Protein 1N82 (pdb70)

Solvent-accessible surface area: 26122 Å² total; per-residue (Å²): 48,82,21,31,25,22,5,69,94,48,1,73,123,13,10,93,0,1,0,2,0,25,25,110,2,7,115,87,2,77,113,16,0,47,63,8,2,27,0,0,0,0,12,42,35,0,14,5,58,66,0,5,44,104,107,60,106,60,35,23,101,62,0,36,130,0,2,86,20,0,57,84,72,91,11,18,0,1,0,4,2,2,3,28,58,65,55,21,26,88,45,0,11,66,55,88,78,42,125,100,14,62,94,94,52,0,17,112,36,1,87,69,1,0,30,48,0,1,150,125,6,88,80,108,5,68,0,3,1,0,1,3,16,9,0,8,63,84,58,143,125,70,12,44,112,21,72,3,64,112,21,7,28,86,41,8,4,33,36,0,0,74,31,0,94,114,6,7,66,134,4,56,0,0,0,0,1,52,35,1,0,44,61,77,12,40,59,34,1,24,48,8,0,91,53,6,84,103,134,61,16,18,1,50,0,2,1,0,3,0,36,8,12,20,91,121,2,49,60,113,43,0,88,42,0,0,93,90,0,23,82,26,60,9,43,0,1,0,0,9,0,1,0,13,8,9,36,166,151,22,102,104,92,107,40,74,60,31,63,98,68,20,37,80,76,1,5,42,2,0,7,56,0,2,47,11,0,77,104,31,104,117,43,0,79,0,0,0,9,13,2,9,0,2,43,49,8,77,12,23,78,110,53,20,155,54,18,50,1,12,0,0,3,0,41,76,135,54,62,19,10,67,0,0,15,32,0,3,11,54,142,51,51,20,4,66,94,47,0,71,120,13,11,90,1,1,0,3,0,24,24,111,2,8,114,84,2,75,112,17,0,47,61,7,3,30,0,0,0,0,15,46,36,0,14,6,61,65,0,4,44,100,107,60,106,60,34,22,99,59,0,34,129,0,2,82,19,0,60,86,68,91,10,19,0,1,0,4,2,1,3,27,62,69,52,20,24,103,44,0,11,67,55,91,74,48,121,106,14,62,94,94,53,0,17,114,35,1,86,67,2,1,19,50,0,2,116,124,7,91,79,107,6,70,0,2,0,0,1,3,17,7,0,12,60,133,50,79,66,59,13,46,116,21,102,3,63,114,21,8,28,84,38,8,6,34,37,0,0,72,30,0,90,85,0,7,72,134,4,56,0,0,0,0,1,63,58,2,1,51,61,103,8,40,56,21,1,26,47,10,0,93,50,5,79,107,125,59,18,20,1,47,0,2,1,0,3,0,38,9,11,23,75,127,4,46,62,117,43,0,85,41,0,0,92,91,0,22,85,29,59,11,35,0,1,0,0,10,0,1,0,13,9,8,59,136,170,49,188,114,91,96,42,102,60,37,62,65,99,18,36,6,53,1,0,63,3,0,12,59,0,1,48,9,0,67,101,31,110,120,42,1,70,0,0,0,9,16,2,10,0,2,42,54,8,82,11,25,78,86,55,22,160,61,11,58,1,9,0,0,3,1,40,75,131,54,93,34,9,23,1,0,21,42,0,18,36,66

Secondary structure (DSSP, 8-state):
-TTPPPHHHHTTTT-EEEEEE-HHHHHHTHHHHHHH-SEEEESSTTSHHHH-SBTTB---HHHHHHHHHHHHTT-EEEEEEEEESSS--GGGGB-SSSSBPPHHHHHHHHHHHHHHHHHHHTTT--EEEEEES-B-SSSS-SB---HHHHHH-TTHHHHHHHHHHHH-TTSEEEEEESSTTSHHHHHHHHHHHHHHHHTT----EEEE--EEESSSS-HHHHHHHHHHHHTTT-EEEEEEEEEESS-TT------SS--HHHHHHHHHHHHHHHHHHHHTTTTEEEEEES-SBTTS-GGGTSSSTT-----SSB-TTSPBPHHHHHHHT-/-PPPHHHHTTTT-EEEEEE-HHHHHHTHHHHHHH-SEEEESSTTSHHHH-SBTTB---HHHHHHHHHHHHTT-EEEEEEEEESSS--GGGGB-TTSSBPPHHHHHHHHHHHHHHHHHHHTTT--EEEEEES-B-SSSS-SBPP-HHHHHH-TTHHHHHHHHHHHH-TTSEEEEEESSTTSHHHHHHHHHHHHHHHHTT----EEEE--EEESSSS-HHHHHHHHHHHHTTT-EEEEEEEEEESS-TT------SS--HHHHHHHHHHHHHHHHHHHHTTTTEEEEEES-SBTTS-GGGTSSSTT-----SSB-TTSPBPHHHHHHHT-

Foldseek 3Di:
DVPDDAQCVLCVVFAFEEEADWVVVCVVVVVNCLRHGQEYEHLPCLEQCNACVDPPDGHCVGVVVVLVSNVVSNHAYERDAQDEQPNHHPNLQADPVGDGDALVSSLVSSLVRLLVSLLVCAPRHAAYQQAEAQADPDDDDGGDDGSLCVHNNPCSSLSSQVSNCVSHVRHAYENEYEPCLPVVNVVSVLVVVLVSVVVVRRHAEYEYQAAEELPPPHLVSVLVSLVSRVVSVHAYEPAAHWYWLDDPPRQDAPDPDRDPVSLVSLLVSLLSVLVSSRVVSVRYHYYYHHHAEQLDDPVCCPPNHNGGTGIHQAYNVRHGGSNVVSNSPD/DDDAQCVLCVVFAFEEEADWVVVCVVVVVNCLRHGQEYEHLPCLEACNACVDPPDGDCVGVVVRLVSNVVRNHAYERDAQAEQPPHDPVLQADPVGDGDAQVSSLVSSLVSLLVSLLVCAVRHAAYQQAEAQADDDDPDGGDDGSQCVRNNPCSSLSSQVSNCVSHVRHAYENEYEPCLDVVNVVSVLVVVLVSVVVVRRHAEYEYQAAEELCPPHPVSVVVSLVSNVVSVHAYEPAAHWYWLDDQPPQDQPDPDRDPVSLVSLLVSLLSVLVSSRVVSVRYHYYYHHHAEQLDDPVCCPPNHNRGTGIHQAYNVRHGGSNVVSNSVD

Organism: Geobacillus stearothermophilus (NCBI:txid1422)

CATH classification: 3.20.20.80

Radius of gyration: 32.84 Å; Cα contacts (8 Å, |Δi|>4): 1269; chains: 2; bounding box: 114×48×56 Å

B-factor: mean 28.38, std 9.15, range [15.41, 77.16]

Sequence (658 aa):
NSSLPSLRDVFANDFRIGAAVNPVTIEMQKQLLIDHVNSITAENHMKFEHLQPEEGKFTFQEADRIVDFACSHRMAVRGHTLVWHNQTPDWVFQDGQGHFVSRDVLLERMKCHISTVVRRYKGKIYCWDVINEAVADEGDELLRPSKWRQIIGDDFMEQAFLYAYEADPDALLFYNDYNECFPEKREKIFALVKSLRDKGIPIHGIGMQAHWSLTRPSLDEIRAAIERYASLGVVLHITELDVSMFEFHDRRTDLAAPTSEMIERQAERYGQIFALFKEYRDVIQSVTFWGIADDHTWLDNFPVHGRKNWPLLFDEQHKPKPAFWRAVSVSLPSLRDVFANDFRIGAAVNPVTIEMQKQLLIDHVNSITAENHMKFEHLQPEEGKFTFQEADRIVDFACSHRMAVRGHTLVWHNQTPDWVFQDGQGHFVSRDVLLERMKCHISTVVRRYKGKIYCWDVINEAVADEGDELLRPSKWRQIIGDDFMEQAFLYAYEADPDALLFYNDYNECFPEKREKIFALVKSLRDKGIPIHGIGMQAHWSLTRPSLDEIRAAIERYASLGVVLHITELDVSMFEFHDRRTDLAAPTSEMIERQAERYGQIFALFKEYRDVIQSVTFWGIADDHTWLDNFPVHGRKNWPLLFDEQHKPKPAFWRAVSV

InterPro domains:
  IPR001000 Glycoside hydrolase family 10 domain [PF00331] (7-329)
  IPR001000 Glycoside hydrolase family 10 domain [PR00134] (78-90)
  IPR001000 Glycoside hydrolase family 10 domain [PR00134] (126-137)
  IPR001000 Glycoside hydrolase family 10 domain [PR00134] (172-183)
  IPR001000 Glycoside hydrolase family 10 domain [PR00134] (200-212)
  IPR001000 Glycoside hydrolase family 10 domain [PS51760] (2-331)
  IPR001000 Glycoside hydrolase family 10 domain [SM00633] (47-330)
  IPR017853 Glycoside hydrolase superfamily [SSF51445] (4-330)
  IPR044846 Glycoside hydrolase family 10 [PTHR31490] (13-294)

Nearest PDB structures (foldseek):
  3ms8-assembly2_B  TM=1.002E+00  e=5.822E-70  Geobacillus stearothermophilus
  3mui-assembly2_B  TM=1.002E+00  e=5.822E-70  Geobacillus stearothermophilus
  1n82-assembly1_A  TM=1.001E+00  e=1.341E-68  Geobacillus stearothermophilus
  3msd-assembly1_A  TM=1.001E+00  e=3.668E-68  Geobacillus stearothermophilus
  3emz-assembly1_A  TM=9.919E-01  e=1.987E-51  Paenibacillus barcinonensis

Structure (mmCIF, N/CA/C/O backbone):
data_1N82
#
_entry.id   1N82
#
_cell.length_a   169.481
_cell.length_b   80.579
_cell.length_c   79.054
_cell.angle_alpha   90.00
_cell.angle_beta   91.89
_cell.angle_gamma   90.00
#
_symmetry.space_group_name_H-M   'C 1 2 1'
#
loop_
_entity.id
_entity.type
_entity.pdbx_description
1 polymer 'intra-cellular xylanase'
2 non-polymer 'SODIUM ION'
3 non-polymer GLYCEROL
4 water water
#
loop_
_atom_site.group_PDB
_atom_site.id
_atom_site.type_symbol
_atom_site.label_atom_id
_atom_site.label_alt_id
_atom_site.label_comp_id
_atom_site.label_asym_id
_atom_site.label_entity_id
_atom_site.label_seq_id
_atom_site.pdbx_PDB_ins_code
_atom_site.Cartn_x
_atom_site.Cartn_y
_atom_site.Cartn_z
_atom_site.occupancy
_atom_site.B_iso_or_equiv
_atom_site.auth_seq_id
_atom_site.auth_comp_id
_atom_site.auth_asym_id
_atom_site.auth_atom_id
_atom_site.pdbx_PDB_model_num
ATOM 1 N N . ASN A 1 2 ? -56.802 -18.713 -89.039 1.00 43.40 2 ASN A N 1
ATOM 2 C CA . ASN A 1 2 ? -56.449 -19.649 -90.066 1.00 43.65 2 ASN A CA 1
ATOM 3 C C . ASN A 1 2 ? -57.156 -20.978 -90.023 1.00 46.36 2 ASN A C 1
ATOM 4 O O . ASN A 1 2 ? -57.250 -21.642 -91.048 1.00 50.12 2 ASN A O 1
ATOM 5 N N . SER A 1 3 ? -57.671 -21.373 -88.850 1.00 49.03 3 SER A N 1
ATOM 6 C CA . SER A 1 3 ? -58.420 -22.607 -88.665 1.00 44.81 3 SER A CA 1
ATOM 7 C C . SER A 1 3 ? -59.428 -22.847 -89.772 1.00 43.59 3 SER A C 1
ATOM 8 O O . SER A 1 3 ? -59.563 -23.976 -90.247 1.00 49.23 3 SER A O 1
ATOM 9 N N . SER A 1 4 ? -60.154 -21.809 -90.204 1.00 42.06 4 SER A N 1
ATOM 10 C CA . SER A 1 4 ? -61.116 -22.019 -91.271 1.00 39.01 4 SER A CA 1
ATOM 11 C C . SER A 1 4 ? -60.570 -21.606 -92.630 1.00 37.03 4 SER A C 1
ATOM 12 O O . SER A 1 4 ? -61.361 -21.546 -93.599 1.00 36.98 4 SER A O 1
ATOM 15 N N . LEU A 1 5 ? -59.264 -21.325 -92.712 1.00 33.83 5 LEU A N 1
ATOM 16 C CA . LEU A 1 5 ? -58.739 -20.893 -94.010 1.00 29.48 5 LEU A CA 1
ATOM 17 C C . LEU A 1 5 ? -58.594 -22.012 -95.031 1.00 28.71 5 LEU A C 1
ATOM 18 O O . LEU A 1 5 ? -58.160 -23.115 -94.676 1.00 33.06 5 LEU A O 1
ATOM 23 N N . PRO A 1 6 ? -58.862 -21.764 -96.312 1.00 27.02 6 PRO A N 1
ATOM 24 C CA . PRO A 1 6 ? -58.535 -22.739 -97.351 1.00 26.95 6 PRO A CA 1
ATOM 25 C C . PRO A 1 6 ? -57.038 -23.040 -97.415 1.00 26.81 6 PRO A C 1
ATOM 26 O O . PRO A 1 6 ? -56.223 -22.161 -97.105 1.00 27.78 6 PRO A O 1
ATOM 30 N N . SER A 1 7 ? -56.673 -24.241 -97.817 1.00 25.78 7 SER A N 1
ATOM 31 C CA . SER A 1 7 ? -55.258 -24.580 -97.984 1.00 24.06 7 SER A CA 1
ATOM 32 C C . SER A 1 7 ? -54.878 -24.433 -99.469 1.00 24.21 7 SER A C 1
ATOM 33 O O . SER A 1 7 ? -55.536 -25.064 -100.319 1.00 25.62 7 SER A O 1
ATOM 36 N N . LEU A 1 8 ? -53.863 -23.621 -99.762 1.00 22.54 8 LEU A N 1
ATOM 37 C CA . LEU A 1 8 ? -53.513 -23.387 -101.165 1.00 21.74 8 LEU A CA 1
ATOM 38 C C . LEU A 1 8 ? -53.331 -24.679 -101.967 1.00 22.32 8 LEU A C 1
ATOM 39 O O . LEU A 1 8 ? -53.901 -24.780 -103.048 1.00 22.80 8 LEU A O 1
ATOM 44 N N . ARG A 1 9 ? -52.565 -25.668 -101.465 1.00 22.58 9 ARG A N 1
ATOM 45 C CA . ARG A 1 9 ? -52.318 -26.877 -102.257 1.00 21.76 9 ARG A CA 1
ATOM 46 C C . ARG A 1 9 ? -53.614 -27.638 -102.512 1.00 22.90 9 ARG A C 1
ATOM 47 O O . ARG A 1 9 ? -53.780 -28.304 -103.524 1.00 25.00 9 ARG A O 1
ATOM 55 N N . ASP A 1 10 ? -54.575 -27.537 -101.577 1.00 24.27 10 ASP A N 1
ATOM 56 C CA . ASP A 1 10 ? -55.850 -28.249 -101.735 1.00 24.94 10 ASP A CA 1
ATOM 57 C C . ASP A 1 10 ? -56.766 -27.530 -102.707 1.00 24.19 10 ASP A C 1
ATOM 58 O O . ASP A 1 10 ? -57.404 -28.195 -103.537 1.00 28.90 10 ASP A O 1
ATOM 63 N N . VAL A 1 11 ? -56.838 -26.196 -102.599 1.00 23.50 11 VAL A N 1
ATOM 64 C CA . VAL A 1 11 ? -57.637 -25.444 -103.567 1.00 23.52 11 VAL A CA 1
ATOM 65 C C . VAL A 1 11 ? -57.206 -25.735 -105.003 1.00 22.75 11 VAL A C 1
ATOM 66 O O . VAL A 1 11 ? -58.055 -25.812 -105.926 1.00 26.67 11 VAL A O 1
ATOM 70 N N . PHE A 1 12 ? -55.899 -25.900 -105.226 1.00 22.52 12 PHE A N 1
ATOM 71 C CA . PHE A 1 12 ? -55.332 -26.064 -106.547 1.00 22.35 12 PHE A CA 1
ATOM 72 C C . PHE A 1 12 ? -54.964 -27.517 -106.789 1.00 22.01 12 PHE A C 1
ATOM 73 O O . PHE A 1 12 ? -54.236 -27.801 -107.732 1.00 23.54 12 PHE A O 1
ATOM 81 N N . ALA A 1 13 ? -55.502 -28.422 -106.000 1.00 24.93 13 ALA A N 1
ATOM 82 C CA . ALA A 1 13 ? -55.128 -29.836 -106.142 1.00 25.50 13 ALA A CA 1
ATOM 83 C C . ALA A 1 13 ? -55.344 -30.395 -107.541 1.00 27.10 13 ALA A C 1
ATOM 84 O O . ALA A 1 13 ? -54.592 -31.290 -107.946 1.00 29.06 13 ALA A O 1
ATOM 86 N N . ASN A 1 14 ? -56.368 -29.924 -108.263 1.00 27.31 14 ASN A N 1
ATOM 87 C CA . ASN A 1 14 ? -56.609 -30.413 -109.620 1.00 29.55 14 ASN A CA 1
ATOM 88 C C . ASN A 1 14 ? -55.899 -29.628 -110.718 1.00 26.95 14 ASN A C 1
ATOM 89 O O . ASN A 1 14 ? -56.038 -29.890 -111.921 1.00 28.72 14 ASN A O 1
ATOM 94 N N . ASP A 1 15 ? -55.133 -28.634 -110.281 1.00 24.63 15 ASP A N 1
ATOM 95 C CA . ASP A 1 15 ? -54.566 -27.682 -111.247 1.00 23.76 15 ASP A CA 1
ATOM 96 C C . ASP A 1 15 ? -53.061 -27.730 -111.328 1.00 23.67 15 ASP A C 1
ATOM 97 O O . ASP A 1 15 ? -52.431 -27.846 -112.391 1.00 24.36 15 ASP A O 1
ATOM 102 N N . PHE A 1 16 ? -52.369 -27.577 -110.189 1.00 22.88 16 PHE A N 1
ATOM 103 C CA . PHE A 1 16 ? -50.905 -27.576 -110.174 1.00 22.08 16 PHE A CA 1
ATOM 104 C C . PHE A 1 16 ? -50.441 -27.681 -108.728 1.00 22.08 16 PHE A C 1
ATOM 105 O O . PHE A 1 16 ? -51.214 -27.314 -107.830 1.00 21.84 16 PHE A O 1
ATOM 113 N N . ARG A 1 17 ? -49.188 -28.152 -108.538 1.00 20.32 17 ARG A N 1
ATOM 114 C CA . ARG A 1 17 ? -48.605 -27.976 -107.215 1.00 20.65 17 ARG A CA 1
ATOM 115 C C . ARG A 1 17 ? -48.469 -26.499 -106.856 1.00 19.18 17 ARG A C 1
ATOM 116 O O . ARG A 1 17 ? -48.426 -25.592 -107.703 1.00 20.89 17 ARG A O 1
ATOM 124 N N . ILE A 1 18 ? -48.394 -26.275 -105.520 1.00 19.03 18 ILE A N 1
ATOM 125 C CA . ILE A 1 18 ? -48.114 -24.961 -104.972 1.00 18.45 18 ILE A CA 1
ATOM 126 C C . ILE A 1 18 ? -46.828 -25.063 -104.144 1.00 18.16 18 ILE A C 1
ATOM 127 O O . ILE A 1 18 ? -46.756 -25.904 -103.208 1.00 20.06 18 ILE A O 1
ATOM 132 N N . GLY A 1 19 ? -45.843 -24.240 -104.494 1.00 18.03 19 GLY A N 1
ATOM 133 C CA . GLY A 1 19 ? -44.540 -24.294 -103.851 1.00 19.05 19 GLY A CA 1
ATOM 134 C C . GLY A 1 19 ? -44.089 -23.004 -103.179 1.00 18.86 19 GLY A C 1
ATOM 135 O O . GLY A 1 19 ? -44.686 -21.904 -103.324 1.00 19.73 19 GLY A O 1
ATOM 136 N N . ALA A 1 20 ? -43.022 -23.172 -102.382 1.00 17.95 20 ALA A N 1
ATOM 137 C CA . ALA A 1 20 ? -42.345 -22.083 -101.738 1.00 18.59 20 ALA A CA 1
ATOM 138 C C . ALA A 1 20 ? -40.825 -22.291 -101.781 1.00 17.68 20 ALA A C 1
ATOM 139 O O . ALA A 1 20 ? -40.347 -23.419 -101.577 1.00 19.53 20 ALA A O 1
ATOM 141 N N . ALA A 1 21 ? -40.148 -21.149 -101.987 1.00 18.48 21 ALA A N 1
ATOM 142 C CA . ALA A 1 21 ? -38.696 -21.148 -101.781 1.00 18.83 21 ALA A CA 1
ATOM 143 C C . ALA A 1 21 ? -38.388 -20.984 -100.294 1.00 18.77 21 ALA A C 1
ATOM 144 O O . ALA A 1 21 ? -39.044 -20.194 -99.613 1.00 22.05 21 ALA A O 1
ATOM 146 N N . VAL A 1 22 ? -37.393 -21.734 -99.808 1.00 19.85 22 VAL A N 1
ATOM 147 C CA . VAL A 1 22 ? -37.074 -21.787 -98.387 1.00 19.93 22 VAL A CA 1
ATOM 148 C C . VAL A 1 22 ? -35.567 -21.883 -98.165 1.00 19.77 22 VAL A C 1
ATOM 149 O O . VAL A 1 22 ? -34.775 -22.171 -99.072 1.00 22.08 22 VAL A O 1
ATOM 153 N N . ASN A 1 23 ? -35.216 -21.642 -96.922 1.00 22.63 23 ASN A N 1
ATOM 154 C CA . ASN A 1 23 ? -33.875 -22.035 -96.437 1.00 25.33 23 ASN A CA 1
ATOM 155 C C . ASN A 1 23 ? -33.997 -22.593 -95.031 1.00 26.93 23 ASN A C 1
ATOM 156 O O . ASN A 1 23 ? -35.118 -22.514 -94.521 1.00 26.73 23 ASN A O 1
ATOM 161 N N . PRO A 1 24 ? -32.987 -23.183 -94.381 1.00 29.11 24 PRO A N 1
ATOM 162 C CA . PRO A 1 24 ? -33.268 -23.744 -93.046 1.00 29.06 24 PRO A CA 1
ATOM 163 C C . PRO A 1 24 ? -33.826 -22.746 -92.055 1.00 29.41 24 PRO A C 1
ATOM 164 O O . PRO A 1 24 ? -34.675 -23.109 -91.210 1.00 32.86 24 PRO A O 1
ATOM 168 N N . VAL A 1 25 ? -33.387 -21.493 -92.154 1.00 28.62 25 VAL A N 1
ATOM 169 C CA . VAL A 1 25 ? -33.957 -20.504 -91.228 1.00 30.10 25 VAL A CA 1
ATOM 170 C C . VAL A 1 25 ? -35.423 -20.228 -91.497 1.00 29.87 25 VAL A C 1
ATOM 171 O O . VAL A 1 25 ? -36.248 -20.178 -90.550 1.00 32.12 25 VAL A O 1
ATOM 175 N N . THR A 1 26 ? -35.867 -20.106 -92.755 1.00 28.20 26 THR A N 1
ATOM 176 C CA . THR A 1 26 ? -37.282 -19.749 -92.962 1.00 26.30 26 THR A CA 1
ATOM 177 C C . THR A 1 26 ? -38.162 -20.978 -92.779 1.00 26.37 26 THR A C 1
ATOM 178 O O . THR A 1 26 ? -39.360 -20.937 -92.491 1.00 27.74 26 THR A O 1
ATOM 182 N N . ILE A 1 27 ? -37.561 -22.171 -92.955 1.00 25.54 27 ILE A N 1
ATOM 183 C CA . ILE A 1 27 ? -38.403 -23.335 -92.647 1.00 27.08 27 ILE A CA 1
ATOM 184 C C . ILE A 1 27 ? -38.819 -23.342 -91.185 1.00 28.81 27 ILE A C 1
ATOM 185 O O . ILE A 1 27 ? -39.932 -23.698 -90.829 1.00 39.12 27 ILE A O 1
ATOM 190 N N . GLU A 1 28 ? -37.920 -22.897 -90.327 1.00 28.58 28 GLU A N 1
ATOM 191 C CA . GLU A 1 28 ? -38.275 -22.785 -88.905 1.00 28.81 28 GLU A CA 1
ATOM 192 C C . GLU A 1 28 ? -39.202 -21.607 -88.699 1.00 29.88 28 GLU A C 1
ATOM 193 O O . GLU A 1 28 ? -40.251 -21.723 -88.035 1.00 32.42 28 GLU A O 1
ATOM 199 N N . MET A 1 29 ? -38.886 -20.436 -89.267 1.00 29.12 29 MET A N 1
ATOM 200 C CA . MET A 1 29 ? -39.744 -19.257 -89.034 1.00 29.93 29 MET A CA 1
ATOM 201 C C . MET A 1 29 ? -41.135 -19.394 -89.634 1.00 27.36 29 MET A C 1
ATOM 202 O O . MET A 1 29 ? -42.107 -18.870 -89.095 1.00 28.34 29 MET A O 1
ATOM 207 N N . GLN A 1 30 ? -41.255 -20.085 -90.776 1.00 26.62 30 GLN A N 1
ATOM 208 C CA . GLN A 1 30 ? -42.545 -20.112 -91.478 1.00 25.69 30 GLN A CA 1
ATOM 209 C C . GLN A 1 30 ? -43.121 -21.511 -91.534 1.00 25.43 30 GLN A C 1
ATOM 210 O O . GLN A 1 30 ? -43.946 -21.826 -92.390 1.00 26.37 30 GLN A O 1
ATOM 216 N N . LYS A 1 31 ? -42.669 -22.358 -90.611 1.00 27.53 31 LYS A N 1
ATOM 217 C CA . LYS A 1 31 ? -42.982 -23.784 -90.678 1.00 26.44 31 LYS A CA 1
ATOM 218 C C . LYS A 1 31 ? -44.464 -24.091 -90.818 1.00 26.85 31 LYS A C 1
ATOM 219 O O . LYS A 1 31 ? -44.849 -24.912 -91.660 1.00 26.78 31 LYS A O 1
ATOM 225 N N . GLN A 1 32 ? -45.331 -23.492 -90.001 1.00 27.17 32 GLN A N 1
ATOM 226 C CA . GLN A 1 32 ? -46.730 -23.867 -90.077 1.00 27.66 32 GLN A CA 1
ATOM 227 C C . GLN A 1 32 ? -47.396 -23.411 -91.353 1.00 25.93 32 GLN A C 1
ATOM 228 O O . GLN A 1 32 ? -48.224 -24.136 -91.894 1.00 26.05 32 GLN A O 1
ATOM 234 N N . LEU A 1 33 ? -47.052 -22.228 -91.862 1.00 25.35 33 LEU A N 1
ATOM 235 C CA . LEU A 1 33 ? -47.600 -21.858 -93.166 1.00 24.29 33 LEU A CA 1
ATOM 236 C C . LEU A 1 33 ? -47.205 -22.861 -94.248 1.00 22.92 33 LEU A C 1
ATOM 237 O O . LEU A 1 33 ? -48.033 -23.202 -95.077 1.00 24.39 33 LEU A O 1
ATOM 242 N N . LEU A 1 34 ? -45.946 -23.275 -94.259 1.00 21.99 34 LEU A N 1
ATOM 243 C CA . LEU A 1 34 ? -45.508 -24.246 -95.268 1.00 21.53 34 LEU A CA 1
ATOM 244 C C . LEU A 1 34 ? -46.299 -25.523 -95.098 1.00 23.19 34 LEU A C 1
ATOM 245 O O . LEU A 1 34 ? -46.858 -26.060 -96.067 1.00 22.28 34 LEU A O 1
ATOM 250 N N . ILE A 1 35 ? -46.339 -26.020 -93.858 1.00 23.64 35 ILE A N 1
ATOM 251 C CA . ILE A 1 35 ? -47.083 -27.268 -93.615 1.00 24.79 35 ILE A CA 1
ATOM 252 C C . ILE A 1 35 ? -48.528 -27.175 -94.047 1.00 23.62 35 ILE A C 1
ATOM 253 O O . ILE A 1 35 ? -49.092 -28.142 -94.573 1.00 26.40 35 ILE A O 1
ATOM 258 N N . ASP A 1 36 ? -49.127 -26.015 -93.833 1.00 24.20 36 ASP A N 1
ATOM 259 C CA . ASP A 1 36 ? -50.560 -25.853 -94.097 1.00 25.32 36 ASP A CA 1
ATOM 260 C C . ASP A 1 36 ? -50.872 -25.643 -95.582 1.00 23.38 36 ASP A C 1
ATOM 261 O O . ASP A 1 36 ? -52.010 -25.963 -95.977 1.00 26.94 36 ASP A O 1
ATOM 266 N N . HIS A 1 37 ? -49.930 -25.138 -96.380 1.00 22.69 37 HIS A N 1
ATOM 267 C CA . HIS A 1 37 ? -50.268 -24.673 -97.723 1.00 21.97 37 HIS A CA 1
ATOM 268 C C . HIS A 1 37 ? -49.525 -25.284 -98.904 1.00 21.03 37 HIS A C 1
ATOM 269 O O . HIS A 1 37 ? -50.137 -25.298 -100.007 1.00 23.56 37 HIS A O 1
ATOM 276 N N . VAL A 1 38 ? -48.271 -25.735 -98.687 1.00 20.91 38 VAL A N 1
ATOM 277 C CA . VAL A 1 38 ? -47.532 -26.059 -99.926 1.00 21.39 38 VAL A CA 1
ATOM 278 C C . VAL A 1 38 ? -47.370 -27.565 -100.124 1.00 21.87 38 VAL A C 1
ATOM 279 O O . VAL A 1 38 ? -47.410 -28.315 -99.125 1.00 21.59 38 VAL A O 1
ATOM 283 N N . ASN A 1 39 ? -47.156 -27.955 -101.401 1.00 19.46 39 ASN A N 1
ATOM 284 C CA . ASN A 1 39 ? -46.791 -29.352 -101.635 1.00 19.36 39 ASN A CA 1
ATOM 285 C C . ASN A 1 39 ? -45.544 -29.434 -102.541 1.00 19.03 39 ASN A C 1
ATOM 286 O O . ASN A 1 39 ? -45.253 -30.456 -103.164 1.00 20.47 39 ASN A O 1
ATOM 291 N N . SER A 1 40 ? -44.774 -28.340 -102.554 1.00 18.74 40 SER A N 1
ATOM 292 C CA . SER A 1 40 ? -43.492 -28.310 -103.267 1.00 19.34 40 SER A CA 1
ATOM 293 C C . SER A 1 40 ? -42.592 -27.312 -102.551 1.00 18.51 40 SER A C 1
ATOM 294 O O . SER A 1 40 ? -43.099 -26.298 -102.017 1.00 20.14 40 SER A O 1
ATOM 297 N N . ILE A 1 41 ? -41.307 -27.533 -102.541 1.00 18.77 41 ILE A N 1
ATOM 298 C CA . ILE A 1 41 ? -40.281 -26.663 -101.995 1.00 19.59 41 ILE A CA 1
ATOM 299 C C . ILE A 1 41 ? -39.129 -26.518 -102.986 1.00 17.25 41 ILE A C 1
ATOM 300 O O . ILE A 1 41 ? -38.755 -27.462 -103.673 1.00 19.35 41 ILE A O 1
ATOM 305 N N . THR A 1 42 ? -38.574 -25.322 -103.024 1.00 17.28 42 THR A N 1
ATOM 306 C CA . THR A 1 42 ? -37.310 -25.032 -103.696 1.00 17.34 42 THR A CA 1
ATOM 307 C C . THR A 1 42 ? -36.339 -24.415 -102.680 1.00 17.32 42 THR A C 1
ATOM 308 O O . THR A 1 42 ? -36.746 -23.638 -101.811 1.00 20.06 42 THR A O 1
ATOM 312 N N . ALA A 1 43 ? -35.067 -24.786 -102.776 1.00 17.08 43 ALA A N 1
ATOM 313 C CA . ALA A 1 43 ? -34.043 -24.113 -101.984 1.00 17.59 43 ALA A CA 1
ATOM 314 C C . ALA A 1 43 ? -33.829 -22.720 -102.575 1.00 18.52 43 ALA A C 1
ATOM 315 O O . ALA A 1 43 ? -33.431 -22.573 -103.748 1.00 18.98 43 ALA A O 1
ATOM 317 N N . GLU A 1 44 ? -34.023 -21.636 -101.831 1.00 19.25 44 GLU A N 1
ATOM 318 C CA . GLU A 1 44 ? -33.801 -20.290 -102.316 1.00 18.83 44 GLU A CA 1
ATOM 319 C C . GLU A 1 44 ? -32.355 -20.069 -102.778 1.00 18.63 44 GLU A C 1
ATOM 320 O O . GLU A 1 44 ? -32.086 -19.385 -103.763 1.00 19.71 44 GLU A O 1
ATOM 326 N N . ASN A 1 45 ? -31.416 -20.643 -101.997 1.00 18.85 45 ASN A N 1
ATOM 327 C CA . ASN A 1 45 ? -29.992 -20.502 -102.292 1.00 19.85 45 ASN A CA 1
ATOM 328 C C . ASN A 1 45 ? -29.121 -21.724 -102.094 1.00 19.36 45 ASN A C 1
ATOM 329 O O . ASN A 1 45 ? -28.045 -21.801 -102.729 1.00 18.88 45 ASN A O 1
ATOM 334 N N . HIS A 1 46 ? -29.525 -22.633 -101.193 1.00 18.56 46 HIS A N 1
ATOM 335 C CA . HIS A 1 46 ? -28.552 -23.663 -100.790 1.00 18.65 46 HIS A CA 1
ATOM 336 C C . HIS A 1 46 ? -28.335 -24.843 -101.755 1.00 18.33 46 HIS A C 1
ATOM 337 O O . HIS A 1 46 ? -27.536 -25.737 -101.423 1.00 20.20 46 HIS A O 1
ATOM 344 N N . MET A 1 47 ? -28.970 -24.833 -102.935 1.00 18.56 47 MET A N 1
ATOM 345 C CA . MET A 1 47 ? -28.595 -25.811 -103.962 1.00 18.49 47 MET A CA 1
ATOM 346 C C . MET A 1 47 ? -27.918 -25.118 -105.141 1.00 18.38 47 MET A C 1
ATOM 347 O O . MET A 1 47 ? -27.674 -25.722 -106.178 1.00 19.18 47 MET A O 1
ATOM 352 N N . LYS A 1 48 ? -27.563 -23.826 -104.968 1.00 18.86 48 LYS A N 1
ATOM 353 C CA . LYS A 1 48 ? -26.725 -23.171 -105.970 1.00 19.68 48 LYS A CA 1
ATOM 354 C C . LYS A 1 48 ? -25.273 -23.640 -105.859 1.00 19.94 48 LYS A C 1
ATOM 355 O O . LYS A 1 48 ? -24.842 -24.181 -104.824 1.00 21.97 48 LYS A O 1
ATOM 361 N N . PHE A 1 49 ? -24.566 -23.431 -106.996 1.00 20.78 49 PHE A N 1
ATOM 362 C CA . PHE A 1 49 ? -23.225 -24.050 -107.082 1.00 20.10 49 PHE A CA 1
ATOM 363 C C . PHE A 1 49 ? -22.368 -23.605 -105.907 1.00 20.34 49 PHE A C 1
ATOM 364 O O . PHE A 1 49 ? -21.720 -24.462 -105.322 1.00 22.17 49 PHE A O 1
ATOM 372 N N . GLU A 1 50 ? -22.343 -22.303 -105.597 1.00 21.37 50 GLU A N 1
ATOM 373 C CA . GLU A 1 50 ? -21.414 -21.891 -104.555 1.00 21.44 50 GLU A CA 1
ATOM 374 C C . GLU A 1 50 ? -21.751 -22.451 -103.183 1.00 21.14 50 GLU A C 1
ATOM 375 O O . GLU A 1 50 ? -20.854 -22.492 -102.316 1.00 23.34 50 GLU A O 1
ATOM 381 N N . HIS A 1 51 ? -23.001 -22.873 -102.965 1.00 21.44 51 HIS A N 1
ATOM 382 C CA . HIS A 1 51 ? -23.446 -23.433 -101.682 1.00 20.29 51 HIS A CA 1
ATOM 383 C C . HIS A 1 51 ? -23.357 -24.954 -101.660 1.00 19.73 51 HIS A C 1
ATOM 384 O O . HIS A 1 51 ? -23.572 -25.564 -100.575 1.00 21.38 51 HIS A O 1
ATOM 391 N N . LEU A 1 52 ? -23.010 -25.565 -102.776 1.00 20.06 52 LEU A N 1
ATOM 392 C CA . LEU A 1 52 ? -22.845 -27.037 -102.803 1.00 18.19 52 LEU A CA 1
ATOM 393 C C . LEU A 1 52 ? -21.402 -27.452 -103.039 1.00 19.06 52 LEU A C 1
ATOM 394 O O . LEU A 1 52 ? -20.991 -28.489 -102.506 1.00 20.55 52 LEU A O 1
ATOM 399 N N . GLN A 1 53 ? -20.626 -26.696 -103.847 1.00 18.93 53 GLN A N 1
ATOM 400 C CA . GLN A 1 53 ? -19.221 -27.073 -104.115 1.00 19.32 53 GLN A CA 1
ATOM 401 C C . GLN A 1 53 ? -18.384 -25.815 -104.005 1.00 19.84 53 GLN A C 1
ATOM 402 O O . GLN A 1 53 ? -17.892 -25.331 -105.031 1.00 22.67 53 GLN A O 1
ATOM 408 N N . PRO A 1 54 ? -18.232 -25.259 -102.799 1.00 21.99 54 PRO A N 1
ATOM 409 C CA . PRO A 1 54 ? -17.540 -23.974 -102.655 1.00 22.81 54 PRO A CA 1
ATOM 410 C C . PRO A 1 54 ? -16.071 -23.988 -103.044 1.00 24.13 54 PRO A C 1
ATOM 411 O O . PRO A 1 54 ? -15.501 -22.929 -103.400 1.00 26.49 54 PRO A O 1
ATOM 415 N N . GLU A 1 55 ? -15.417 -25.113 -102.969 1.00 24.16 55 GLU A N 1
ATOM 416 C CA . GLU A 1 55 ? -14.032 -25.374 -103.374 1.00 25.73 55 GLU A CA 1
ATOM 417 C C . GLU A 1 55 ? -14.012 -26.673 -104.168 1.00 23.88 55 GLU A C 1
ATOM 418 O O . GLU A 1 55 ? -14.903 -27.511 -103.909 1.00 23.64 55 GLU A O 1
ATOM 424 N N . GLU A 1 56 ? -13.082 -26.852 -105.105 1.00 25.23 56 GLU A N 1
ATOM 425 C CA . GLU A 1 56 ? -13.167 -28.091 -105.894 1.00 24.89 56 GLU A CA 1
ATOM 426 C C . GLU A 1 56 ? -13.018 -29.304 -104.993 1.00 23.25 56 GLU A C 1
ATOM 427 O O . GLU A 1 56 ? -12.032 -29.349 -104.229 1.00 25.09 56 GLU A O 1
ATOM 433 N N . GLY A 1 57 ? -13.934 -30.243 -105.109 1.00 21.47 57 GLY A N 1
ATOM 434 C CA . GLY A 1 57 ? -13.933 -31.503 -104.357 1.00 21.91 57 GLY A CA 1
ATOM 435 C C . GLY A 1 57 ? -14.387 -31.330 -102.919 1.00 22.12 57 GLY A C 1
ATOM 436 O O . GLY A 1 57 ? -14.430 -32.286 -102.131 1.00 23.55 57 GLY A O 1
ATOM 437 N N . LYS A 1 58 ? -14.779 -30.105 -102.523 1.00 21.44 58 LYS A N 1
ATOM 438 C CA . LYS A 1 58 ? -15.392 -29.874 -101.216 1.00 20.40 58 LYS A CA 1
ATOM 439 C C . LYS A 1 58 ? -16.895 -29.645 -101.424 1.00 20.43 58 LYS A C 1
ATOM 440 O O . LYS A 1 58 ? -17.322 -28.581 -101.872 1.00 21.82 58 LYS A O 1
ATOM 446 N N . PHE A 1 59 ? -17.684 -30.672 -101.103 1.00 20.64 59 PHE A N 1
ATOM 447 C CA . PHE A 1 59 ? -19.141 -30.561 -101.259 1.00 20.11 59 PHE A CA 1
ATOM 448 C C . PHE A 1 59 ? -19.757 -30.303 -99.891 1.00 20.82 59 PHE A C 1
ATOM 449 O O . PHE A 1 59 ? -19.390 -30.991 -98.920 1.00 23.20 59 PHE A O 1
ATOM 457 N N . THR A 1 60 ? -20.661 -29.348 -99.815 1.00 20.36 60 THR A N 1
ATOM 458 C CA . THR A 1 60 ? -21.275 -28.960 -98.547 1.00 20.51 60 THR A CA 1
ATOM 459 C C . THR A 1 60 ? -22.780 -29.134 -98.703 1.00 19.77 60 THR A C 1
ATOM 460 O O . THR A 1 60 ? -23.491 -28.165 -98.964 1.00 21.06 60 THR A O 1
ATOM 464 N N . PHE A 1 61 ? -23.263 -30.379 -98.581 1.00 19.68 61 PHE A N 1
ATOM 465 C CA . PHE A 1 61 ? -24.691 -30.653 -98.770 1.00 19.29 61 PHE A CA 1
ATOM 466 C C . PHE A 1 61 ? -25.528 -30.438 -97.506 1.00 18.85 61 PHE A C 1
ATOM 467 O O . PHE A 1 61 ? -26.738 -30.727 -97.542 1.00 19.18 61 PHE A O 1
ATOM 475 N N . GLN A 1 62 ? -24.962 -29.962 -96.408 1.00 20.05 62 GLN A N 1
ATOM 476 C CA . GLN A 1 62 ? -25.723 -30.003 -95.136 1.00 20.21 62 GLN A CA 1
ATOM 477 C C . GLN A 1 62 ? -26.992 -29.168 -95.195 1.00 20.60 62 GLN A C 1
ATOM 478 O O . GLN A 1 62 ? -28.032 -29.685 -94.747 1.00 21.95 62 GLN A O 1
ATOM 484 N N . GLU A 1 63 ? -26.915 -27.940 -95.708 1.00 20.75 63 GLU A N 1
ATOM 485 C CA . GLU A 1 63 ? -28.142 -27.111 -95.734 1.00 20.95 63 GLU A CA 1
ATOM 486 C C . GLU A 1 63 ? -29.169 -27.693 -96.688 1.00 19.78 63 GLU A C 1
ATOM 487 O O . GLU A 1 63 ? -30.368 -27.783 -96.401 1.00 22.03 63 GLU A O 1
ATOM 493 N N . ALA A 1 64 ? -28.738 -28.103 -97.894 1.00 19.89 64 ALA A N 1
ATOM 494 C CA . ALA A 1 64 ? -29.672 -28.708 -98.859 1.00 20.03 64 ALA A CA 1
ATOM 495 C C . ALA A 1 64 ? -30.330 -29.959 -98.299 1.00 20.02 64 ALA A C 1
ATOM 496 O O . ALA A 1 64 ? -31.516 -30.239 -98.510 1.00 20.16 64 ALA A O 1
ATOM 498 N N . ASP A 1 65 ? -29.523 -30.762 -97.591 1.00 19.55 65 ASP A N 1
ATOM 499 C CA . ASP A 1 65 ? -30.018 -31.981 -96.970 1.00 19.15 65 ASP A CA 1
ATOM 500 C C . ASP A 1 65 ? -31.134 -31.642 -95.993 1.00 20.23 65 ASP A C 1
ATOM 501 O O . ASP A 1 65 ? -32.149 -32.338 -95.931 1.00 20.68 65 ASP A O 1
ATOM 506 N N . ARG A 1 66 ? -30.965 -30.564 -95.214 1.00 21.19 66 ARG A N 1
ATOM 507 C CA . ARG A 1 66 ? -32.023 -30.216 -94.240 1.00 20.89 66 ARG A CA 1
ATOM 508 C C . ARG A 1 66 ? -33.324 -29.835 -94.968 1.00 20.55 66 ARG A C 1
ATOM 509 O O . ARG A 1 66 ? -34.455 -30.130 -94.532 1.00 23.01 66 ARG A O 1
ATOM 517 N N . ILE A 1 67 ? -33.166 -29.168 -96.096 1.00 20.62 67 ILE A N 1
ATOM 518 C CA . ILE A 1 67 ? -34.343 -28.705 -96.851 1.00 19.77 67 ILE A CA 1
ATOM 519 C C . ILE A 1 67 ? -35.041 -29.911 -97.436 1.00 20.31 67 ILE A C 1
ATOM 520 O O . ILE A 1 67 ? -36.263 -30.051 -97.316 1.00 21.52 67 ILE A O 1
ATOM 525 N N . VAL A 1 68 ? -34.285 -30.839 -98.011 1.00 20.80 68 VAL A N 1
ATOM 526 C CA . VAL A 1 68 ? -34.927 -32.039 -98.570 1.00 21.07 68 VAL A CA 1
ATOM 527 C C . VAL A 1 68 ? -35.568 -32.860 -97.470 1.00 20.84 68 VAL A C 1
ATOM 528 O O . VAL A 1 68 ? -36.692 -33.357 -97.641 1.00 22.85 68 VAL A O 1
ATOM 532 N N . ASP A 1 69 ? -34.865 -33.039 -96.334 1.00 21.47 69 ASP A N 1
ATOM 533 C CA . ASP A 1 69 ? -35.462 -33.770 -95.213 1.00 22.24 69 ASP A CA 1
ATOM 534 C C . ASP A 1 69 ? -36.809 -33.191 -94.772 1.00 22.28 69 ASP A C 1
ATOM 535 O O . ASP A 1 69 ? -37.795 -33.886 -94.501 1.00 23.90 69 ASP A O 1
ATOM 540 N N . PHE A 1 70 ? -36.902 -31.875 -94.662 1.00 21.29 70 PHE A N 1
ATOM 541 C CA . PHE A 1 70 ? -38.174 -31.208 -94.343 1.00 22.24 70 PHE A CA 1
ATOM 542 C C . PHE A 1 70 ? -39.238 -31.534 -95.380 1.00 22.68 70 PHE A C 1
ATOM 543 O O . PHE A 1 70 ? -40.355 -31.938 -95.028 1.00 22.32 70 PHE A O 1
ATOM 551 N N . ALA A 1 71 ? -38.918 -31.374 -96.664 1.00 21.48 71 ALA A N 1
ATOM 552 C CA . ALA A 1 71 ? -39.924 -31.617 -97.714 1.00 20.70 71 ALA A CA 1
ATOM 553 C C . ALA A 1 71 ? -40.415 -33.051 -97.656 1.00 21.83 71 ALA A C 1
ATOM 554 O O . ALA A 1 71 ? -41.595 -33.372 -97.635 1.00 23.41 71 ALA A O 1
ATOM 556 N N . CYS A 1 72 ? -39.435 -34.005 -97.631 1.00 24.56 72 CYS A N 1
ATOM 557 C CA . CYS A 1 72 ? -39.844 -35.411 -97.701 1.00 26.53 72 CYS A CA 1
ATOM 558 C C . CYS A 1 72 ? -40.684 -35.803 -96.498 1.00 28.39 72 CYS A C 1
ATOM 559 O O . CYS A 1 72 ? -41.623 -36.592 -96.586 1.00 31.27 72 CYS A O 1
ATOM 562 N N . SER A 1 73 ? -40.381 -35.239 -95.327 1.00 27.68 73 SER A N 1
ATOM 563 C CA . SER A 1 73 ? -41.143 -35.628 -94.126 1.00 29.31 73 SER A CA 1
ATOM 564 C C . SER A 1 73 ? -42.542 -35.002 -94.106 1.00 29.34 73 SER A C 1
ATOM 565 O O . SER A 1 73 ? -43.370 -35.341 -93.255 1.00 30.19 73 SER A O 1
ATOM 568 N N . HIS A 1 74 ? -42.838 -34.114 -95.041 1.00 27.57 74 HIS A N 1
ATOM 569 C CA . HIS A 1 74 ? -44.185 -33.551 -95.171 1.00 27.21 74 HIS A CA 1
ATOM 570 C C . HIS A 1 74 ? -44.810 -33.864 -96.530 1.00 27.14 74 HIS A C 1
ATOM 571 O O . HIS A 1 74 ? -45.788 -33.289 -96.965 1.00 34.58 74 HIS A O 1
ATOM 578 N N . ARG A 1 75 ? -44.248 -34.874 -97.199 1.00 28.95 75 ARG A N 1
ATOM 579 C CA . ARG A 1 75 ? -44.795 -35.307 -98.477 1.00 30.01 75 ARG A CA 1
ATOM 580 C C . ARG A 1 75 ? -44.829 -34.142 -99.456 1.00 27.46 75 ARG A C 1
ATOM 581 O O . ARG A 1 75 ? -45.731 -34.045 -100.265 1.00 35.48 75 ARG A O 1
ATOM 583 N N . MET A 1 76 ? -43.838 -33.257 -99.424 1.00 23.71 76 MET A N 1
ATOM 584 C CA . MET A 1 76 ? -43.707 -32.182 -100.403 1.00 21.14 76 MET A CA 1
ATOM 585 C C . MET A 1 76 ? -42.712 -32.562 -101.494 1.00 19.74 76 MET A C 1
ATOM 586 O O . MET A 1 76 ? -41.658 -33.138 -101.190 1.00 21.74 76 MET A O 1
ATOM 591 N N . ALA A 1 77 ? -43.016 -32.212 -102.741 1.00 19.99 77 ALA A N 1
ATOM 592 C CA . ALA A 1 77 ? -42.033 -32.388 -103.807 1.00 19.92 77 ALA A CA 1
ATOM 593 C C . ALA A 1 77 ? -40.913 -31.365 -103.655 1.00 19.54 77 ALA A C 1
ATOM 594 O O . ALA A 1 77 ? -41.074 -30.388 -102.900 1.00 19.24 77 ALA A O 1
ATOM 596 N N . VAL A 1 78 ? -39.811 -31.613 -104.392 1.00 19.37 78 VAL A N 1
ATOM 597 C CA . VAL A 1 78 ? -38.709 -30.655 -104.360 1.00 17.48 78 VAL A CA 1
ATOM 598 C C . VAL A 1 78 ? -38.257 -30.296 -105.784 1.00 17.76 78 VAL A C 1
ATOM 599 O O . VAL A 1 78 ? -38.030 -31.242 -106.575 1.00 19.50 78 VAL A O 1
ATOM 603 N N . ARG A 1 79 ? -38.122 -29.003 -106.068 1.00 17.53 79 ARG A N 1
ATOM 604 C CA . ARG A 1 79 ? -37.493 -28.583 -107.325 1.00 17.28 79 ARG A CA 1
ATOM 605 C C . ARG A 1 79 ? -36.021 -28.266 -107.049 1.00 16.74 79 ARG A C 1
ATOM 606 O O . ARG A 1 79 ? -35.775 -27.521 -106.082 1.00 18.65 79 ARG A O 1
ATOM 614 N N . GLY A 1 80 ? -35.096 -28.813 -107.830 1.00 16.35 80 GLY A N 1
ATOM 615 C CA . GLY A 1 80 ? -33.672 -28.530 -107.618 1.00 17.83 80 GLY A CA 1
ATOM 616 C C . GLY A 1 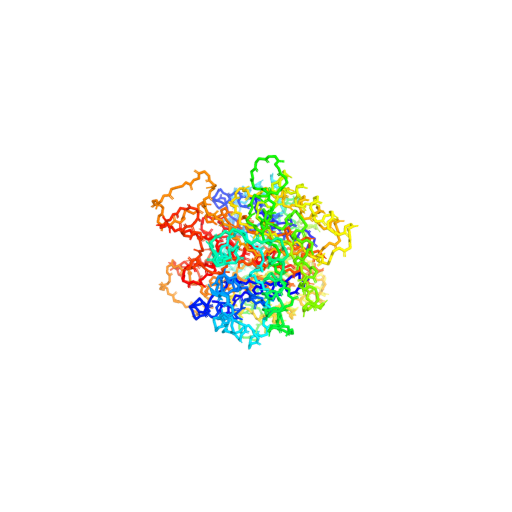80 ? -33.281 -27.231 -108.319 1.00 19.05 80 GLY A C 1
ATOM 617 O O . GLY A 1 80 ? -33.602 -27.082 -109.522 1.00 19.42 80 GLY A O 1
ATOM 618 N N . HIS A 1 81 ? -32.645 -26.300 -107.634 1.00 17.39 81 HIS A N 1
ATOM 619 C CA . HIS A 1 81 ? -32.311 -24.986 -108.189 1.00 16.86 81 HIS A CA 1
ATOM 620 C C . HIS A 1 81 ? -30.911 -24.590 -107.713 1.00 17.66 81 HIS A C 1
ATOM 621 O O . HIS A 1 81 ? -30.791 -24.478 -106.501 1.00 18.40 81 HIS A O 1
ATOM 628 N N . THR A 1 82 ? -29.892 -24.429 -108.515 1.00 17.88 82 THR A N 1
ATOM 629 C CA . THR A 1 82 ? -29.820 -24.572 -109.991 1.00 17.73 82 THR A CA 1
ATOM 630 C C . THR A 1 82 ? -28.399 -24.981 -110.340 1.00 18.22 82 THR A C 1
ATOM 631 O O . THR A 1 82 ? -27.472 -24.698 -109.546 1.00 19.25 82 THR A O 1
ATOM 635 N N . LEU A 1 83 ? -28.188 -25.653 -111.462 1.00 17.34 83 LEU A N 1
ATOM 636 C CA . LEU A 1 83 ? -26.891 -26.268 -111.724 1.00 18.72 83 LEU A CA 1
ATOM 637 C C . LEU A 1 83 ? -25.944 -25.310 -112.434 1.00 18.70 83 LEU A C 1
ATOM 638 O O . LEU A 1 83 ? -24.830 -25.110 -111.935 1.00 22.58 83 LEU A O 1
ATOM 643 N N . VAL A 1 84 ? -26.357 -24.740 -113.570 1.00 18.78 84 VAL A N 1
ATOM 644 C CA . VAL A 1 84 ? -25.459 -23.926 -114.393 1.00 18.53 84 VAL A CA 1
ATOM 645 C C . VAL A 1 84 ? -26.063 -22.534 -114.612 1.00 18.02 84 VAL A C 1
ATOM 646 O O . VAL A 1 84 ? -27.090 -22.387 -115.296 1.00 20.68 84 VAL A O 1
ATOM 650 N N . TRP A 1 85 ? -25.393 -21.543 -114.028 1.00 20.16 85 TRP A N 1
ATOM 651 C CA . TRP A 1 85 ? -25.812 -20.148 -113.977 1.00 19.31 85 TRP A CA 1
ATOM 652 C C . TRP A 1 85 ? -24.624 -19.202 -113.979 1.00 20.58 85 TRP A C 1
ATOM 653 O O . TRP A 1 85 ? -23.570 -19.583 -113.452 1.00 22.11 85 TRP A O 1
ATOM 664 N N . HIS A 1 86 ? -24.807 -18.012 -114.539 1.00 22.57 86 HIS A N 1
ATOM 665 C CA . HIS A 1 86 ? -23.716 -17.029 -114.542 1.00 22.76 86 HIS A CA 1
ATOM 666 C C . HIS A 1 86 ? -23.506 -16.368 -113.190 1.00 24.37 86 HIS A C 1
ATOM 667 O O . HIS A 1 86 ? -22.494 -15.642 -113.003 1.00 28.18 86 HIS A O 1
ATOM 674 N N . ASN A 1 87 ? -24.429 -16.581 -112.257 1.00 23.78 87 ASN A N 1
ATOM 675 C CA . ASN A 1 87 ? -24.237 -16.061 -110.902 1.00 25.38 87 ASN A CA 1
ATOM 676 C C . ASN A 1 87 ? -23.980 -17.192 -109.907 1.00 24.76 87 ASN A C 1
ATOM 677 O O . ASN A 1 87 ? -24.210 -18.374 -110.197 1.00 24.59 87 ASN A O 1
ATOM 682 N N . GLN A 1 88 ? -23.529 -16.817 -108.706 1.00 25.04 88 GLN A N 1
ATOM 683 C CA . GLN A 1 88 ? -23.369 -17.661 -107.506 1.00 25.15 88 GLN A CA 1
ATOM 684 C C . GLN A 1 88 ? -22.655 -18.974 -107.845 1.00 24.40 88 GLN A C 1
ATOM 685 O O . GLN A 1 88 ? -22.979 -20.079 -107.377 1.00 25.58 88 GLN A O 1
ATOM 691 N N . THR A 1 89 ? -21.626 -18.812 -108.695 1.00 24.06 89 THR A N 1
ATOM 692 C CA . THR A 1 89 ? -20.715 -19.898 -109.061 1.00 22.91 89 THR A CA 1
ATOM 693 C C . THR A 1 89 ? -19.295 -19.472 -108.708 1.00 23.64 89 THR A C 1
ATOM 694 O O . THR A 1 89 ? -18.869 -18.401 -109.190 1.00 27.41 89 THR A O 1
ATOM 698 N N . PRO A 1 90 ? -18.541 -20.186 -107.872 1.00 25.79 90 PRO A N 1
ATOM 699 C CA . PRO A 1 90 ? -17.227 -19.705 -107.424 1.00 25.98 90 PRO A CA 1
ATOM 700 C C . PRO A 1 90 ? -16.205 -19.555 -108.545 1.00 25.67 90 PRO A C 1
ATOM 701 O O . PRO A 1 90 ? -16.242 -20.190 -109.594 1.00 27.26 90 PRO A O 1
ATOM 705 N N . ASP A 1 91 ? -15.206 -18.671 -108.383 1.00 28.80 91 ASP A N 1
ATOM 706 C CA . ASP A 1 91 ? -14.235 -18.455 -109.448 1.00 29.14 91 ASP A CA 1
ATOM 707 C C . ASP A 1 91 ? -13.386 -19.695 -109.721 1.00 28.86 91 ASP A C 1
ATOM 708 O O . ASP A 1 91 ? -12.879 -19.797 -110.838 1.00 30.02 91 ASP A O 1
ATOM 713 N N . TRP A 1 92 ? -13.237 -20.590 -108.732 1.00 28.10 92 TRP A N 1
ATOM 714 C CA . TRP A 1 92 ? -12.335 -21.754 -108.914 1.00 27.62 92 TRP A CA 1
ATOM 715 C C . TRP A 1 92 ? -12.743 -22.505 -110.182 1.00 26.56 92 TRP A C 1
ATOM 716 O O . TRP A 1 92 ? -11.909 -23.057 -110.895 1.00 28.80 92 TRP A O 1
ATOM 727 N N . VAL A 1 93 ? -14.048 -22.521 -110.429 1.00 26.07 93 VAL A N 1
ATOM 728 C CA . VAL A 1 93 ? -14.647 -23.360 -111.465 1.00 26.44 93 VAL A CA 1
ATOM 729 C C . VAL A 1 93 ? -14.065 -23.048 -112.826 1.00 26.36 93 VAL A C 1
ATOM 730 O O . VAL A 1 93 ? -13.913 -23.927 -113.686 1.00 24.96 93 VAL A O 1
ATOM 734 N N . PHE A 1 94 ? -13.719 -21.786 -113.049 1.00 26.20 94 PHE A N 1
ATOM 735 C CA . PHE A 1 94 ? -13.293 -21.370 -114.386 1.00 27.04 94 PHE A CA 1
ATOM 736 C C . PHE A 1 94 ? -11.798 -21.253 -114.564 1.00 30.18 94 PHE A C 1
ATOM 737 O O . PHE A 1 94 ? -11.362 -20.824 -115.649 1.00 33.34 94 PHE A O 1
ATOM 745 N N . GLN A 1 95 ? -11.041 -21.577 -113.511 1.00 31.83 95 GLN A N 1
ATOM 746 C CA . GLN A 1 95 ? -9.629 -21.204 -113.454 1.00 36.70 95 GLN A CA 1
ATOM 747 C C . GLN A 1 95 ? -8.721 -22.424 -113.261 1.00 37.06 95 GLN A C 1
ATOM 748 O O . GLN A 1 95 ? -9.161 -23.435 -112.692 1.00 34.19 95 GLN A O 1
ATOM 754 N N . ASP A 1 96 ? -7.468 -22.256 -113.712 1.00 37.56 96 ASP A N 1
ATOM 755 C CA . ASP A 1 96 ? -6.513 -23.330 -113.506 1.00 38.31 96 ASP A CA 1
ATOM 756 C C . ASP A 1 96 ? -5.668 -23.026 -112.266 1.00 42.30 96 ASP A C 1
ATOM 757 O O . ASP A 1 96 ? -5.877 -22.117 -111.450 1.00 42.48 96 ASP A O 1
ATOM 762 N N . GLY A 1 97 ? -4.619 -23.813 -112.049 1.00 44.93 97 GLY A N 1
ATOM 763 C CA . GLY A 1 97 ? -3.712 -23.441 -110.955 1.00 50.54 97 GLY A CA 1
ATOM 764 C C . GLY A 1 97 ? -3.034 -22.106 -111.202 1.00 55.17 97 GLY A C 1
ATOM 765 O O . GLY A 1 97 ? -2.869 -21.258 -110.319 1.00 58.51 97 GLY A O 1
ATOM 766 N N . GLN A 1 98 ? -2.612 -21.894 -112.446 1.00 58.03 98 GLN A N 1
ATOM 767 C CA . GLN A 1 98 ? -1.901 -20.664 -112.776 1.00 59.31 98 GLN A CA 1
ATOM 768 C C . GLN A 1 98 ? -2.826 -19.465 -112.690 1.00 59.74 98 GLN A C 1
ATOM 769 O O . GLN A 1 98 ? -2.407 -18.308 -112.709 1.00 64.15 98 GLN A O 1
ATOM 771 N N . GLY A 1 99 ? -4.130 -19.692 -112.598 1.00 60.21 99 GLY A N 1
ATOM 772 C CA . GLY A 1 99 ? -5.002 -18.521 -112.555 1.00 61.72 99 GLY A CA 1
ATOM 773 C C . GLY A 1 99 ? -5.690 -18.238 -113.875 1.00 60.98 99 GLY A C 1
ATOM 774 O O . GLY A 1 99 ? -6.708 -17.546 -113.972 1.00 65.45 99 GLY A O 1
ATOM 775 N N . HIS A 1 100 ? -5.162 -18.777 -114.969 1.00 57.44 100 HIS A N 1
ATOM 776 C CA . HIS A 1 100 ? -5.798 -18.506 -116.261 1.00 52.46 100 HIS A CA 1
ATOM 777 C C . HIS A 1 100 ? -7.113 -19.238 -116.391 1.00 48.53 100 HIS A C 1
ATOM 778 O O . HIS A 1 100 ? -7.354 -20.158 -115.608 1.00 46.25 100 HIS A O 1
ATOM 785 N N . PHE A 1 101 ? -7.931 -18.841 -117.353 1.00 44.17 101 PHE A N 1
ATOM 786 C CA . PHE A 1 101 ? -9.163 -19.586 -117.614 1.00 41.68 101 PHE A CA 1
ATOM 787 C C . PHE A 1 101 ? -8.860 -21.009 -118.057 1.00 37.82 101 PHE A C 1
ATOM 788 O O . PHE A 1 101 ? -7.897 -21.232 -118.822 1.00 41.73 101 PHE A O 1
ATOM 796 N N . VAL A 1 102 ? -9.627 -21.988 -117.622 1.00 34.96 102 VAL A N 1
ATOM 797 C CA . VAL A 1 102 ? -9.423 -23.343 -118.082 1.00 34.00 102 VAL A CA 1
ATOM 798 C C . VAL A 1 102 ? -9.904 -23.538 -119.511 1.00 34.73 102 VAL A C 1
ATOM 799 O O . VAL A 1 102 ? -10.581 -22.731 -120.125 1.00 36.00 102 VAL A O 1
ATOM 803 N N . SER A 1 103 ? -9.555 -24.696 -120.055 1.00 32.95 103 SER A N 1
ATOM 804 C CA . SER A 1 103 ? -10.021 -25.070 -121.377 1.00 34.49 103 SER A CA 1
ATOM 805 C C . SER A 1 103 ? -11.468 -25.552 -121.376 1.00 33.62 103 SER A C 1
ATOM 806 O O . SER A 1 103 ? -12.075 -25.863 -120.342 1.00 31.60 103 SER A O 1
ATOM 811 N N . ARG A 1 104 ? -12.008 -25.619 -122.595 1.00 31.53 104 ARG A N 1
ATOM 812 C CA . ARG A 1 104 ? -13.345 -26.165 -122.816 1.00 29.63 104 ARG A CA 1
ATOM 813 C C . ARG A 1 104 ? -13.452 -27.557 -122.208 1.00 29.00 104 ARG A C 1
ATOM 814 O O . ARG A 1 104 ? -14.381 -27.853 -121.470 1.00 28.79 104 ARG A O 1
ATOM 822 N N . ASP A 1 105 ? -12.491 -28.427 -122.494 1.00 30.89 105 ASP A N 1
ATOM 823 C CA . ASP A 1 105 ? -12.601 -29.813 -122.038 1.00 32.10 105 ASP A CA 1
ATOM 824 C C . ASP A 1 105 ? -12.582 -29.945 -120.534 1.00 30.90 105 ASP A C 1
ATOM 825 O O . ASP A 1 105 ? -13.301 -30.743 -119.934 1.00 31.64 105 ASP A O 1
ATOM 830 N N . VAL A 1 106 ? -11.726 -29.135 -119.918 1.00 30.40 106 VAL A N 1
ATOM 831 C CA . VAL A 1 106 ? -11.629 -29.151 -118.470 1.00 29.30 106 VAL A CA 1
ATOM 832 C C . VAL A 1 106 ? -12.886 -28.576 -117.830 1.00 26.66 106 VAL A C 1
ATOM 833 O O . VAL A 1 106 ? -13.373 -29.124 -116.807 1.00 28.65 106 VAL A O 1
ATOM 837 N N . LEU A 1 107 ? -13.416 -27.485 -118.414 1.00 25.47 107 LEU A N 1
ATOM 838 C CA . LEU A 1 107 ? -14.637 -26.964 -117.805 1.00 24.69 107 LEU A CA 1
ATOM 839 C C . LEU A 1 107 ? -15.801 -27.945 -117.975 1.00 25.00 107 LEU A C 1
ATOM 840 O O . LEU A 1 107 ? -16.663 -28.068 -117.095 1.00 25.18 107 LEU A O 1
ATOM 845 N N . LEU A 1 108 ? -15.870 -28.674 -119.080 1.00 25.40 108 LEU A N 1
ATOM 846 C CA . LEU A 1 108 ? -16.907 -29.701 -119.241 1.00 25.80 108 LEU A CA 1
ATOM 847 C C . LEU A 1 108 ? -16.754 -30.835 -118.226 1.00 26.36 108 LEU A C 1
ATOM 848 O O . LEU A 1 108 ? -17.753 -31.372 -117.743 1.00 24.34 108 LEU A O 1
ATOM 853 N N . GLU A 1 109 ? -15.486 -31.217 -117.915 1.00 26.32 109 GLU A N 1
ATOM 854 C CA . GLU A 1 109 ? -15.306 -32.258 -116.914 1.00 25.72 109 GLU A CA 1
ATOM 855 C C . GLU A 1 109 ? -15.804 -31.756 -115.553 1.00 24.12 109 GLU A C 1
ATOM 856 O O . GLU A 1 109 ? -16.487 -32.470 -114.820 1.00 23.65 109 GLU A O 1
ATOM 862 N N . ARG A 1 110 ? -15.449 -30.514 -115.218 1.00 24.15 110 ARG A N 1
ATOM 863 C CA . ARG A 1 110 ? -15.933 -29.984 -113.941 1.00 24.03 110 ARG A CA 1
ATOM 864 C C . ARG A 1 110 ? -17.460 -29.806 -113.882 1.00 22.96 110 ARG A C 1
ATOM 865 O O . ARG A 1 110 ? -18.079 -30.024 -112.837 1.00 22.62 110 ARG A O 1
ATOM 873 N N . MET A 1 111 ? -18.071 -29.429 -115.001 1.00 22.60 111 MET A N 1
ATOM 874 C CA . MET A 1 111 ? -19.535 -29.322 -115.082 1.00 21.15 111 MET A CA 1
ATOM 875 C C . MET A 1 111 ? -20.193 -30.691 -114.886 1.00 20.98 111 MET A C 1
ATOM 876 O O . MET A 1 111 ? -21.142 -30.846 -114.105 1.00 21.49 111 MET A O 1
ATOM 881 N N . LYS A 1 112 ? -19.658 -31.702 -115.598 1.00 21.45 112 LYS A N 1
ATOM 882 C CA . LYS A 1 112 ? -20.188 -33.057 -115.469 1.00 20.68 112 LYS A CA 1
ATOM 883 C C . LYS A 1 112 ? -20.047 -33.598 -114.046 1.00 20.85 112 LYS A C 1
ATOM 884 O O . LYS A 1 112 ? -20.956 -34.247 -113.510 1.00 20.95 112 LYS A O 1
ATOM 890 N N . CYS A 1 113 ? -18.861 -33.336 -113.463 1.00 20.43 113 CYS A N 1
ATOM 891 C CA . CYS A 1 113 ? -18.668 -33.845 -112.102 1.00 20.41 113 CYS A CA 1
ATOM 892 C C . CYS A 1 113 ? -19.624 -33.203 -111.112 1.00 19.04 113 CYS A C 1
ATOM 893 O O . CYS A 1 113 ? -20.240 -33.926 -110.281 1.00 20.98 113 CYS A O 1
ATOM 896 N N . HIS A 1 114 ? -19.759 -31.868 -111.215 1.00 19.60 114 HIS A N 1
ATOM 897 C CA . HIS A 1 114 ? -20.742 -31.223 -110.312 1.00 20.01 114 HIS A CA 1
ATOM 898 C C . HIS A 1 114 ? -22.130 -31.764 -110.503 1.00 19.83 114 HIS A C 1
ATOM 899 O O . HIS A 1 114 ? -22.843 -32.122 -109.571 1.00 19.42 114 HIS A O 1
ATOM 906 N N . ILE A 1 115 ? -22.582 -31.758 -111.747 1.00 18.38 115 ILE A N 1
ATOM 907 C CA . ILE A 1 115 ? -23.959 -32.169 -112.041 1.00 18.57 115 ILE A CA 1
ATOM 908 C C . ILE A 1 115 ? -24.185 -33.611 -111.589 1.00 18.65 115 ILE A C 1
ATOM 909 O O . ILE A 1 115 ? -25.189 -33.963 -110.959 1.00 19.95 115 ILE A O 1
ATOM 914 N N . SER A 1 116 ? -23.243 -34.486 -111.883 1.00 19.15 116 SER A N 1
ATOM 915 C CA . SER A 1 116 ? -23.390 -35.887 -111.517 1.00 19.54 116 SER A CA 1
ATOM 916 C C . SER A 1 116 ? -23.485 -36.106 -110.016 1.00 19.61 116 SER A C 1
ATOM 917 O O . SER A 1 116 ? -24.305 -36.850 -109.489 1.00 20.40 116 SER A O 1
ATOM 922 N N . THR A 1 117 ? -22.604 -35.411 -109.284 1.00 18.78 117 THR A N 1
ATOM 923 C CA . THR A 1 117 ? -22.527 -35.617 -107.846 1.00 18.57 117 THR A CA 1
ATOM 924 C C . THR A 1 117 ? -23.788 -35.083 -107.172 1.00 17.07 117 THR A C 1
ATOM 925 O O . THR A 1 117 ? -24.422 -35.720 -106.321 1.00 19.80 117 THR A O 1
ATOM 929 N N . VAL A 1 118 ? -24.200 -33.884 -107.532 1.00 17.87 118 VAL A N 1
ATOM 930 C CA . VAL A 1 118 ? -25.387 -33.262 -106.925 1.00 17.79 118 VAL A CA 1
ATOM 931 C C . VAL A 1 118 ? -26.643 -34.001 -107.325 1.00 16.25 118 VAL A C 1
ATOM 932 O O . VAL A 1 118 ? -27.496 -34.342 -106.497 1.00 19.39 118 VAL A O 1
ATOM 936 N N . VAL A 1 119 ? -26.871 -34.270 -108.619 1.00 17.34 119 VAL A N 1
ATOM 937 C CA . VAL A 1 119 ? -28.147 -34.860 -109.043 1.00 18.36 119 VAL A CA 1
ATOM 938 C C . VAL A 1 119 ? -28.217 -36.268 -108.521 1.00 18.43 119 VAL A C 1
ATOM 939 O O . VAL A 1 119 ? -29.290 -36.713 -108.081 1.00 20.82 119 VAL A O 1
ATOM 943 N N . ARG A 1 120 ? -27.103 -37.027 -108.554 1.00 19.16 120 ARG A N 1
ATOM 944 C CA . ARG A 1 120 ? -27.229 -38.397 -108.026 1.00 19.50 120 ARG A CA 1
ATOM 945 C C . ARG A 1 120 ? -27.538 -38.417 -106.526 1.00 18.55 120 ARG A C 1
ATOM 946 O O . ARG A 1 120 ? -28.263 -39.310 -106.074 1.00 20.47 120 ARG A O 1
ATOM 961 N N . ARG A 1 121 ? -27.009 -37.456 -105.746 1.00 18.32 121 ARG A N 1
ATOM 962 C CA . ARG A 1 121 ? -27.325 -37.454 -104.312 1.00 18.68 121 ARG A CA 1
ATOM 963 C C . ARG A 1 121 ? -28.834 -37.394 -104.072 1.00 18.90 121 ARG A C 1
ATOM 964 O O . ARG A 1 121 ? -29.321 -38.089 -103.179 1.00 20.63 121 ARG A O 1
ATOM 972 N N . TYR A 1 122 ? -29.566 -36.628 -104.863 1.00 19.73 122 TYR A N 1
ATOM 973 C CA . TYR A 1 122 ? -30.982 -36.395 -104.540 1.00 19.82 122 TYR A CA 1
ATOM 974 C C . TYR A 1 122 ? -31.921 -37.138 -105.477 1.00 20.23 122 TYR A C 1
ATOM 975 O O . TYR A 1 122 ? -33.140 -36.906 -105.450 1.00 21.23 122 TYR A O 1
ATOM 984 N N . LYS A 1 123 ? -31.363 -38.022 -106.295 1.00 21.12 123 LYS A N 1
ATOM 985 C CA . LYS A 1 123 ? -32.217 -38.837 -107.199 1.00 25.31 123 LYS A CA 1
ATOM 986 C C . LYS A 1 123 ? -33.268 -39.542 -106.353 1.00 27.53 123 LYS A C 1
ATOM 987 O O . LYS A 1 123 ? -32.959 -40.041 -105.263 1.00 27.52 123 LYS A O 1
ATOM 993 N N . GLY A 1 124 ? -34.512 -39.591 -106.828 1.00 29.14 124 GLY A N 1
ATOM 994 C CA . GLY A 1 124 ? -35.609 -40.212 -106.105 1.00 29.26 124 GLY A CA 1
ATOM 995 C C . GLY A 1 124 ? -36.237 -39.297 -105.078 1.00 27.62 124 GLY A C 1
ATOM 996 O O . GLY A 1 124 ? -37.319 -39.635 -104.584 1.00 31.62 124 GLY A O 1
ATOM 997 N N . LYS A 1 125 ? -35.603 -38.168 -104.743 1.00 25.06 125 LYS A N 1
ATOM 998 C CA . LYS A 1 125 ? -36.260 -37.217 -103.827 1.00 21.89 125 LYS A CA 1
ATOM 999 C C . LYS A 1 125 ? -36.609 -35.925 -104.551 1.00 19.79 125 LYS A C 1
ATOM 1000 O O . LYS A 1 125 ? -37.608 -35.276 -104.161 1.00 23.44 125 LYS A O 1
ATOM 1006 N N . ILE A 1 126 ? -35.789 -35.524 -105.530 1.00 19.81 126 ILE A N 1
ATOM 1007 C CA . ILE A 1 126 ? -35.990 -34.269 -106.286 1.00 19.54 126 ILE A CA 1
ATOM 1008 C C . ILE A 1 126 ? -36.506 -34.629 -107.650 1.00 18.83 126 ILE A C 1
ATOM 1009 O O . ILE A 1 126 ? -35.844 -35.413 -108.362 1.00 21.23 126 ILE A O 1
ATOM 1014 N N . TYR A 1 127 ? -37.661 -34.120 -108.070 1.00 18.32 127 TYR A N 1
ATOM 1015 C CA . TYR A 1 127 ? -38.233 -34.635 -109.315 1.00 18.16 127 TYR A CA 1
ATOM 1016 C C . TYR A 1 127 ? -37.938 -33.783 -110.538 1.00 18.41 127 TYR A C 1
ATOM 1017 O O . TYR A 1 127 ? -38.231 -34.203 -111.660 1.00 19.89 127 TYR A O 1
ATOM 1026 N N . CYS A 1 128 ? -37.373 -32.607 -110.313 1.00 18.26 128 CYS A N 1
ATOM 1027 C CA . CYS A 1 128 ? -37.033 -31.747 -111.450 1.00 17.99 128 CYS A CA 1
ATOM 1028 C C . CYS A 1 128 ? -35.843 -30.848 -111.086 1.00 16.70 128 CYS A C 1
ATOM 1029 O O . CYS A 1 128 ? -35.588 -30.616 -109.901 1.00 18.05 128 CYS A O 1
ATOM 1032 N N . TRP A 1 129 ? -35.092 -30.418 -112.099 1.00 18.09 129 TRP A N 1
ATOM 1033 C CA . TRP A 1 129 ? -33.940 -29.544 -111.882 1.00 17.48 129 TRP A CA 1
ATOM 1034 C C . TRP A 1 129 ? -34.005 -28.354 -112.854 1.00 18.31 129 TRP A C 1
ATOM 1035 O O . TRP A 1 129 ? -34.218 -28.558 -114.048 1.00 19.70 129 TRP A O 1
ATOM 1046 N N . ASP A 1 130 ? -33.770 -27.127 -112.389 1.00 18.80 130 ASP A N 1
ATOM 1047 C CA . ASP A 1 130 ? -33.391 -25.968 -113.218 1.00 17.24 130 ASP A CA 1
ATOM 1048 C C . ASP A 1 130 ? -31.938 -26.196 -113.628 1.00 17.09 130 ASP A C 1
ATOM 1049 O O . ASP A 1 130 ? -31.017 -25.891 -112.845 1.00 20.00 130 ASP A O 1
ATOM 1054 N N . VAL A 1 131 ? -31.728 -26.779 -114.799 1.00 17.02 131 VAL A N 1
ATOM 1055 C CA . VAL A 1 131 ? -30.372 -27.153 -115.233 1.00 17.48 131 VAL A CA 1
ATOM 1056 C C . VAL A 1 131 ? -29.627 -25.907 -115.703 1.00 17.27 131 VAL A C 1
ATOM 1057 O O . VAL A 1 131 ? -28.459 -25.661 -115.319 1.00 19.51 131 VAL A O 1
ATOM 1061 N N . ILE A 1 132 ? -30.294 -25.101 -116.554 1.00 17.55 132 ILE A N 1
ATOM 1062 C CA . ILE A 1 132 ? -29.718 -23.836 -117.009 1.00 17.95 132 ILE A CA 1
ATOM 1063 C C . ILE A 1 132 ? -30.608 -22.705 -116.488 1.00 17.42 132 ILE A C 1
ATOM 1064 O O . ILE A 1 132 ? -31.850 -22.773 -116.683 1.00 19.76 132 ILE A O 1
ATOM 1069 N N . ASN A 1 133 ? -29.937 -21.709 -115.881 1.00 17.41 133 ASN A N 1
ATOM 1070 C CA . ASN A 1 133 ? -30.676 -20.547 -115.376 1.00 17.41 133 ASN A CA 1
ATOM 1071 C C . ASN A 1 133 ? -30.231 -19.294 -116.115 1.00 18.04 133 ASN A C 1
ATOM 1072 O O . ASN A 1 133 ? -29.038 -18.992 -116.142 1.00 19.32 133 ASN A O 1
ATOM 1077 N N . GLU A 1 134 ? -31.155 -18.572 -116.724 1.00 17.75 134 GLU A N 1
ATOM 1078 C CA . GLU A 1 134 ? -30.911 -17.179 -117.153 1.00 18.54 134 GLU A CA 1
ATOM 1079 C C . GLU A 1 134 ? -29.807 -17.023 -118.198 1.00 18.97 134 GLU A C 1
ATOM 1080 O O . GLU A 1 134 ? -29.088 -16.012 -118.256 1.00 21.96 134 GLU A O 1
ATOM 1086 N N . ALA A 1 135 ? -29.691 -18.008 -119.106 1.00 19.67 135 ALA A N 1
ATOM 1087 C CA . ALA A 1 135 ? -28.640 -17.870 -120.139 1.00 20.47 135 ALA A CA 1
ATOM 1088 C C . ALA A 1 135 ? -28.989 -16.868 -121.235 1.00 20.67 135 ALA A C 1
ATOM 1089 O O . ALA A 1 135 ? -28.078 -16.367 -121.922 1.00 23.64 135 ALA A O 1
ATOM 1091 N N . VAL A 1 136 ? -30.258 -16.585 -121.447 1.00 21.06 136 VAL A N 1
ATOM 1092 C CA . VAL A 1 136 ? -30.691 -15.665 -122.501 1.00 21.79 136 VAL A CA 1
ATOM 1093 C C . VAL A 1 136 ? -30.431 -14.223 -122.104 1.00 23.87 136 VAL A C 1
ATOM 1094 O O . VAL A 1 136 ? -30.615 -13.913 -120.925 1.00 23.61 136 VAL A O 1
ATOM 1098 N N . ALA A 1 137 ? -30.037 -13.376 -123.060 1.00 24.19 137 ALA A N 1
ATOM 1099 C CA . ALA A 1 137 ? -29.757 -11.966 -122.772 1.00 25.17 137 ALA A CA 1
ATOM 1100 C C . ALA A 1 137 ? -31.000 -11.242 -122.274 1.00 25.44 137 ALA A C 1
ATOM 1101 O O . ALA A 1 137 ? -32.074 -11.479 -122.813 1.00 27.63 137 ALA A O 1
ATOM 1103 N N . ASP A 1 138 ? -30.885 -10.372 -121.277 1.00 27.38 138 ASP A N 1
ATOM 1104 C CA . ASP A 1 138 ? -31.989 -9.599 -120.730 1.00 27.21 138 ASP A CA 1
ATOM 1105 C C . ASP A 1 138 ? -32.027 -8.194 -121.327 1.00 30.93 138 ASP A C 1
ATOM 1106 O O . ASP A 1 138 ? -32.885 -7.377 -121.054 1.00 33.13 138 ASP A O 1
ATOM 1111 N N . GLU A 1 139 ? -31.040 -7.909 -122.160 1.00 33.85 139 GLU A N 1
ATOM 1112 C CA . GLU A 1 139 ? -30.952 -6.646 -122.846 1.00 37.95 139 GLU A CA 1
ATOM 1113 C C . GLU A 1 139 ? -30.226 -6.814 -124.179 1.00 39.95 139 GLU A C 1
ATOM 1114 O O . GLU A 1 139 ? -29.489 -7.768 -124.383 1.00 39.72 139 GLU A O 1
ATOM 1116 N N . GLY A 1 140 ? -30.480 -5.830 -125.045 1.00 43.65 140 GLY A N 1
ATOM 1117 C CA . GLY A 1 140 ? -29.812 -5.783 -126.324 1.00 43.86 140 GLY A CA 1
ATOM 1118 C C . GLY A 1 140 ? -30.320 -6.806 -127.314 1.00 43.74 140 GLY A C 1
ATOM 1119 O O . GLY A 1 140 ? -31.335 -7.468 -127.102 1.00 49.92 140 GLY A O 1
ATOM 1120 N N . ASP A 1 141 ? -29.605 -6.945 -128.422 1.00 44.94 141 ASP A N 1
ATOM 1121 C CA . ASP A 1 141 ? -30.069 -7.805 -129.493 1.00 47.81 141 ASP A CA 1
ATOM 1122 C C . ASP A 1 141 ? -29.487 -9.202 -129.514 1.00 45.12 141 ASP A C 1
ATOM 1123 O O . ASP A 1 141 ? -29.978 -9.989 -130.330 1.00 47.01 141 ASP A O 1
ATOM 1128 N N . GLU A 1 142 ? -28.494 -9.554 -128.709 1.00 42.47 142 GLU A N 1
ATOM 1129 C CA . GLU A 1 142 ? -27.926 -10.896 -128.847 1.00 40.64 142 GLU A CA 1
ATOM 1130 C C . GLU A 1 142 ? -28.886 -11.902 -128.236 1.00 36.50 142 GLU A C 1
ATOM 1131 O O . GLU A 1 142 ? -29.714 -11.495 -127.414 1.00 34.81 142 GLU A O 1
ATOM 1137 N N . LEU A 1 143 ? -28.785 -13.171 -128.580 1.00 33.19 143 LEU A N 1
ATOM 1138 C CA . LEU A 1 143 ? -29.642 -14.193 -127.995 1.00 29.65 143 LEU A CA 1
ATOM 1139 C C . LEU A 1 143 ? -29.205 -14.460 -126.557 1.00 28.05 143 LEU A C 1
ATOM 1140 O O . LEU A 1 143 ? -30.077 -14.571 -125.658 1.00 28.76 143 LEU A O 1
ATOM 1145 N N . LEU A 1 144 ? -27.881 -14.583 -126.396 1.00 27.59 144 LEU A N 1
ATOM 1146 C CA . LEU A 1 144 ? -27.314 -15.094 -125.137 1.00 25.98 144 LEU A CA 1
ATOM 1147 C C . LEU A 1 144 ? -26.552 -14.034 -124.352 1.00 27.00 144 LEU A C 1
ATOM 1148 O O . LEU A 1 144 ? -25.840 -13.193 -124.874 1.00 29.45 144 LEU A O 1
ATOM 1153 N N . ARG A 1 145 ? -26.715 -14.065 -123.041 1.00 28.66 145 ARG A N 1
ATOM 1154 C CA . ARG A 1 145 ? -25.891 -13.308 -122.104 1.00 30.53 145 ARG A CA 1
ATOM 1155 C C . ARG A 1 145 ? -24.441 -13.760 -122.093 1.00 31.55 145 ARG A C 1
ATOM 1156 O O . ARG A 1 145 ? -24.154 -14.967 -122.282 1.00 30.50 145 ARG A O 1
ATOM 1164 N N . PRO A 1 146 ? -23.451 -12.885 -121.876 1.00 34.41 146 PRO A N 1
ATOM 1165 C CA . PRO A 1 146 ? -22.090 -13.383 -121.671 1.00 35.16 146 PRO A CA 1
ATOM 1166 C C . PRO A 1 146 ? -22.038 -14.133 -120.340 1.00 32.74 146 PRO A C 1
ATOM 1167 O O . PRO A 1 146 ? -22.705 -13.865 -119.337 1.00 33.23 146 PRO A O 1
ATOM 1171 N N . SER A 1 147 ? -21.193 -15.155 -120.319 1.00 30.59 147 SER A N 1
ATOM 1172 C CA . SER A 1 147 ? -20.873 -15.796 -119.059 1.00 29.48 147 SER A CA 1
ATOM 1173 C C . SER A 1 147 ? -19.592 -16.595 -119.280 1.00 29.42 147 SER A C 1
ATOM 1174 O O . SER A 1 147 ? -19.237 -16.933 -120.410 1.00 32.29 147 SER A O 1
ATOM 1177 N N . LYS A 1 148 ? -18.927 -16.897 -118.163 1.00 27.35 148 LYS A N 1
ATOM 1178 C CA . LYS A 1 148 ? -17.700 -17.680 -118.332 1.00 28.58 148 LYS A CA 1
ATOM 1179 C C . LYS A 1 148 ? -17.972 -19.090 -118.849 1.00 28.48 148 LYS A C 1
ATOM 1180 O O . LYS A 1 148 ? -17.117 -19.648 -119.559 1.00 27.95 148 LYS A O 1
ATOM 1186 N N . TRP A 1 149 ? -19.126 -19.651 -118.485 1.00 27.56 149 TRP A N 1
ATOM 1187 C CA . TRP A 1 149 ? -19.490 -20.963 -118.994 1.00 25.29 149 TRP A CA 1
ATOM 1188 C C . TRP A 1 149 ? -19.459 -20.884 -120.526 1.00 25.77 149 TRP A C 1
ATOM 1189 O O . TRP A 1 149 ? -18.820 -21.670 -121.192 1.00 29.39 149 TRP A O 1
ATOM 1200 N N . ARG A 1 150 ? -20.178 -19.868 -121.027 1.00 28.07 150 ARG A N 1
ATOM 1201 C CA . ARG A 1 150 ? -20.278 -19.717 -122.474 1.00 28.61 150 ARG A CA 1
ATOM 1202 C C . ARG A 1 150 ? -18.969 -19.334 -123.144 1.00 28.97 150 ARG A C 1
ATOM 1203 O O . ARG A 1 150 ? -18.646 -19.829 -124.230 1.00 32.27 150 ARG A O 1
ATOM 1211 N N . GLN A 1 151 ? -18.210 -18.462 -122.495 1.00 28.81 151 GLN A N 1
ATOM 1212 C CA . GLN A 1 151 ? -16.913 -18.044 -123.010 1.00 31.24 151 GLN A CA 1
ATOM 1213 C C . GLN A 1 151 ? -15.961 -19.218 -123.199 1.00 31.99 151 GLN A C 1
ATOM 1214 O O . GLN A 1 151 ? -15.323 -19.344 -124.264 1.00 33.91 151 GLN A O 1
ATOM 1220 N N . ILE A 1 152 ? -15.874 -20.046 -122.161 1.00 31.06 152 ILE A N 1
ATOM 1221 C CA . ILE A 1 152 ? -14.872 -21.099 -122.203 1.00 30.81 152 ILE A CA 1
ATOM 1222 C C . ILE A 1 152 ? -15.331 -22.305 -123.001 1.00 31.31 152 ILE A C 1
ATOM 1223 O O . ILE A 1 152 ? -14.514 -22.834 -123.766 1.00 31.32 152 ILE A O 1
ATOM 1228 N N . ILE A 1 153 ? -16.579 -22.742 -122.883 1.00 28.54 153 ILE A N 1
ATOM 1229 C CA . ILE A 1 153 ? -17.022 -23.958 -123.565 1.00 28.20 153 ILE A CA 1
ATOM 1230 C C . ILE A 1 153 ? -17.439 -23.692 -125.001 1.00 28.26 153 ILE A C 1
ATOM 1231 O O . ILE A 1 153 ? -17.112 -24.475 -125.889 1.00 31.54 153 ILE A O 1
ATOM 1236 N N . GLY A 1 154 ? -18.130 -22.592 -125.222 1.00 27.85 154 GLY A N 1
ATOM 1237 C CA . GLY A 1 154 ? -18.800 -22.271 -126.461 1.00 29.85 154 GLY A CA 1
ATOM 1238 C C . GLY A 1 154 ? -20.311 -22.267 -126.265 1.00 31.85 154 GLY A C 1
ATOM 1239 O O . GLY A 1 154 ? -20.788 -22.642 -125.188 1.00 31.66 154 GLY A O 1
ATOM 1240 N N . ASP A 1 155 ? -21.064 -21.863 -127.294 1.00 34.77 155 ASP A N 1
ATOM 1241 C CA . ASP A 1 155 ? -22.514 -21.823 -127.128 1.00 34.98 155 ASP A CA 1
ATOM 1242 C C . ASP A 1 155 ? -23.152 -23.200 -126.940 1.00 35.76 155 ASP A C 1
ATOM 1243 O O . ASP A 1 155 ? -24.359 -23.191 -126.612 1.00 38.61 155 ASP A O 1
ATOM 1248 N N . ASP A 1 156 ? -22.471 -24.336 -127.115 1.00 34.92 156 ASP A N 1
ATOM 1249 C CA . ASP A 1 156 ? -23.130 -25.623 -126.847 1.00 33.81 156 ASP A CA 1
ATOM 1250 C C . ASP A 1 156 ? -23.031 -26.003 -125.372 1.00 30.56 156 ASP A C 1
ATOM 1251 O O . ASP A 1 156 ? -23.350 -27.140 -124.972 1.00 30.96 156 ASP A O 1
ATOM 1256 N N . PHE A 1 157 ? -22.603 -25.084 -124.510 1.00 27.86 157 PHE A N 1
ATOM 1257 C CA . PHE A 1 157 ? -22.535 -25.442 -123.094 1.00 27.03 157 PHE A CA 1
ATOM 1258 C C . PHE A 1 157 ? -23.906 -25.885 -122.555 1.00 25.19 157 PHE A C 1
ATOM 1259 O O . PHE A 1 157 ? -23.960 -26.768 -121.693 1.00 27.54 157 PHE A O 1
ATOM 1267 N N . MET A 1 158 ? -25.022 -25.340 -123.062 1.00 23.88 158 MET A N 1
ATOM 1268 C CA . MET A 1 158 ? -26.321 -25.737 -122.507 1.00 22.54 158 MET A CA 1
ATOM 1269 C C . MET A 1 158 ? -26.705 -27.145 -122.926 1.00 22.83 158 MET A C 1
ATOM 1270 O O . MET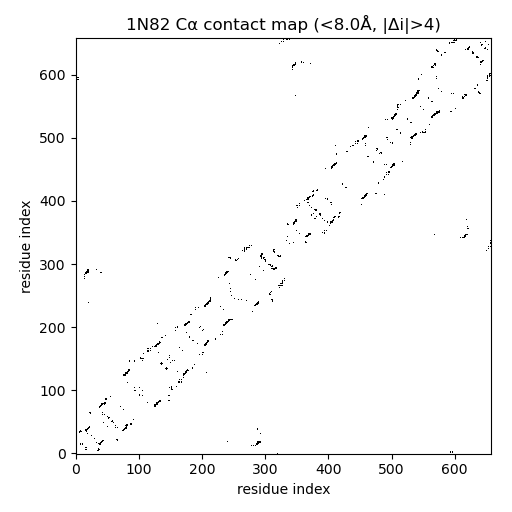 A 1 158 ? -27.283 -27.908 -122.107 1.00 23.74 158 MET A O 1
ATOM 1275 N N . GLU A 1 159 ? -26.394 -27.493 -124.179 1.00 22.33 159 GLU A N 1
ATOM 1276 C CA . GLU A 1 159 ? -26.619 -28.851 -124.652 1.00 23.56 159 GLU A CA 1
ATOM 1277 C C . GLU A 1 159 ? -25.962 -29.860 -123.710 1.00 22.79 159 GLU A C 1
ATOM 1278 O O . GLU A 1 159 ? -26.525 -30.869 -123.251 1.00 23.92 159 GLU A O 1
ATOM 1284 N N . GLN A 1 160 ? -24.698 -29.574 -123.407 1.00 23.65 160 GLN A N 1
ATOM 1285 C CA . GLN A 1 160 ? -23.911 -30.476 -122.562 1.00 23.57 160 GLN A CA 1
ATOM 1286 C C . GLN A 1 160 ? -24.505 -30.560 -121.158 1.00 21.46 160 GLN A C 1
ATOM 1287 O O . GLN A 1 160 ? -24.620 -31.657 -120.630 1.00 22.89 160 GLN A O 1
ATOM 1293 N N . ALA A 1 161 ? -24.862 -29.423 -120.562 1.00 21.18 161 ALA A N 1
ATOM 1294 C CA . ALA A 1 161 ? -25.430 -29.466 -119.216 1.00 18.93 161 ALA A CA 1
ATOM 1295 C C . ALA A 1 161 ? -26.694 -30.326 -119.168 1.00 19.36 161 ALA A C 1
ATOM 1296 O O . ALA A 1 161 ? -26.859 -31.141 -118.225 1.00 20.36 161 ALA A O 1
ATOM 1298 N N . PHE A 1 162 ? -27.598 -30.157 -120.133 1.00 19.38 162 PHE A N 1
ATOM 1299 C CA . PHE A 1 162 ? -28.802 -30.985 -120.157 1.00 19.65 162 PHE A CA 1
ATOM 1300 C C . PHE A 1 162 ? -28.472 -32.458 -120.339 1.00 19.19 162 PHE A C 1
ATOM 1301 O O . PHE A 1 162 ? -29.050 -33.322 -119.658 1.00 21.05 162 PHE A O 1
ATOM 1309 N N . LEU A 1 163 ? -27.550 -32.805 -121.235 1.00 20.34 163 LEU A N 1
ATOM 1310 C CA . LEU A 1 163 ? -27.174 -34.219 -121.399 1.00 20.75 163 LEU A CA 1
ATOM 1311 C C . LEU A 1 163 ? -26.523 -34.809 -120.160 1.00 19.58 163 LEU A C 1
ATOM 1312 O O . LEU A 1 163 ? -26.779 -35.961 -119.809 1.00 22.36 163 LEU A O 1
ATOM 1317 N N . TYR A 1 164 ? -25.677 -34.059 -119.454 1.00 19.58 164 TYR A N 1
ATOM 1318 C CA . TYR A 1 164 ? -25.072 -34.556 -118.213 1.00 20.15 164 TYR A CA 1
ATOM 1319 C C . TYR A 1 164 ? -26.127 -34.790 -117.122 1.00 18.81 164 TYR A C 1
ATOM 1320 O O . TYR A 1 164 ? -26.121 -35.789 -116.380 1.00 22.19 164 TYR A O 1
ATOM 1329 N N . ALA A 1 165 ? -27.098 -33.871 -116.977 1.00 19.60 165 ALA A N 1
ATOM 1330 C CA . ALA A 1 165 ? -28.134 -34.025 -115.955 1.00 18.44 165 ALA A CA 1
ATOM 1331 C C . ALA A 1 165 ? -29.030 -35.199 -116.310 1.00 19.24 165 ALA A C 1
ATOM 1332 O O . ALA A 1 165 ? -29.462 -35.954 -115.423 1.00 19.54 165 ALA A O 1
ATOM 1334 N N . TYR A 1 166 ? -29.340 -35.401 -117.601 1.00 19.63 166 TYR A N 1
ATOM 1335 C CA . TYR A 1 166 ? -30.211 -36.512 -117.983 1.00 19.74 166 TYR A CA 1
ATOM 1336 C C . TYR A 1 166 ? -29.547 -37.853 -117.660 1.00 21.32 166 TYR A C 1
ATOM 1337 O O . TYR A 1 166 ? -30.180 -38.800 -117.182 1.00 21.37 166 TYR A O 1
ATOM 1346 N N . GLU A 1 167 ? -28.227 -37.937 -117.950 1.00 21.05 167 GLU A N 1
ATOM 1347 C CA . GLU A 1 167 ? -27.490 -39.148 -117.605 1.00 21.48 167 GLU A CA 1
ATOM 1348 C C . GLU A 1 167 ? -27.483 -39.402 -116.098 1.00 20.85 167 GLU A C 1
ATOM 1349 O O . GLU A 1 167 ? -27.562 -40.557 -115.654 1.00 23.12 167 GLU A O 1
ATOM 1355 N N . ALA A 1 168 ? -27.412 -38.326 -115.298 1.00 20.23 168 ALA A N 1
ATOM 1356 C CA . ALA A 1 168 ? -27.349 -38.483 -113.851 1.00 21.16 168 ALA A CA 1
ATOM 1357 C C . ALA A 1 168 ? -28.687 -38.935 -113.272 1.00 21.18 168 ALA A C 1
ATOM 1358 O O . ALA A 1 168 ? -28.743 -39.770 -112.355 1.00 22.39 168 ALA A O 1
ATOM 1360 N N . ASP A 1 169 ? -29.799 -38.415 -113.811 1.00 19.90 169 ASP A N 1
ATOM 1361 C CA . ASP A 1 169 ? -31.131 -38.895 -113.411 1.00 20.41 169 ASP A CA 1
ATOM 1362 C C . ASP A 1 169 ? -32.098 -38.802 -114.600 1.00 19.12 169 ASP A C 1
ATOM 1363 O O . ASP A 1 169 ? -32.748 -37.781 -114.767 1.00 20.39 169 ASP A O 1
ATOM 1368 N N . PRO A 1 170 ? -32.186 -39.804 -115.456 1.00 21.18 170 PRO A N 1
ATOM 1369 C CA . PRO A 1 170 ? -33.073 -39.723 -116.612 1.00 21.86 170 PRO A CA 1
ATOM 1370 C C . PRO A 1 170 ? -34.552 -39.685 -116.241 1.00 22.92 170 PRO A C 1
ATOM 1371 O O . PRO A 1 170 ? -35.358 -39.476 -117.175 1.00 24.56 170 PRO A O 1
ATOM 1375 N N . ASP A 1 171 ? -34.916 -39.868 -114.973 1.00 22.50 171 ASP A N 1
ATOM 1376 C CA . ASP A 1 171 ? -36.330 -39.733 -114.609 1.00 23.14 171 ASP A CA 1
ATOM 1377 C C . ASP A 1 171 ? -36.681 -38.318 -114.145 1.00 20.91 171 ASP A C 1
ATOM 1378 O O . ASP A 1 171 ? -37.856 -38.047 -113.878 1.00 24.49 171 ASP A O 1
ATOM 1383 N N . ALA A 1 172 ? -35.678 -37.464 -114.050 1.00 20.41 172 ALA A N 1
ATOM 1384 C CA . ALA A 1 172 ? -35.983 -36.074 -113.645 1.00 19.33 172 ALA A CA 1
ATOM 1385 C C . ALA A 1 172 ? -36.566 -35.247 -114.763 1.00 21.13 172 ALA A C 1
ATOM 1386 O O . ALA A 1 172 ? -36.279 -35.500 -115.923 1.00 22.16 172 ALA A O 1
ATOM 1388 N N . LEU A 1 173 ? -37.360 -34.235 -114.471 1.00 19.93 173 LEU A N 1
ATOM 1389 C CA . LEU A 1 173 ? -37.704 -33.269 -115.510 1.00 19.10 173 LEU A CA 1
ATOM 1390 C C . LEU A 1 173 ? -36.692 -32.129 -115.485 1.00 18.50 173 LEU A C 1
ATOM 1391 O O . LEU A 1 173 ? -36.468 -31.558 -114.408 1.00 19.33 173 LEU A O 1
ATOM 1396 N N . LEU A 1 174 ? -36.135 -31.843 -116.677 1.00 18.68 174 LEU A N 1
ATOM 1397 C CA . LEU A 1 174 ? -35.063 -30.841 -116.747 1.00 17.93 174 LEU A CA 1
ATOM 1398 C C . LEU A 1 174 ? -35.567 -29.547 -117.359 1.00 19.20 174 LEU A C 1
ATOM 1399 O O . LEU A 1 174 ? -36.200 -29.556 -118.416 1.00 20.46 174 LEU A O 1
ATOM 1404 N N . PHE A 1 175 ? -35.257 -28.440 -116.664 1.00 18.67 175 PHE A N 1
ATOM 1405 C CA . PHE A 1 175 ? -35.783 -27.141 -117.033 1.00 18.08 175 PHE A CA 1
ATOM 1406 C C . PHE A 1 175 ? -34.708 -26.123 -117.464 1.00 17.62 175 PHE A C 1
ATOM 1407 O O . PHE A 1 175 ? -33.594 -26.110 -116.935 1.00 18.76 175 PHE A O 1
ATOM 1415 N N . TYR A 1 176 ? -35.122 -25.260 -118.386 1.00 17.36 176 TYR A N 1
ATOM 1416 C CA . TYR A 1 176 ? -34.515 -23.968 -118.683 1.00 17.86 176 TYR A CA 1
ATOM 1417 C C . TYR A 1 176 ? -35.338 -22.949 -117.857 1.00 17.30 176 TYR A C 1
ATOM 1418 O O . TYR A 1 176 ? -36.564 -22.886 -118.112 1.00 18.22 176 TYR A O 1
ATOM 1427 N N . ASN A 1 177 ? -34.717 -22.146 -116.978 1.00 17.15 177 ASN A N 1
ATOM 1428 C CA . ASN A 1 177 ? -35.433 -21.227 -116.086 1.00 16.33 177 ASN A CA 1
ATOM 1429 C C . ASN A 1 177 ? -34.978 -19.800 -116.332 1.00 16.40 177 ASN A C 1
ATOM 1430 O O . ASN A 1 177 ? -33.798 -19.533 -116.463 1.00 18.54 177 ASN A O 1
ATOM 1435 N N . ASP A 1 178 ? -35.959 -18.871 -116.415 1.00 17.25 178 ASP A N 1
ATOM 1436 C CA . ASP A 1 178 ? -35.557 -17.476 -116.632 1.00 16.97 178 ASP A CA 1
ATOM 1437 C C . ASP A 1 178 ? -36.636 -16.487 -116.223 1.00 17.96 178 ASP A C 1
ATOM 1438 O O . ASP A 1 178 ? -37.790 -16.875 -116.016 1.00 18.27 178 ASP A O 1
ATOM 1443 N N . TYR A 1 179 ? -36.237 -15.237 -116.128 1.00 18.44 179 TYR A N 1
ATOM 1444 C CA . TYR A 1 179 ? -37.123 -14.138 -115.747 1.00 17.65 179 TYR A CA 1
ATOM 1445 C C . TYR A 1 179 ? -37.329 -13.177 -116.920 1.00 18.21 179 TYR A C 1
ATOM 1446 O O . TYR A 1 179 ? -36.712 -13.301 -117.991 1.00 18.92 179 TYR A O 1
ATOM 1455 N N . ASN A 1 180 ? -38.254 -12.243 -116.715 1.00 17.93 180 ASN A N 1
ATOM 1456 C CA . ASN A 1 180 ? -38.755 -11.333 -117.756 1.00 17.40 180 ASN A CA 1
ATOM 1457 C C . ASN A 1 180 ? -39.182 -12.155 -118.971 1.00 17.96 180 ASN A C 1
ATOM 1458 O O . ASN A 1 180 ? -39.112 -11.702 -120.126 1.00 20.12 180 ASN A O 1
ATOM 1463 N N . GLU A 1 181 ? -39.681 -13.331 -118.735 1.00 18.41 181 GLU A N 1
ATOM 1464 C CA . GLU A 1 181 ? -40.041 -14.375 -119.661 1.00 17.82 181 GLU A CA 1
ATOM 1465 C C . GLU A 1 181 ? -41.289 -14.075 -120.478 1.00 18.21 181 GLU A C 1
ATOM 1466 O O . GLU A 1 181 ? -41.563 -14.772 -121.477 1.00 19.44 181 GLU A O 1
ATOM 1472 N N . CYS A 1 182 ? -42.080 -13.060 -120.121 1.00 18.20 182 CYS A N 1
ATOM 1473 C CA . CYS A 1 182 ? -43.257 -12.677 -120.914 1.00 18.58 182 CYS A CA 1
ATOM 1474 C C . CYS A 1 182 ? -43.047 -11.397 -121.695 1.00 19.53 182 CYS A C 1
ATOM 1475 O O . CYS A 1 182 ? -43.947 -11.031 -122.468 1.00 21.68 182 CYS A O 1
ATOM 1478 N N . PHE A 1 183 ? -41.921 -10.686 -121.545 1.00 20.56 183 PHE A N 1
ATOM 1479 C CA . PHE A 1 183 ? -41.683 -9.544 -122.434 1.00 21.87 183 PHE A CA 1
ATOM 1480 C C . PHE A 1 183 ? -41.401 -10.074 -123.855 1.00 21.58 183 PHE A C 1
ATOM 1481 O O . PHE A 1 183 ? -40.559 -10.956 -123.998 1.00 21.87 183 PHE A O 1
ATOM 1489 N N . PRO A 1 184 ? -42.148 -9.631 -124.855 1.00 23.35 184 PRO A N 1
ATOM 1490 C CA . PRO A 1 184 ? -42.094 -10.301 -126.182 1.00 22.60 184 PRO A CA 1
ATOM 1491 C C . PRO A 1 184 ? -40.713 -10.506 -126.754 1.00 23.82 184 PRO A C 1
ATOM 1492 O O . PRO A 1 184 ? -40.418 -11.606 -127.281 1.00 24.94 184 PRO A O 1
ATOM 1496 N N . GLU A 1 185 ? -39.807 -9.538 -126.712 1.00 23.63 185 GLU A N 1
ATOM 1497 C CA . GLU A 1 185 ? -38.491 -9.795 -127.335 1.00 24.25 185 GLU A CA 1
ATOM 1498 C C . GLU A 1 185 ? -37.777 -10.938 -126.642 1.00 23.83 185 GLU A C 1
ATOM 1499 O O . GLU A 1 185 ? -37.159 -11.805 -127.280 1.00 27.42 185 GLU A O 1
ATOM 1501 N N . LYS A 1 186 ? -37.853 -10.957 -125.310 1.00 23.09 186 LYS A N 1
ATOM 1502 C CA . LYS A 1 186 ? -37.093 -11.981 -124.574 1.00 21.95 186 LYS A CA 1
ATOM 1503 C C . LYS A 1 186 ? -37.826 -13.314 -124.669 1.00 21.82 186 LYS A C 1
ATOM 1504 O O . LYS A 1 186 ? -37.162 -14.347 -124.772 1.00 22.34 186 LYS A O 1
ATOM 1515 N N . ARG A 1 187 ? -39.161 -13.265 -124.669 1.00 21.00 187 ARG A N 1
ATOM 1516 C CA . ARG A 1 187 ? -39.926 -14.494 -124.921 1.00 20.28 187 ARG A CA 1
ATOM 1517 C C . ARG A 1 187 ? -39.489 -15.122 -126.244 1.00 21.63 187 ARG A C 1
ATOM 1518 O O . ARG A 1 187 ? -39.324 -16.358 -126.314 1.00 22.17 187 ARG A O 1
ATOM 1526 N N . GLU A 1 188 ? -39.290 -14.318 -127.288 1.00 22.53 188 GLU A N 1
ATOM 1527 C CA . GLU A 1 188 ? -38.937 -14.929 -128.579 1.00 22.52 188 GLU A CA 1
ATOM 1528 C C . GLU A 1 188 ? -37.545 -15.519 -128.514 1.00 23.00 188 GLU A C 1
ATOM 1529 O O . GLU A 1 188 ? -37.272 -16.532 -129.181 1.00 23.26 188 GLU A O 1
ATOM 1535 N N . LYS A 1 189 ? -36.651 -14.929 -127.721 1.00 22.51 189 LYS A N 1
ATOM 1536 C CA . LYS A 1 189 ? -35.302 -15.538 -127.588 1.00 22.40 189 LYS A CA 1
ATOM 1537 C C . LYS A 1 189 ? -35.378 -16.860 -126.854 1.00 20.94 189 LYS A C 1
ATOM 1538 O O . LYS A 1 189 ? -34.725 -17.840 -127.253 1.00 22.70 189 LYS A O 1
ATOM 1544 N N . ILE A 1 190 ? -36.159 -16.882 -125.762 1.00 20.15 190 ILE A N 1
ATOM 1545 C CA . ILE A 1 190 ? -36.289 -18.112 -124.962 1.00 20.19 190 ILE A CA 1
ATOM 1546 C C . ILE A 1 190 ? -36.918 -19.219 -125.798 1.00 20.11 190 ILE A C 1
ATOM 1547 O O . ILE A 1 190 ? -36.446 -20.354 -125.842 1.00 22.61 190 ILE A O 1
ATOM 1552 N N . PHE A 1 191 ? -37.994 -18.884 -126.505 1.00 20.91 191 PHE A N 1
ATOM 1553 C CA . PHE A 1 191 ? -38.613 -19.836 -127.404 1.00 20.09 191 PHE A CA 1
ATOM 1554 C C . PHE A 1 191 ? -37.623 -20.350 -128.435 1.00 21.48 191 PHE A C 1
ATOM 1555 O O . PHE A 1 191 ? -37.511 -21.543 -128.706 1.00 23.64 191 PHE A O 1
ATOM 1563 N N . ALA A 1 192 ? -36.917 -19.446 -129.117 1.00 21.46 192 ALA A N 1
ATOM 1564 C CA . ALA A 1 192 ? -35.980 -19.891 -130.145 1.00 20.97 192 ALA A CA 1
ATOM 1565 C C . ALA A 1 192 ? -34.922 -20.828 -129.593 1.00 21.30 192 ALA A C 1
ATOM 1566 O O . ALA A 1 192 ? -34.599 -21.852 -130.217 1.00 24.34 192 ALA A O 1
ATOM 1568 N N . LEU A 1 193 ? -34.386 -20.462 -128.421 1.00 21.33 193 LEU A N 1
ATOM 1569 C CA . LEU A 1 193 ? -33.340 -21.272 -127.833 1.00 21.61 193 LEU A CA 1
ATOM 1570 C C . LEU A 1 193 ? -33.862 -22.662 -127.498 1.00 21.46 193 LEU A C 1
ATOM 1571 O O . LEU A 1 193 ? -33.260 -23.685 -127.865 1.00 22.69 193 LEU A O 1
ATOM 1576 N N . VAL A 1 194 ? -34.991 -22.712 -126.771 1.00 21.87 194 VAL A N 1
ATOM 1577 C CA . VAL A 1 194 ? -35.530 -24.039 -126.356 1.00 22.04 194 VAL A CA 1
ATOM 1578 C C . VAL A 1 194 ? -35.953 -24.848 -127.584 1.00 22.67 194 VAL A C 1
ATOM 1579 O O . VAL A 1 194 ? -35.732 -26.090 -127.629 1.00 23.88 194 VAL A O 1
ATOM 1583 N N . LYS A 1 195 ? -36.542 -24.172 -128.582 1.00 24.65 195 LYS A N 1
ATOM 1584 C CA . LYS A 1 195 ? -36.870 -24.879 -129.830 1.00 25.22 195 LYS A CA 1
ATOM 1585 C C . LYS A 1 195 ? -35.632 -25.490 -130.449 1.00 25.75 195 LYS A C 1
ATOM 1586 O O . LYS A 1 195 ? -35.611 -26.651 -130.878 1.00 25.32 195 LYS A O 1
ATOM 1592 N N . SER A 1 196 ? -34.567 -24.671 -130.496 1.00 25.63 196 SER A N 1
ATOM 1593 C CA . SER A 1 196 ? -33.360 -25.206 -131.137 1.00 26.64 196 SER A CA 1
ATOM 1594 C C . SER A 1 196 ? -32.844 -26.389 -130.331 1.00 25.20 196 SER A C 1
ATOM 1595 O O . SER A 1 196 ? -32.367 -27.353 -130.951 1.00 27.11 196 SER A O 1
ATOM 1598 N N . LEU A 1 197 ? -32.883 -26.407 -129.018 1.00 22.92 197 LEU A N 1
ATOM 1599 C CA . LEU A 1 197 ? -32.344 -27.557 -128.289 1.00 23.36 197 LEU A CA 1
ATOM 1600 C C . LEU A 1 197 ? -33.206 -28.788 -128.487 1.00 22.63 197 LEU A C 1
ATOM 1601 O O . LEU A 1 197 ? -32.701 -29.901 -128.658 1.00 23.52 197 LEU A O 1
ATOM 1606 N N . ARG A 1 198 ? -34.540 -28.597 -128.458 1.00 23.29 198 ARG A N 1
ATOM 1607 C CA . ARG A 1 198 ? -35.416 -29.770 -128.669 1.00 25.05 198 ARG A CA 1
ATOM 1608 C C . ARG A 1 198 ? -35.272 -30.299 -130.085 1.00 24.90 198 ARG A C 1
ATOM 1609 O O . ARG A 1 198 ? -35.371 -31.514 -130.257 1.00 25.81 198 ARG A O 1
ATOM 1617 N N . ASP A 1 199 ? -35.059 -29.362 -131.037 1.00 23.99 199 ASP A N 1
ATOM 1618 C CA . ASP A 1 199 ? -34.890 -29.779 -132.435 1.00 24.97 199 ASP A CA 1
ATOM 1619 C C . ASP A 1 199 ? -33.630 -30.601 -132.658 1.00 24.00 199 ASP A C 1
ATOM 1620 O O . ASP A 1 199 ? -33.471 -31.277 -133.696 1.00 28.40 199 ASP A O 1
ATOM 1625 N N . LYS A 1 200 ? -32.697 -30.568 -131.710 1.00 24.58 200 LYS A N 1
ATOM 1626 C CA . LYS A 1 200 ? -31.514 -31.423 -131.714 1.00 27.10 200 LYS A CA 1
ATOM 1627 C C . LYS A 1 200 ? -31.722 -32.649 -130.823 1.00 26.12 200 LYS A C 1
ATOM 1628 O O . LYS A 1 200 ? -30.781 -33.465 -130.649 1.00 29.50 200 LYS A O 1
ATOM 1634 N N . GLY A 1 201 ? -32.913 -32.814 -130.234 1.00 25.24 201 GLY A N 1
ATOM 1635 C CA . GLY A 1 201 ? -33.046 -34.006 -129.390 1.00 25.32 201 GLY A CA 1
ATOM 1636 C C . GLY A 1 201 ? -32.499 -33.820 -127.996 1.00 25.85 201 GLY A C 1
ATOM 1637 O O . GLY A 1 201 ? -32.417 -34.800 -127.254 1.00 28.60 201 GLY A O 1
ATOM 1638 N N . ILE A 1 202 ? -32.125 -32.613 -127.573 1.00 23.11 202 ILE A N 1
ATOM 1639 C CA . ILE A 1 202 ? -31.627 -32.405 -126.195 1.00 22.48 202 ILE A CA 1
ATOM 1640 C C . ILE A 1 202 ? -32.724 -32.632 -125.175 1.00 22.95 202 ILE A C 1
ATOM 1641 O O . ILE A 1 202 ? -33.862 -32.194 -125.404 1.00 25.47 202 ILE A O 1
ATOM 1646 N N . PRO A 1 203 ? -32.420 -33.326 -124.072 1.00 23.83 203 PRO A N 1
ATOM 1647 C CA . PRO A 1 203 ? -33.429 -33.583 -123.035 1.00 24.75 203 PRO A CA 1
ATOM 1648 C C . PRO A 1 203 ? -33.735 -32.381 -122.156 1.00 25.77 203 PRO A C 1
ATOM 1649 O O . PRO A 1 203 ? -33.428 -32.310 -120.955 1.00 28.83 203 PRO A O 1
ATOM 1653 N N . ILE A 1 204 ? -34.395 -31.399 -122.761 1.00 26.00 204 ILE A N 1
ATOM 1654 C CA . ILE A 1 204 ? -34.998 -30.311 -122.048 1.00 24.45 204 ILE A CA 1
ATOM 1655 C C . ILE A 1 204 ? -36.498 -30.622 -121.981 1.00 25.79 204 ILE A C 1
ATOM 1656 O O . ILE A 1 204 ? -37.109 -30.704 -123.051 1.00 31.55 204 ILE A O 1
ATOM 1665 N N . HIS A 1 205 ? -37.054 -30.776 -120.786 1.00 22.44 205 HIS A N 1
ATOM 1666 C CA . HIS A 1 205 ? -38.466 -31.173 -120.676 1.00 21.94 205 HIS A CA 1
ATOM 1667 C C . HIS A 1 205 ? -39.359 -30.013 -120.308 1.00 20.86 205 HIS A C 1
ATOM 1668 O O . HIS A 1 205 ? -40.572 -30.102 -120.497 1.00 23.48 205 HIS A O 1
ATOM 1675 N N . GLY A 1 206 ? -38.774 -28.913 -119.792 1.00 19.69 206 GLY A N 1
ATOM 1676 C CA . GLY A 1 206 ? -39.657 -27.892 -119.247 1.00 20.72 206 GLY A CA 1
ATOM 1677 C C . GLY A 1 206 ? -39.044 -26.502 -119.350 1.00 19.61 206 GLY A C 1
ATOM 1678 O O . GLY A 1 206 ? -37.825 -26.357 -119.490 1.00 20.46 206 GLY A O 1
ATOM 1679 N N . ILE A 1 207 ? -39.929 -25.522 -119.314 1.00 18.70 207 ILE A N 1
ATOM 1680 C CA . ILE A 1 207 ? -39.544 -24.117 -119.201 1.00 16.43 207 ILE A CA 1
ATOM 1681 C C . ILE A 1 207 ? -40.038 -23.600 -117.855 1.00 16.69 207 ILE A C 1
ATOM 1682 O O . ILE A 1 207 ? -41.207 -23.812 -117.503 1.00 18.77 207 ILE A O 1
ATOM 1687 N N . GLY A 1 208 ? -39.150 -22.963 -117.110 1.00 16.75 208 GLY A N 1
ATOM 1688 C CA . GLY A 1 208 ? -39.503 -22.380 -115.806 1.00 17.44 208 GLY A CA 1
ATOM 1689 C C . GLY A 1 208 ? -39.642 -20.878 -116.047 1.00 17.50 208 GLY A C 1
ATOM 1690 O O . GLY A 1 208 ? -38.710 -20.211 -116.508 1.00 18.74 208 GLY A O 1
ATOM 1691 N N . MET A 1 209 ? -40.846 -20.405 -115.744 1.00 17.16 209 MET A N 1
ATOM 1692 C CA . MET A 1 209 ? -41.187 -19.000 -115.831 1.00 16.65 209 MET A CA 1
ATOM 1693 C C . MET A 1 209 ? -41.008 -18.388 -114.446 1.00 17.96 209 MET A C 1
ATOM 1694 O O . MET A 1 209 ? -41.839 -18.657 -113.560 1.00 17.79 209 MET A O 1
ATOM 1699 N N . GLN A 1 210 ? -39.929 -17.603 -114.245 1.00 16.44 210 GLN A N 1
ATOM 1700 C CA . GLN A 1 210 ? -39.674 -17.147 -112.865 1.00 16.58 210 GLN A CA 1
ATOM 1701 C C . GLN A 1 210 ? -40.806 -16.291 -112.320 1.00 16.81 210 GLN A C 1
ATOM 1702 O O . GLN A 1 210 ? -41.167 -16.414 -111.116 1.00 17.93 210 GLN A O 1
ATOM 1708 N N . ALA A 1 211 ? -41.391 -15.422 -113.152 1.00 16.20 211 ALA A N 1
ATOM 1709 C CA . ALA A 1 211 ? -42.553 -14.593 -112.751 1.00 16.27 211 ALA A CA 1
ATOM 1710 C C . ALA A 1 211 ? -42.194 -13.671 -111.584 1.00 18.66 211 ALA A C 1
ATOM 1711 O O . ALA A 1 211 ? -42.925 -13.551 -110.596 1.00 18.28 211 ALA A O 1
ATOM 1713 N N . HIS A 1 212 ? -41.078 -12.947 -111.706 1.00 18.95 212 HIS A N 1
ATOM 1714 C CA . HIS A 1 212 ? -40.712 -11.856 -110.794 1.00 18.78 212 HIS A CA 1
ATOM 1715 C C . HIS A 1 212 ? -41.406 -10.619 -111.381 1.00 18.99 212 HIS A C 1
ATOM 1716 O O . HIS A 1 212 ? -40.833 -9.879 -112.181 1.00 20.68 212 HIS A O 1
ATOM 1723 N N . TRP A 1 213 ? -42.674 -10.480 -110.998 1.00 18.74 213 TRP A N 1
ATOM 1724 C CA . TRP A 1 213 ? -43.590 -9.548 -111.668 1.00 18.54 213 TRP A CA 1
ATOM 1725 C C . TRP A 1 213 ? -43.867 -8.329 -110.803 1.00 17.88 213 TRP A C 1
ATOM 1726 O O . TRP A 1 213 ? -43.532 -8.266 -109.606 1.00 19.76 213 TRP A O 1
ATOM 1737 N N . SER A 1 214 ? -44.486 -7.331 -111.433 1.00 19.01 214 SER A N 1
ATOM 1738 C CA . SER A 1 214 ? -44.897 -6.117 -110.752 1.00 19.73 214 SER A CA 1
ATOM 1739 C C . SER A 1 214 ? -46.416 -6.003 -110.820 1.00 18.76 214 SER A C 1
ATOM 1740 O O . SER A 1 214 ? -47.091 -6.895 -111.356 1.00 20.18 214 SER A O 1
ATOM 1743 N N . LEU A 1 215 ? -46.980 -4.902 -110.314 1.00 19.64 215 LEU A N 1
ATOM 1744 C CA . LEU A 1 215 ? -48.432 -4.764 -110.350 1.00 19.54 215 LEU A CA 1
ATOM 1745 C C . LEU A 1 215 ? -48.897 -4.582 -111.800 1.00 19.61 215 LEU A C 1
ATOM 1746 O O . LEU A 1 215 ? -49.974 -5.010 -112.161 1.00 21.60 215 LEU A O 1
ATOM 1751 N N . THR A 1 216 ? -48.047 -3.960 -112.656 1.00 20.15 216 THR A N 1
ATOM 1752 C CA . THR A 1 216 ? -48.442 -3.646 -114.036 1.00 20.42 216 THR A CA 1
ATOM 1753 C C . THR A 1 216 ? -47.812 -4.544 -115.111 1.00 19.46 216 THR A C 1
ATOM 1754 O O . THR A 1 216 ? -48.391 -4.734 -116.181 1.00 21.10 216 THR A O 1
ATOM 1758 N N . ARG A 1 217 ? -46.606 -5.072 -114.824 1.00 18.19 217 ARG A N 1
ATOM 1759 C CA . ARG A 1 217 ? -45.869 -5.795 -115.858 1.00 18.62 217 ARG A CA 1
ATOM 1760 C C . ARG A 1 217 ? -45.516 -7.210 -115.463 1.00 18.44 217 ARG A C 1
ATOM 1761 O O . ARG A 1 217 ? -45.107 -7.411 -114.287 1.00 19.46 217 ARG A O 1
ATOM 1769 N N . PRO A 1 218 ? -45.619 -8.150 -116.384 1.00 19.04 218 PRO A N 1
ATOM 1770 C CA . PRO A 1 218 ? -46.128 -8.106 -117.743 1.00 19.49 218 PRO A CA 1
ATOM 1771 C C . PRO A 1 218 ? -47.663 -8.010 -117.716 1.00 18.91 218 PRO A C 1
ATOM 1772 O O . PRO A 1 218 ? -48.287 -8.304 -116.690 1.00 21.29 218 PRO A O 1
ATOM 1776 N N . SER A 1 219 ? -48.240 -7.600 -118.841 1.00 19.12 219 SER A N 1
ATOM 1777 C CA . SER A 1 219 ? -49.689 -7.520 -118.888 1.00 20.03 219 SER A CA 1
ATOM 1778 C C . SER A 1 219 ? -50.276 -8.918 -118.920 1.00 21.12 219 SER A C 1
ATOM 1779 O O . SER A 1 219 ? -49.552 -9.893 -119.221 1.00 20.18 219 SER A O 1
ATOM 1782 N N . LEU A 1 220 ? -51.567 -9.050 -118.614 1.00 20.91 220 LEU A N 1
ATOM 1783 C CA . LEU A 1 220 ? -52.186 -10.368 -118.712 1.00 20.76 220 LEU A CA 1
ATOM 1784 C C . LEU A 1 220 ? -52.136 -10.930 -120.126 1.00 22.24 220 LEU A C 1
ATOM 1785 O O . LEU A 1 220 ? -51.947 -12.149 -120.331 1.00 21.62 220 LEU A O 1
ATOM 1790 N N . ASP A 1 221 ? -52.298 -10.082 -121.152 1.00 21.65 221 ASP A N 1
ATOM 1791 C CA . ASP A 1 221 ? -52.166 -10.562 -122.543 1.00 21.96 221 ASP A CA 1
ATOM 1792 C C . ASP A 1 221 ? -50.772 -11.112 -122.819 1.00 20.72 221 ASP A C 1
ATOM 1793 O O . ASP A 1 221 ? -50.610 -12.114 -123.511 1.00 20.68 221 ASP A O 1
ATOM 1798 N N . GLU A 1 222 ? -49.740 -10.454 -122.289 1.00 20.23 222 GLU A N 1
ATOM 1799 C CA . GLU A 1 222 ? -48.356 -10.923 -122.387 1.00 19.53 222 GLU A CA 1
ATOM 1800 C C . GLU A 1 222 ? -48.157 -12.272 -121.711 1.00 18.60 222 GLU A C 1
ATOM 1801 O O . GLU A 1 222 ? -47.443 -13.120 -122.258 1.00 19.76 222 GLU A O 1
ATOM 1807 N N . ILE A 1 223 ? -48.789 -12.460 -120.550 1.00 19.19 223 ILE A N 1
ATOM 1808 C CA . ILE A 1 223 ? -48.591 -13.750 -119.860 1.00 19.25 223 ILE A CA 1
ATOM 1809 C C . ILE A 1 223 ? -49.251 -14.843 -120.656 1.00 18.57 223 ILE A C 1
ATOM 1810 O O . ILE A 1 223 ? -48.662 -15.902 -120.877 1.00 20.00 223 ILE A O 1
ATOM 1815 N N . ARG A 1 224 ? -50.483 -14.564 -121.118 1.00 20.16 224 ARG A N 1
ATOM 1816 C CA . ARG A 1 224 ? -51.206 -15.546 -121.940 1.00 19.21 224 ARG A CA 1
ATOM 1817 C C . ARG A 1 224 ? -50.380 -15.959 -123.157 1.00 20.33 224 ARG A C 1
ATOM 1818 O O . ARG A 1 224 ? -50.206 -17.120 -123.539 1.00 21.51 224 ARG A O 1
ATOM 1826 N N . ALA A 1 225 ? -49.854 -14.914 -123.828 1.00 20.23 225 ALA A N 1
ATOM 1827 C CA . ALA A 1 225 ? -49.118 -15.180 -125.065 1.00 20.16 225 ALA A CA 1
ATOM 1828 C C . ALA A 1 225 ? -47.863 -16.012 -124.804 1.00 18.29 225 ALA A C 1
ATOM 1829 O O . ALA A 1 225 ? -47.506 -16.880 -125.611 1.00 21.73 225 ALA A O 1
ATOM 1831 N N . ALA A 1 226 ? -47.171 -15.717 -123.697 1.00 18.56 226 ALA A N 1
ATOM 1832 C CA . ALA A 1 226 ? -45.956 -16.473 -123.357 1.00 18.69 226 ALA A CA 1
ATOM 1833 C C . ALA A 1 226 ? -46.318 -17.908 -122.983 1.00 18.64 226 ALA A C 1
ATOM 1834 O O . ALA A 1 226 ? -45.643 -18.823 -123.453 1.00 20.48 226 ALA A O 1
ATOM 1836 N N . ILE A 1 227 ? -47.357 -18.098 -122.143 1.00 18.83 227 ILE A N 1
ATOM 1837 C CA . ILE A 1 227 ? -47.750 -19.488 -121.843 1.00 18.88 227 ILE A CA 1
ATOM 1838 C C . ILE A 1 227 ? -48.055 -20.229 -123.135 1.00 19.79 227 ILE A C 1
ATOM 1839 O O . ILE A 1 227 ? -47.586 -21.343 -123.375 1.00 22.02 227 ILE A O 1
ATOM 1844 N N . GLU A 1 228 ? -48.849 -19.626 -124.025 1.00 20.62 228 GLU A N 1
ATOM 1845 C CA . GLU A 1 228 ? -49.183 -20.346 -125.286 1.00 21.27 228 GLU A CA 1
ATOM 1846 C C . GLU A 1 228 ? -47.956 -20.614 -126.139 1.00 21.89 228 GLU A C 1
ATOM 1847 O O . GLU A 1 228 ? -47.780 -21.682 -126.738 1.00 25.19 228 GLU A O 1
ATOM 1858 N N . ARG A 1 229 ? -47.080 -19.609 -126.215 1.00 21.32 229 ARG A N 1
ATOM 1859 C CA . ARG A 1 229 ? -45.864 -19.753 -127.047 1.00 21.51 229 ARG A CA 1
ATOM 1860 C C . ARG A 1 229 ? -44.999 -20.902 -126.555 1.00 21.97 229 ARG A C 1
ATOM 1861 O O . ARG A 1 229 ? -44.565 -21.792 -127.305 1.00 23.97 229 ARG A O 1
ATOM 1869 N N . TYR A 1 230 ? -44.709 -20.883 -125.243 1.00 19.85 230 TYR A N 1
ATOM 1870 C CA . TYR A 1 230 ? -43.850 -21.943 -124.692 1.00 19.50 230 TYR A CA 1
ATOM 1871 C C . TYR A 1 230 ? -44.552 -23.294 -124.733 1.00 20.44 230 TYR A C 1
ATOM 1872 O O . TYR A 1 230 ? -43.951 -24.342 -125.053 1.00 22.40 230 TYR A O 1
ATOM 1881 N N . ALA A 1 231 ? -45.847 -23.339 -124.406 1.00 19.97 231 ALA A N 1
ATOM 1882 C CA . ALA A 1 231 ? -46.533 -24.640 -124.449 1.00 21.60 231 ALA A CA 1
ATOM 1883 C C . ALA A 1 231 ? -46.493 -25.211 -125.850 1.00 21.67 231 ALA A C 1
ATOM 1884 O O . ALA A 1 231 ? -46.507 -26.461 -125.976 1.00 24.54 231 ALA A O 1
ATOM 1886 N N . SER A 1 232 ? -46.464 -24.319 -126.860 1.00 22.14 232 SER A N 1
ATOM 1887 C CA . SER A 1 232 ? -46.500 -24.854 -128.247 1.00 23.13 232 SER A CA 1
ATOM 1888 C C . SER A 1 232 ? -45.261 -25.668 -128.602 1.00 23.12 232 SER A C 1
ATOM 1889 O O . SER A 1 232 ? -45.271 -26.440 -129.565 1.00 26.58 232 SER A O 1
ATOM 1892 N N . LEU A 1 233 ? -44.201 -25.590 -127.805 1.00 23.75 233 LEU A N 1
ATOM 1893 C CA . LEU A 1 233 ? -43.017 -26.435 -127.909 1.00 23.89 233 LEU A CA 1
ATOM 1894 C C . LEU A 1 233 ? -43.202 -27.856 -127.358 1.00 25.98 233 LEU A C 1
ATOM 1895 O O . LEU A 1 233 ? -42.342 -28.727 -127.601 1.00 31.25 233 LEU A O 1
ATOM 1900 N N . GLY A 1 234 ? -44.266 -28.139 -126.613 1.00 24.50 234 GLY A N 1
ATOM 1901 C CA . GLY A 1 234 ? -44.507 -29.470 -126.085 1.00 25.53 234 GLY A CA 1
ATOM 1902 C C . GLY A 1 234 ? -43.848 -29.629 -124.737 1.00 25.27 234 GLY A C 1
ATOM 1903 O O . GLY A 1 234 ? -43.830 -30.767 -124.270 1.00 31.28 234 GLY A O 1
ATOM 1904 N N . VAL A 1 235 ? -43.345 -28.536 -124.154 1.00 24.15 235 VAL A N 1
ATOM 1905 C CA . VAL A 1 235 ? -42.701 -28.687 -122.844 1.00 23.89 235 VAL A CA 1
ATOM 1906 C C . VAL A 1 235 ? -43.680 -28.556 -121.679 1.00 23.88 235 VAL A C 1
ATOM 1907 O O . VAL A 1 235 ? -44.793 -28.025 -121.924 1.00 26.68 235 VAL A O 1
ATOM 1911 N N . VAL A 1 236 ? -43.271 -28.978 -120.483 1.00 22.32 236 VAL A N 1
ATOM 1912 C CA . VAL A 1 236 ? -43.985 -28.726 -119.230 1.00 23.07 236 VAL A CA 1
ATOM 1913 C C . VAL A 1 236 ? -43.718 -27.296 -118.805 1.00 21.44 236 VAL A C 1
ATOM 1914 O O . VAL A 1 236 ? -42.604 -26.859 -119.062 1.00 22.15 236 VAL A O 1
ATOM 1921 N N . LEU A 1 237 ? -44.683 -26.562 -118.239 1.00 20.57 237 LEU A N 1
ATOM 1922 C CA . LEU A 1 237 ? -44.405 -25.238 -117.707 1.00 19.21 237 LEU A CA 1
ATOM 1923 C C . LEU A 1 237 ? -44.504 -25.296 -116.199 1.00 19.28 237 LEU A C 1
ATOM 1924 O O . LEU A 1 237 ? -45.479 -25.835 -115.667 1.00 19.27 237 LEU A O 1
ATOM 1929 N N . HIS A 1 238 ? -43.510 -24.715 -115.523 1.00 18.04 238 HIS A N 1
ATOM 1930 C CA . HIS A 1 238 ? -43.618 -24.392 -114.108 1.00 16.91 238 HIS A CA 1
ATOM 1931 C C . HIS A 1 238 ? -43.501 -22.878 -113.964 1.00 16.22 238 HIS A C 1
ATOM 1932 O O . HIS A 1 238 ? -42.631 -22.301 -114.613 1.00 18.11 238 HIS A O 1
ATOM 1939 N N . ILE A 1 239 ? -44.339 -22.318 -113.098 1.00 15.85 239 ILE A N 1
ATOM 1940 C CA . ILE A 1 239 ? -44.115 -20.940 -112.657 1.00 15.83 239 ILE A CA 1
ATOM 1941 C C . ILE A 1 239 ? -43.218 -21.110 -111.433 1.00 16.70 239 ILE A C 1
ATOM 1942 O O . ILE A 1 239 ? -43.635 -21.749 -110.458 1.00 18.65 239 ILE A O 1
ATOM 1947 N N . THR A 1 240 ? -41.998 -20.588 -111.473 1.00 16.73 240 THR A N 1
ATOM 1948 C CA . THR A 1 240 ? -40.973 -21.084 -110.535 1.00 16.68 240 THR A CA 1
ATOM 1949 C C . THR A 1 240 ? -40.629 -20.190 -109.365 1.00 16.74 240 THR A C 1
ATOM 1950 O O . THR A 1 240 ? -40.129 -20.672 -108.338 1.00 16.94 240 THR A O 1
ATOM 1954 N N . GLU A 1 241 ? -40.786 -18.852 -109.472 1.00 17.57 241 GLU A N 1
ATOM 1955 C CA . GLU A 1 241 ? -40.296 -17.911 -108.470 1.00 17.08 241 GLU A CA 1
ATOM 1956 C C . GLU A 1 241 ? -41.281 -16.746 -108.318 1.00 16.12 241 GLU A C 1
ATOM 1957 O O . GLU A 1 241 ? -40.862 -15.606 -108.168 1.00 16.78 241 GLU A O 1
ATOM 1963 N N . LEU A 1 242 ? -42.567 -17.042 -108.292 1.00 16.58 242 LEU A N 1
ATOM 1964 C CA . LEU A 1 242 ? -43.580 -15.988 -108.359 1.00 17.64 242 LEU A CA 1
ATOM 1965 C C . LEU A 1 242 ? -43.535 -15.011 -107.195 1.00 18.20 242 LEU A C 1
ATOM 1966 O O . LEU A 1 242 ? -43.498 -15.433 -106.025 1.00 18.86 242 LEU A O 1
ATOM 1971 N N . ASP A 1 243 ? -43.549 -13.713 -107.501 1.00 17.71 243 ASP A N 1
ATOM 1972 C CA . ASP A 1 243 ? -43.836 -12.687 -106.484 1.00 17.82 243 ASP A CA 1
ATOM 1973 C C . ASP A 1 243 ? -44.371 -11.477 -107.254 1.00 19.10 243 ASP A C 1
ATOM 1974 O O . ASP A 1 243 ? -44.096 -11.362 -108.460 1.00 18.92 243 ASP A O 1
ATOM 1979 N N . VAL A 1 244 ? -45.102 -10.641 -106.536 1.00 18.46 244 VAL A N 1
ATOM 1980 C CA . VAL A 1 244 ? -45.739 -9.460 -107.154 1.00 18.60 244 VAL A CA 1
ATOM 1981 C C . VAL A 1 244 ? -45.272 -8.261 -106.332 1.00 19.38 244 VAL A C 1
ATOM 1982 O O . VAL A 1 244 ? -45.782 -7.940 -105.256 1.00 19.35 244 VAL A O 1
ATOM 1986 N N . SER A 1 245 ? -44.216 -7.639 -106.885 1.00 19.17 245 SER A N 1
ATOM 1987 C CA . SER A 1 245 ? -43.599 -6.497 -106.248 1.00 20.35 245 SER A CA 1
ATOM 1988 C C . SER A 1 245 ? -44.534 -5.280 -106.219 1.00 19.76 245 SER A C 1
ATOM 1989 O O . SER A 1 245 ? -45.227 -5.010 -107.198 1.00 21.55 245 SER A O 1
ATOM 1992 N N . MET A 1 246 ? -44.466 -4.563 -105.081 1.00 20.06 246 MET A N 1
ATOM 1993 C CA . MET A 1 246 ? -45.220 -3.340 -104.935 1.00 21.12 246 MET A CA 1
ATOM 1994 C C . MET A 1 246 ? -44.563 -2.184 -105.693 1.00 22.56 246 MET A C 1
ATOM 1995 O O . MET A 1 246 ? -45.163 -1.088 -105.728 1.00 23.67 246 MET A O 1
ATOM 2000 N N . PHE A 1 247 ? -43.390 -2.390 -106.277 1.00 22.23 247 PHE A N 1
ATOM 2001 C CA . PHE A 1 247 ? -42.652 -1.346 -106.984 1.00 21.46 247 PHE A CA 1
ATOM 2002 C C . PHE A 1 247 ? -42.392 -1.690 -108.434 1.00 20.36 247 PHE A C 1
ATOM 2003 O O . PHE A 1 247 ? -41.874 -2.813 -108.644 1.00 21.85 247 PHE A O 1
ATOM 2011 N N . GLU A 1 248 ? -42.696 -0.777 -109.354 1.00 21.03 248 GLU A N 1
ATOM 2012 C CA . GLU A 1 248 ? -42.229 -0.988 -110.735 1.00 22.20 248 GLU A CA 1
ATOM 2013 C C . GLU A 1 248 ? -40.698 -0.805 -110.811 1.00 23.76 248 GLU A C 1
ATOM 2014 O O . GLU A 1 248 ? -40.052 -0.274 -109.887 1.00 25.48 248 GLU A O 1
ATOM 2020 N N . PHE A 1 249 ? -40.143 -1.255 -111.938 1.00 23.81 249 PHE A N 1
ATOM 2021 C CA . PHE A 1 249 ? -38.694 -1.264 -112.107 1.00 24.25 249 PHE A CA 1
ATOM 2022 C C . PHE A 1 249 ? -38.099 0.136 -112.027 1.00 25.36 249 PHE A C 1
ATOM 2023 O O . PHE A 1 249 ? -36.962 0.279 -111.585 1.00 28.03 249 PHE A O 1
ATOM 2031 N N . HIS A 1 250 ? -38.813 1.186 -112.428 1.00 25.59 250 HIS A N 1
ATOM 2032 C CA . HIS A 1 250 ? -38.382 2.572 -112.356 1.00 26.70 250 HIS A CA 1
ATOM 2033 C C . HIS A 1 250 ? -38.536 3.157 -110.951 1.00 25.70 250 HIS A C 1
ATOM 2034 O O . HIS A 1 250 ? -38.040 4.242 -110.679 1.00 28.19 250 HIS A O 1
ATOM 2041 N N . ASP A 1 251 ? -39.230 2.474 -110.053 1.00 24.57 251 ASP A N 1
ATOM 2042 C CA . ASP A 1 251 ? -39.575 3.062 -108.739 1.00 24.22 251 ASP A CA 1
ATOM 2043 C C . ASP A 1 251 ? -38.618 2.532 -107.671 1.00 25.98 251 ASP A C 1
ATOM 2044 O O . ASP A 1 251 ? -38.736 1.425 -107.142 1.00 25.64 251 ASP A O 1
ATOM 2049 N N . ARG A 1 252 ? -37.624 3.376 -107.370 1.00 26.81 252 ARG A N 1
ATOM 2050 C CA . ARG A 1 252 ? -36.556 2.996 -106.472 1.00 28.85 252 ARG A CA 1
ATOM 2051 C C . ARG A 1 252 ? -36.687 3.705 -105.125 1.00 29.36 252 ARG A C 1
ATOM 2052 O O . ARG A 1 252 ? -35.750 3.939 -104.355 1.00 34.05 252 ARG A O 1
ATOM 2060 N N . ARG A 1 253 ? -37.945 4.038 -104.776 1.00 29.97 253 ARG A N 1
ATOM 2061 C CA . ARG A 1 253 ? -38.177 4.644 -103.465 1.00 30.39 253 ARG A CA 1
ATOM 2062 C C . ARG A 1 253 ? -37.719 3.769 -102.302 1.00 31.18 253 ARG A C 1
ATOM 2063 O O . ARG A 1 253 ? -37.873 2.557 -102.356 1.00 30.59 253 ARG A O 1
ATOM 2071 N N . THR A 1 254 ? -37.201 4.427 -101.250 1.00 32.55 254 THR A N 1
ATOM 2072 C CA . THR A 1 254 ? -36.707 3.716 -100.079 1.00 34.52 254 THR A CA 1
ATOM 2073 C C . THR A 1 254 ? -37.501 4.007 -98.792 1.00 37.00 254 THR A C 1
ATOM 2074 O O . THR A 1 254 ? -37.284 3.289 -97.803 1.00 40.43 254 THR A O 1
ATOM 2078 N N . ASP A 1 255 ? -38.341 5.023 -98.841 1.00 36.78 255 ASP A N 1
ATOM 2079 C CA . ASP A 1 255 ? -39.058 5.698 -97.772 1.00 40.36 255 ASP A CA 1
ATOM 2080 C C . ASP A 1 255 ? -40.343 5.043 -97.297 1.00 38.55 255 ASP A C 1
ATOM 2081 O O . ASP A 1 255 ? -40.850 5.279 -96.195 1.00 43.82 255 ASP A O 1
ATOM 2086 N N . LEU A 1 256 ? -40.923 4.201 -98.144 1.00 35.41 256 LEU A N 1
ATOM 2087 C CA . LEU A 1 256 ? -42.257 3.683 -97.830 1.00 34.63 256 LEU A CA 1
ATOM 2088 C C . LEU A 1 256 ? -42.232 2.674 -96.699 1.00 35.77 256 LEU A C 1
ATOM 2089 O O . LEU A 1 256 ? -41.627 1.580 -96.747 1.00 34.26 256 LEU A O 1
ATOM 2098 N N . ALA A 1 257 ? -42.906 3.002 -95.604 1.00 35.06 257 ALA A N 1
ATOM 2099 C CA . ALA A 1 257 ? -42.798 2.038 -94.497 1.00 36.59 257 ALA A CA 1
ATOM 2100 C C . ALA A 1 257 ? -43.921 1.018 -94.454 1.00 35.59 257 ALA A C 1
ATOM 2101 O O . ALA A 1 257 ? -43.926 0.102 -93.610 1.00 37.00 257 ALA A O 1
ATOM 2102 N N . ALA A 1 258 ? -44.883 1.181 -95.352 1.00 34.28 258 ALA A N 1
ATOM 2103 C CA . ALA A 1 258 ? -46.011 0.274 -95.497 1.00 34.98 258 ALA A CA 1
ATOM 2104 C C . ALA A 1 258 ? -46.617 0.446 -96.885 1.00 31.96 258 ALA A C 1
ATOM 2105 O O . ALA A 1 258 ? -46.542 1.549 -97.444 1.00 36.78 258 ALA A O 1
ATOM 2107 N N . PRO A 1 259 ? -47.238 -0.589 -97.430 1.00 31.26 259 PRO A N 1
ATOM 2108 C CA . PRO A 1 259 ? -47.895 -0.405 -98.742 1.00 30.98 259 PRO A CA 1
ATOM 2109 C C . PRO A 1 259 ? -49.119 0.482 -98.560 1.00 31.02 259 PRO A C 1
ATOM 2110 O O . PRO A 1 259 ? -49.789 0.495 -97.524 1.00 33.13 259 PRO A O 1
ATOM 2114 N N . THR A 1 260 ? -49.475 1.268 -99.565 1.00 32.54 260 THR A N 1
ATOM 2115 C CA . THR A 1 260 ? -50.739 1.976 -99.516 1.00 33.86 260 THR A CA 1
ATOM 2116 C C . THR A 1 260 ? -51.943 1.043 -99.652 1.00 31.18 260 THR A C 1
ATOM 2117 O O . THR A 1 260 ? -51.872 -0.098 -100.104 1.00 29.68 260 THR A O 1
ATOM 2121 N N . SER A 1 261 ? -53.124 1.562 -99.263 1.00 31.31 261 SER A N 1
ATOM 2122 C CA . SER A 1 261 ? -54.299 0.702 -99.497 1.00 32.00 261 SER A CA 1
ATOM 2123 C C . SER A 1 261 ? -54.476 0.431 -100.981 1.00 31.23 261 SER A C 1
ATOM 2124 O O . SER A 1 261 ? -54.896 -0.670 -101.320 1.00 30.48 261 SER A O 1
ATOM 2127 N N . GLU A 1 262 ? -54.166 1.425 -101.806 1.00 31.92 262 GLU A N 1
ATOM 2128 C CA . GLU A 1 262 ? -54.265 1.200 -103.258 1.00 31.58 262 GLU A CA 1
ATOM 2129 C C . GLU A 1 262 ? -53.300 0.128 -103.748 1.00 29.27 262 GLU A C 1
ATOM 2130 O O . GLU A 1 262 ? -53.621 -0.696 -104.613 1.00 31.32 262 GLU A O 1
ATOM 2132 N N . MET A 1 263 ? -52.071 0.106 -103.196 1.00 28.00 263 MET A N 1
ATOM 2133 C CA . MET A 1 263 ? -51.176 -0.988 -103.620 1.00 26.45 263 MET A CA 1
ATOM 2134 C C . MET A 1 263 ? -51.733 -2.335 -103.174 1.00 24.31 263 MET A C 1
ATOM 2135 O O . MET A 1 263 ? -51.632 -3.306 -103.910 1.00 24.44 263 MET A O 1
ATOM 2144 N N . ILE A 1 264 ? -52.261 -2.376 -101.965 1.00 25.47 264 ILE A N 1
ATOM 2145 C CA . ILE A 1 264 ? -52.722 -3.664 -101.442 1.00 25.49 264 ILE A CA 1
ATOM 2146 C C . ILE A 1 264 ? -53.897 -4.143 -102.272 1.00 25.01 264 ILE A C 1
ATOM 2147 O O . ILE A 1 264 ? -53.981 -5.329 -102.581 1.00 25.05 264 ILE A O 1
ATOM 2152 N N . GLU A 1 265 ? -54.773 -3.212 -102.655 1.00 25.16 265 GLU A N 1
ATOM 2153 C CA . GLU A 1 265 ? -55.949 -3.574 -103.460 1.00 23.08 265 GLU A CA 1
ATOM 2154 C C . GLU A 1 265 ? -55.588 -4.001 -104.884 1.00 22.75 265 GLU A C 1
ATOM 2155 O O . GLU A 1 265 ? -56.096 -4.989 -105.427 1.00 22.69 265 GLU A O 1
ATOM 2161 N N . ARG A 1 266 ? -54.698 -3.229 -105.507 1.00 22.37 266 ARG A N 1
ATOM 2162 C CA . ARG A 1 266 ? -54.262 -3.610 -106.839 1.00 22.11 266 ARG A CA 1
ATOM 2163 C C . ARG A 1 266 ? -53.510 -4.949 -106.811 1.00 21.83 266 ARG A C 1
ATOM 2164 O O . ARG A 1 266 ? -53.632 -5.768 -107.749 1.00 23.54 266 ARG A O 1
ATOM 2172 N N . GLN A 1 267 ? -52.708 -5.192 -105.777 1.00 21.46 267 GLN A N 1
ATOM 2173 C CA . GLN A 1 267 ? -51.986 -6.478 -105.724 1.00 21.16 267 GLN A CA 1
ATOM 2174 C C . GLN A 1 267 ? -53.004 -7.601 -105.596 1.00 21.30 267 GLN A C 1
ATOM 2175 O O . GLN A 1 267 ? -52.804 -8.667 -106.167 1.00 20.47 267 GLN A O 1
ATOM 2181 N N . ALA A 1 268 ? -54.084 -7.345 -104.855 1.00 21.66 268 ALA A N 1
ATOM 2182 C CA . ALA A 1 268 ? -55.095 -8.408 -104.723 1.00 22.93 268 ALA A CA 1
ATOM 2183 C C . ALA A 1 268 ? -55.733 -8.698 -106.081 1.00 21.17 268 ALA A C 1
ATOM 2184 O O . ALA A 1 268 ? -55.862 -9.842 -106.511 1.00 21.62 268 ALA A O 1
ATOM 2186 N N . GLU A 1 269 ? -56.172 -7.652 -106.767 1.00 22.44 269 GLU A N 1
ATOM 2187 C CA . GLU A 1 269 ? -56.680 -7.796 -108.131 1.00 21.19 269 GLU A CA 1
ATOM 2188 C C . GLU A 1 269 ? -55.675 -8.513 -109.034 1.00 21.25 269 GLU A C 1
ATOM 2189 O O . GLU A 1 269 ? -56.026 -9.434 -109.772 1.00 22.43 269 GLU A O 1
ATOM 2195 N N . ARG A 1 270 ? -54.406 -8.078 -108.973 1.00 21.15 270 ARG A N 1
ATOM 2196 C CA . ARG A 1 270 ? -53.380 -8.673 -109.848 1.00 20.45 270 ARG A CA 1
ATOM 2197 C C . ARG A 1 270 ? -53.218 -10.174 -109.609 1.00 20.48 270 ARG A C 1
ATOM 2198 O O . ARG A 1 270 ? -53.136 -10.997 -110.517 1.00 20.54 270 ARG A O 1
ATOM 2206 N N . TYR A 1 271 ? -53.146 -10.593 -108.323 1.00 19.28 271 TYR A N 1
ATOM 2207 C CA . TYR A 1 271 ? -53.010 -12.008 -108.033 1.00 19.28 271 TYR A CA 1
ATOM 2208 C C . TYR A 1 271 ? -54.263 -12.792 -108.423 1.00 19.34 271 TYR A C 1
ATOM 2209 O O . TYR A 1 271 ? -54.155 -13.954 -108.849 1.00 20.26 271 TYR A O 1
ATOM 2218 N N . GLY A 1 272 ? -55.469 -12.187 -108.259 1.00 19.52 272 GLY A N 1
ATOM 2219 C CA . GLY A 1 272 ? -56.639 -12.934 -108.743 1.00 19.68 272 GLY A CA 1
ATOM 2220 C C . GLY A 1 272 ? -56.569 -13.117 -110.263 1.00 19.58 272 GLY A C 1
ATOM 2221 O O . GLY A 1 272 ? -56.906 -14.170 -110.806 1.00 21.71 272 GLY A O 1
ATOM 2222 N N . GLN A 1 273 ? -56.131 -12.085 -110.989 1.00 20.67 273 GLN A N 1
ATOM 2223 C CA . GLN A 1 273 ? -56.103 -12.168 -112.445 1.00 20.39 273 GLN A CA 1
ATOM 2224 C C . GLN A 1 273 ? -55.105 -13.217 -112.912 1.00 18.90 273 GLN A C 1
ATOM 2225 O O . GLN A 1 273 ? -55.266 -14.006 -113.839 1.00 19.77 273 GLN A O 1
ATOM 2231 N N . ILE A 1 274 ? -53.946 -13.251 -112.231 1.00 19.60 274 ILE A N 1
ATOM 2232 C CA . ILE A 1 274 ? -52.872 -14.172 -112.586 1.00 21.48 274 ILE A CA 1
ATOM 2233 C C . ILE A 1 274 ? -53.278 -15.612 -112.352 1.00 20.05 274 ILE A C 1
ATOM 2234 O O . ILE A 1 274 ? -53.094 -16.491 -113.185 1.00 21.95 274 ILE A O 1
ATOM 2243 N N . PHE A 1 275 ? -53.861 -15.876 -111.171 1.00 20.52 275 PHE A N 1
ATOM 2244 C CA . PHE A 1 275 ? -54.294 -17.244 -110.852 1.00 20.00 275 PHE A CA 1
ATOM 2245 C C . PHE A 1 275 ? -55.428 -17.647 -111.760 1.00 20.56 275 PHE A C 1
ATOM 2246 O O . PHE A 1 275 ? -55.511 -18.840 -112.062 1.00 21.00 275 PHE A O 1
ATOM 2254 N N . ALA A 1 276 ? -56.298 -16.699 -112.168 1.00 20.66 276 ALA A N 1
ATOM 2255 C CA . ALA A 1 276 ? -57.370 -17.120 -113.064 1.00 22.07 276 ALA A CA 1
ATOM 2256 C C . ALA A 1 276 ? -56.781 -17.627 -114.369 1.00 21.89 276 ALA A C 1
ATOM 2257 O O . ALA A 1 276 ? -57.190 -18.623 -114.979 1.00 23.29 276 ALA A O 1
ATOM 2259 N N . LEU A 1 277 ? -55.760 -16.878 -114.791 1.00 20.40 277 LEU A N 1
ATOM 2260 C CA . LEU A 1 277 ? -55.074 -17.274 -116.041 1.00 21.12 277 LEU A CA 1
ATOM 2261 C C . LEU A 1 277 ? -54.338 -18.599 -115.867 1.00 22.50 277 LEU A C 1
ATOM 2262 O O . LEU A 1 277 ? -54.369 -19.440 -116.776 1.00 22.57 277 LEU A O 1
ATOM 2267 N N . PHE A 1 278 ? -53.667 -18.821 -114.737 1.00 21.42 278 PHE A N 1
ATOM 2268 C CA . PHE A 1 278 ? -52.929 -20.097 -114.511 1.00 20.50 278 PHE A CA 1
ATOM 2269 C C . PHE A 1 278 ? -53.917 -21.266 -114.523 1.00 22.43 278 PHE A C 1
ATOM 2270 O O . PHE A 1 278 ? -53.679 -22.298 -115.157 1.00 23.46 278 PHE A O 1
ATOM 2278 N N . LYS A 1 279 ? -55.057 -21.095 -113.843 1.00 24.43 279 LYS A N 1
ATOM 2279 C CA . LYS A 1 279 ? -56.075 -22.151 -113.787 1.00 23.97 279 LYS A CA 1
ATOM 2280 C C . LYS A 1 279 ? -56.618 -22.443 -115.190 1.00 23.77 279 LYS A C 1
ATOM 2281 O O . LYS A 1 279 ? -56.849 -23.606 -115.552 1.00 24.59 279 LYS A O 1
ATOM 2287 N N . GLU A 1 280 ? -56.812 -21.374 -115.987 1.00 24.87 280 GLU A N 1
ATOM 2288 C CA . GLU A 1 280 ? -57.229 -21.545 -117.385 1.00 26.47 280 GLU A CA 1
ATOM 2289 C C . GLU A 1 280 ? -56.219 -22.396 -118.135 1.00 26.26 280 GLU A C 1
ATOM 2290 O O . GLU A 1 280 ? -56.620 -23.178 -119.004 1.00 28.82 280 GLU A O 1
ATOM 2296 N N . TYR A 1 281 ? -54.928 -22.277 -117.824 1.00 24.38 281 TYR A N 1
ATOM 2297 C CA . TYR A 1 281 ? -53.921 -23.107 -118.508 1.00 24.02 281 TYR A CA 1
ATOM 2298 C C . TYR A 1 281 ? -53.431 -24.294 -117.683 1.00 23.04 281 TYR A C 1
ATOM 2299 O O . TYR A 1 281 ? -52.280 -24.747 -117.770 1.00 23.49 281 TYR A O 1
ATOM 2308 N N . ARG A 1 282 ? -54.327 -24.826 -116.862 1.00 23.28 282 ARG A N 1
ATOM 2309 C CA . ARG A 1 282 ? -53.977 -25.940 -116.003 1.00 23.81 282 ARG A CA 1
ATOM 2310 C C . ARG A 1 282 ? -53.487 -27.161 -116.768 1.00 24.25 282 ARG A C 1
ATOM 2311 O O . ARG A 1 282 ? -52.733 -27.975 -116.239 1.00 25.44 282 ARG A O 1
ATOM 2319 N N . ASP A 1 283 ? -53.913 -27.349 -118.013 1.00 25.81 283 ASP A N 1
ATOM 2320 C CA . ASP A 1 283 ? -53.417 -28.499 -118.754 1.00 26.94 283 ASP A CA 1
ATOM 2321 C C . ASP A 1 283 ? -51.935 -28.380 -119.095 1.00 26.17 283 ASP A C 1
ATOM 2322 O O . ASP A 1 283 ? -51.341 -29.428 -119.422 1.00 29.07 283 ASP A O 1
ATOM 2327 N N . VAL A 1 284 ? -51.295 -27.223 -119.078 1.00 23.98 284 VAL A N 1
ATOM 2328 C CA . VAL A 1 284 ? -49.852 -27.152 -119.388 1.00 25.31 284 VAL A CA 1
ATOM 2329 C C . VAL A 1 284 ? -49.041 -26.683 -118.175 1.00 24.56 284 VAL A C 1
ATOM 2330 O O . VAL A 1 284 ? -47.845 -27.004 -118.026 1.00 27.72 284 VAL A O 1
ATOM 2337 N N . ILE A 1 285 ? -49.648 -25.964 -117.226 1.00 21.61 285 ILE A N 1
ATOM 2338 C CA . ILE A 1 285 ? -48.923 -25.551 -116.036 1.00 21.29 285 ILE A CA 1
ATOM 2339 C C . ILE A 1 285 ? -49.091 -26.628 -114.980 1.00 22.58 285 ILE A C 1
ATOM 2340 O O . ILE A 1 285 ? -50.188 -26.983 -114.616 1.00 22.61 285 ILE A O 1
ATOM 2345 N N . GLN A 1 286 ? -47.985 -27.157 -114.455 1.00 21.30 286 GLN A N 1
ATOM 2346 C CA . GLN A 1 286 ? -48.038 -28.242 -113.481 1.00 20.91 286 GLN A CA 1
ATOM 2347 C C . GLN A 1 286 ? -47.562 -27.840 -112.094 1.00 19.81 286 GLN A C 1
ATOM 2348 O O . GLN A 1 286 ? -47.774 -28.632 -111.165 1.00 20.79 286 GLN A O 1
ATOM 2354 N N . SER A 1 287 ? -46.971 -26.647 -111.970 1.00 18.81 287 SER A N 1
ATOM 2355 C CA . SER A 1 287 ? -46.531 -26.214 -110.647 1.00 18.88 287 SER A CA 1
ATOM 2356 C C . SER A 1 287 ? -46.411 -24.688 -110.604 1.00 17.71 287 SER A C 1
ATOM 2357 O O . SER A 1 287 ? -45.979 -24.115 -111.606 1.00 19.31 287 SER A O 1
ATOM 2360 N N . VAL A 1 288 ? -46.818 -24.091 -109.490 1.00 17.57 288 VAL A N 1
ATOM 2361 C CA . VAL A 1 288 ? -46.657 -22.660 -109.234 1.00 17.18 288 VAL A CA 1
ATOM 2362 C C . VAL A 1 288 ? -45.950 -22.531 -107.886 1.00 16.86 288 VAL A C 1
ATOM 2363 O O . VAL A 1 288 ? -46.581 -22.878 -106.879 1.00 18.68 288 VAL A O 1
ATOM 2367 N N . THR A 1 289 ? -44.706 -22.071 -107.927 1.00 16.92 289 THR A N 1
ATOM 2368 C CA . THR A 1 289 ? -43.901 -21.824 -106.767 1.00 16.27 289 THR A CA 1
ATOM 2369 C C . THR A 1 289 ? -43.747 -20.323 -106.552 1.00 17.37 289 THR A C 1
ATOM 2370 O O . THR A 1 289 ? -43.400 -19.642 -107.518 1.00 18.26 289 THR A O 1
ATOM 2374 N N . PHE A 1 290 ? -43.987 -19.894 -105.320 1.00 17.92 290 PHE A N 1
ATOM 2375 C CA . PHE A 1 290 ? -43.732 -18.512 -104.959 1.00 17.39 290 PHE A CA 1
ATOM 2376 C C . PHE A 1 290 ? -42.308 -18.374 -104.428 1.00 18.30 290 PHE A C 1
ATOM 2377 O O . PHE A 1 290 ? -41.803 -19.334 -103.815 1.00 19.20 290 PHE A O 1
ATOM 2385 N N . TRP A 1 291 ? -41.636 -17.227 -104.637 1.00 18.43 291 TRP A N 1
ATOM 2386 C CA . TRP A 1 291 ? -40.252 -17.072 -104.127 1.00 17.83 291 TRP A CA 1
ATOM 2387 C C . TRP A 1 291 ? -40.292 -16.618 -102.669 1.00 18.42 291 TRP A C 1
ATOM 2388 O O . TRP A 1 291 ? -39.837 -15.533 -102.268 1.00 20.03 291 TRP A O 1
ATOM 2399 N N . GLY A 1 292 ? -40.885 -17.508 -101.871 1.00 19.14 292 GLY A N 1
ATOM 2400 C CA . GLY A 1 292 ? -41.163 -17.223 -100.438 1.00 19.68 292 GLY A CA 1
ATOM 2401 C C . GLY A 1 292 ? -42.567 -17.709 -100.080 1.00 20.26 292 GLY A C 1
ATOM 2402 O O . GLY A 1 292 ? -43.165 -18.477 -100.863 1.00 20.75 292 GLY A O 1
ATOM 2403 N N . ILE A 1 293 ? -43.100 -17.266 -98.955 1.00 19.86 293 ILE A N 1
ATOM 2404 C CA . ILE A 1 293 ? -44.518 -17.555 -98.620 1.00 19.97 293 ILE A CA 1
ATOM 2405 C C . ILE A 1 293 ? -45.159 -16.401 -97.873 1.00 20.54 293 ILE A C 1
ATOM 2406 O O . ILE A 1 293 ? -46.347 -16.137 -98.048 1.00 22.24 293 ILE A O 1
ATOM 2411 N N . ALA A 1 294 ? -44.400 -15.636 -97.078 1.00 21.17 294 ALA A N 1
ATOM 2412 C CA . ALA A 1 294 ? -44.968 -14.495 -96.348 1.00 20.99 294 ALA A CA 1
ATOM 2413 C C . ALA A 1 294 ? -43.985 -13.313 -96.321 1.00 21.47 294 ALA A C 1
ATOM 2414 O O . ALA A 1 294 ? -42.774 -13.470 -96.476 1.00 21.42 294 ALA A O 1
ATOM 2416 N N . ASP A 1 295 ? -44.535 -12.116 -96.150 1.00 21.79 295 ASP A N 1
ATOM 2417 C CA . ASP A 1 295 ? -43.845 -10.857 -96.359 1.00 22.27 295 ASP A CA 1
ATOM 2418 C C . ASP A 1 295 ? -42.778 -10.603 -95.299 1.00 23.60 295 ASP A C 1
ATOM 2419 O O . ASP A 1 295 ? -42.044 -9.615 -95.410 1.00 26.02 295 ASP A O 1
ATOM 2424 N N . ASP A 1 296 ? -42.666 -11.474 -94.279 1.00 24.75 296 ASP A N 1
ATOM 2425 C CA . ASP A 1 296 ? -41.547 -11.362 -93.332 1.00 25.75 296 ASP A CA 1
ATOM 2426 C C . ASP A 1 296 ? -40.255 -11.861 -93.959 1.00 25.86 296 ASP A C 1
ATOM 2427 O O . ASP A 1 296 ? -39.183 -11.681 -93.366 1.00 29.88 296 ASP A O 1
ATOM 2432 N N . HIS A 1 297 ? -40.265 -12.469 -95.143 1.00 23.19 297 HIS A N 1
ATOM 2433 C CA . HIS A 1 297 ? -39.017 -12.878 -95.785 1.00 23.25 297 HIS A CA 1
ATOM 2434 C C . HIS A 1 297 ? -39.186 -12.781 -97.295 1.00 22.76 297 HIS A C 1
ATOM 2435 O O . HIS A 1 297 ? -40.002 -13.539 -97.858 1.00 23.09 297 HIS A O 1
ATOM 2442 N N . THR A 1 298 ? -38.465 -11.869 -97.919 1.00 22.42 298 THR A N 1
ATOM 2443 C CA . THR A 1 298 ? -38.505 -11.831 -99.394 1.00 22.12 298 THR A CA 1
ATOM 2444 C C . THR A 1 298 ? -37.211 -11.208 -99.866 1.00 20.71 298 THR A C 1
ATOM 2445 O O . THR A 1 298 ? -36.747 -10.199 -99.306 1.00 23.64 298 THR A O 1
ATOM 2449 N N . TRP A 1 299 ? -36.639 -11.809 -100.919 1.00 20.66 299 TRP A N 1
ATOM 2450 C CA . TRP A 1 299 ? -35.437 -11.209 -101.500 1.00 21.40 299 TRP A CA 1
ATOM 2451 C C . TRP A 1 299 ? -35.680 -9.800 -102.048 1.00 22.41 299 TRP A C 1
ATOM 2452 O O . TRP A 1 299 ? -34.693 -9.072 -102.270 1.00 23.52 299 TRP A O 1
ATOM 2463 N N . LEU A 1 300 ? -36.946 -9.451 -102.268 1.00 20.93 300 LEU A N 1
ATOM 2464 C CA . LEU A 1 300 ? -37.219 -8.123 -102.802 1.00 20.89 300 LEU A CA 1
ATOM 2465 C C . LEU A 1 300 ? -37.019 -7.018 -101.782 1.00 23.55 300 LEU A C 1
ATOM 2466 O O . LEU A 1 300 ? -37.083 -5.839 -102.173 1.00 25.75 300 LEU A O 1
ATOM 2471 N N . ASP A 1 301 ? -36.806 -7.300 -100.515 1.00 24.54 301 ASP A N 1
ATOM 2472 C CA . ASP A 1 301 ? -36.509 -6.246 -99.542 1.00 24.79 301 ASP A CA 1
ATOM 2473 C C . ASP A 1 301 ? -35.184 -5.577 -99.914 1.00 27.93 301 ASP A C 1
ATOM 2474 O O . ASP A 1 301 ? -34.971 -4.379 -99.690 1.00 31.94 301 ASP A O 1
ATOM 2479 N N . ASN A 1 302 ? -34.265 -6.358 -100.501 1.00 29.53 302 ASN A N 1
ATOM 2480 C CA . ASN A 1 302 ? -32.935 -5.835 -100.842 1.00 28.70 302 ASN A CA 1
ATOM 2481 C C . ASN A 1 302 ? -32.621 -5.852 -102.337 1.00 28.25 302 ASN A C 1
ATOM 2482 O O . ASN A 1 302 ? -31.518 -5.459 -102.736 1.00 28.84 302 ASN A O 1
ATOM 2487 N N . PHE A 1 303 ? -33.533 -6.323 -103.165 1.00 26.80 303 PHE A N 1
ATOM 2488 C CA . PHE A 1 303 ? -33.308 -6.267 -104.602 1.00 25.88 303 PHE A CA 1
ATOM 2489 C C . PHE A 1 303 ? -34.539 -5.677 -105.279 1.00 25.03 303 PHE A C 1
ATOM 2490 O O . PHE A 1 303 ? -35.629 -6.174 -104.963 1.00 25.03 303 PHE A O 1
ATOM 2498 N N . PRO A 1 304 ? -34.393 -4.769 -106.239 1.00 26.55 304 PRO A N 1
ATOM 2499 C CA . PRO A 1 304 ? -33.124 -4.241 -106.727 1.00 27.75 304 PRO A CA 1
ATOM 2500 C C . PRO A 1 304 ? -32.573 -3.070 -105.918 1.00 29.55 304 PRO A C 1
ATOM 2501 O O . PRO A 1 304 ? -31.512 -2.531 -106.310 1.00 32.93 304 PRO A O 1
ATOM 2505 N N . VAL A 1 305 ? -33.232 -2.685 -104.839 1.00 29.56 305 VAL A N 1
ATOM 2506 C CA . VAL A 1 305 ? -32.770 -1.629 -103.926 1.00 32.70 305 VAL A CA 1
ATOM 2507 C C . VAL A 1 305 ? -32.380 -2.191 -102.569 1.00 31.81 305 VAL A C 1
ATOM 2508 O O . VAL A 1 305 ? -33.251 -2.787 -101.915 1.00 32.15 305 VAL A O 1
ATOM 2512 N N . HIS A 1 306 ? -31.127 -2.021 -102.115 1.00 32.96 306 HIS A N 1
ATOM 2513 C CA . HIS A 1 306 ? -30.829 -2.605 -100.812 1.00 35.05 306 HIS A CA 1
ATOM 2514 C C . HIS A 1 306 ? -31.560 -1.902 -99.676 1.00 34.95 306 HIS A C 1
ATOM 2515 O O . HIS A 1 306 ? -31.722 -0.685 -99.640 1.00 38.21 306 HIS A O 1
ATOM 2522 N N . GLY A 1 307 ? -31.998 -2.685 -98.693 1.00 34.49 307 GLY A N 1
ATOM 2523 C CA . GLY A 1 307 ? -32.386 -2.104 -97.429 1.00 34.82 307 GLY A CA 1
ATOM 2524 C C . GLY A 1 307 ? -33.740 -1.458 -97.444 1.00 33.69 307 GLY A C 1
ATOM 2525 O O . GLY A 1 307 ? -33.944 -0.612 -96.571 1.00 35.70 307 GLY A O 1
ATOM 2526 N N . ARG A 1 308 ? -34.624 -1.838 -98.375 1.00 31.12 308 ARG A N 1
ATOM 2527 C CA . ARG A 1 308 ? -35.979 -1.282 -98.223 1.00 28.93 308 ARG A CA 1
ATOM 2528 C C . ARG A 1 308 ? -36.874 -2.438 -97.765 1.00 28.76 308 ARG A C 1
ATOM 2529 O O . ARG A 1 308 ? -36.354 -3.431 -97.234 1.00 31.21 308 ARG A O 1
ATOM 2537 N N . LYS A 1 309 ? -38.170 -2.245 -97.917 1.00 26.77 309 LYS A N 1
ATOM 2538 C CA . LYS A 1 309 ? -39.112 -3.311 -97.580 1.00 25.23 309 LYS A CA 1
ATOM 2539 C C . LYS A 1 309 ? -40.113 -3.489 -98.716 1.00 24.21 309 LYS A C 1
ATOM 2540 O O . LYS A 1 309 ? -40.584 -2.505 -99.307 1.00 26.21 309 LYS A O 1
ATOM 2546 N N . ASN A 1 310 ? -40.469 -4.710 -99.031 1.00 24.01 310 ASN A N 1
ATOM 2547 C CA . ASN A 1 310 ? -41.470 -4.985 -100.070 1.00 22.02 310 ASN A CA 1
ATOM 2548 C C . ASN A 1 310 ? -42.486 -5.947 -99.485 1.00 22.22 310 ASN A C 1
ATOM 2549 O O . ASN A 1 310 ? -42.210 -6.508 -98.424 1.00 22.57 310 ASN A O 1
ATOM 2554 N N . TRP A 1 311 ? -43.644 -6.112 -100.123 1.00 21.67 311 TRP A N 1
ATOM 2555 C CA . TRP A 1 311 ? -44.765 -6.880 -99.556 1.00 22.00 311 TRP A CA 1
ATOM 2556 C C . TRP A 1 311 ? -45.361 -7.707 -100.700 1.00 20.78 311 TRP A C 1
ATOM 2557 O O . TRP A 1 311 ? -46.448 -7.369 -101.173 1.00 21.70 311 TRP A O 1
ATOM 2568 N N . PRO A 1 312 ? -44.630 -8.708 -101.194 1.00 21.37 312 PRO A N 1
ATOM 2569 C CA . PRO A 1 312 ? -44.977 -9.304 -102.480 1.00 20.70 312 PRO A CA 1
ATOM 2570 C C . PRO A 1 312 ? -45.816 -10.571 -102.478 1.00 20.77 312 PRO A C 1
ATOM 2571 O O . PRO A 1 312 ? -46.076 -11.079 -103.598 1.00 20.48 312 PRO A O 1
ATOM 2578 N N . LEU A 1 313 ? -46.179 -11.100 -101.334 1.00 20.54 313 LEU A N 1
ATOM 2579 C CA . LEU A 1 313 ? -46.673 -12.482 -101.257 1.00 20.05 313 LEU A CA 1
ATOM 2580 C C . LEU A 1 313 ? -48.106 -12.529 -100.774 1.00 20.68 313 LEU A C 1
ATOM 2581 O O . LEU A 1 313 ? -48.774 -11.474 -100.631 1.00 22.06 313 LEU A O 1
ATOM 2586 N N . LEU A 1 314 ? -48.656 -13.740 -100.554 1.00 20.98 314 LEU A N 1
ATOM 2587 C CA . LEU A 1 314 ? -50.075 -13.828 -100.196 1.00 20.17 314 LEU A CA 1
ATOM 2588 C C . LEU A 1 314 ? -50.333 -13.659 -98.692 1.00 21.95 314 LEU A C 1
ATOM 2589 O O . LEU A 1 314 ? -51.507 -13.440 -98.326 1.00 22.82 314 LEU A O 1
ATOM 2594 N N . PHE A 1 315 ? -49.332 -13.772 -97.851 1.00 21.41 315 PHE A N 1
ATOM 2595 C CA . PHE A 1 315 ? -49.416 -13.671 -96.411 1.00 22.38 315 PHE A CA 1
ATOM 2596 C C . PHE A 1 315 ? -48.540 -12.516 -95.908 1.00 22.20 315 PHE A C 1
ATOM 2597 O O . PHE A 1 315 ? -47.488 -12.254 -96.486 1.00 23.27 315 PHE A O 1
ATOM 2605 N N . ASP A 1 316 ? -49.034 -11.849 -94.838 1.00 24.31 316 ASP A N 1
ATOM 2606 C CA . ASP A 1 316 ? -48.335 -10.653 -94.385 1.00 24.41 316 ASP A CA 1
ATOM 2607 C C . ASP A 1 316 ? -47.245 -11.045 -93.390 1.00 26.55 316 ASP A C 1
ATOM 2608 O O . ASP A 1 316 ? -46.954 -12.244 -93.218 1.00 25.81 316 ASP A O 1
ATOM 2613 N N . GLU A 1 317 ? -46.624 -10.079 -92.718 1.00 27.69 317 GLU A N 1
ATOM 2614 C CA . GLU A 1 317 ? -45.487 -10.370 -91.852 1.00 28.35 317 GLU A CA 1
ATOM 2615 C C . GLU A 1 317 ? -45.880 -11.141 -90.602 1.00 29.51 317 GLU A C 1
ATOM 2616 O O . GLU A 1 317 ? -45.033 -11.793 -89.957 1.00 31.41 317 GLU A O 1
ATOM 2622 N N . GLN A 1 318 ? -47.156 -11.043 -90.253 1.00 29.80 318 GLN A N 1
ATOM 2623 C CA . GLN A 1 318 ? -47.650 -11.818 -89.122 1.00 31.54 318 GLN A CA 1
ATOM 2624 C C . GLN A 1 318 ? -48.244 -13.132 -89.633 1.00 30.19 318 GLN A C 1
ATOM 2625 O O . GLN A 1 318 ? -48.913 -13.816 -88.849 1.00 32.54 318 GLN A O 1
ATOM 2631 N N . HIS A 1 319 ? -48.021 -13.478 -90.878 1.00 28.44 319 HIS A N 1
ATOM 2632 C CA . HIS A 1 319 ? -48.431 -14.737 -91.474 1.00 27.82 319 HIS A CA 1
ATOM 2633 C C . HIS A 1 319 ? -49.957 -14.876 -91.608 1.00 27.75 319 HIS A C 1
ATOM 2634 O O . HIS A 1 319 ? -50.493 -15.997 -91.681 1.00 28.98 319 HIS A O 1
ATOM 2641 N N . LYS A 1 320 ? -50.634 -13.738 -91.620 1.00 27.44 320 LYS A N 1
ATOM 2642 C CA . LYS A 1 320 ? -52.076 -13.726 -91.874 1.00 28.57 320 LYS A CA 1
ATOM 2643 C C . LYS A 1 320 ? -52.391 -13.518 -93.352 1.00 26.48 320 LYS A C 1
ATOM 2644 O O . LYS A 1 320 ? -51.639 -12.788 -94.012 1.00 25.76 320 LYS A O 1
ATOM 2650 N N . PRO A 1 321 ? -53.466 -14.074 -93.893 1.00 26.15 321 PRO A N 1
ATOM 2651 C CA . PRO A 1 321 ? -53.762 -13.836 -95.311 1.00 24.15 321 PRO A CA 1
ATOM 2652 C C . PRO A 1 321 ? -54.031 -12.373 -95.627 1.00 23.01 321 PRO A C 1
ATOM 2653 O O . PRO A 1 321 ? -54.688 -11.658 -94.858 1.00 27.60 321 PRO A O 1
ATOM 2657 N N . LYS A 1 322 ? -53.545 -11.923 -96.767 1.00 24.10 322 LYS A N 1
ATOM 2658 C CA . LYS A 1 322 ? -53.761 -10.581 -97.293 1.00 24.21 322 LYS A CA 1
ATOM 2659 C C . LYS A 1 322 ? -54.941 -10.630 -98.249 1.00 24.01 322 LYS A C 1
ATOM 2660 O O . LYS A 1 322 ? -55.397 -11.738 -98.577 1.00 24.55 322 LYS A O 1
ATOM 2666 N N . PRO A 1 323 ? -55.477 -9.478 -98.652 1.00 27.26 323 PRO A N 1
ATOM 2667 C CA . PRO A 1 323 ? -56.542 -9.415 -99.682 1.00 25.66 323 PRO A CA 1
ATOM 2668 C C . PRO A 1 323 ? -56.182 -10.267 -100.903 1.00 22.96 323 PRO A C 1
ATOM 2669 O O . PRO A 1 323 ? -57.037 -10.959 -101.479 1.00 25.57 323 PRO A O 1
ATOM 2673 N N . ALA A 1 324 ? -54.907 -10.289 -101.283 1.00 22.25 324 ALA A N 1
ATOM 2674 C CA . ALA A 1 324 ? -54.465 -11.137 -102.403 1.00 22.62 324 ALA A CA 1
ATOM 2675 C C . ALA A 1 324 ? -54.750 -12.615 -102.201 1.00 22.15 324 ALA A C 1
ATOM 2676 O O . ALA A 1 324 ? -55.069 -13.356 -103.141 1.00 22.59 324 ALA A O 1
ATOM 2678 N N . PHE A 1 325 ? -54.639 -13.119 -100.972 1.00 22.40 325 PHE A N 1
ATOM 2679 C CA . PHE A 1 325 ? -54.928 -14.534 -100.731 1.00 21.57 325 PHE A CA 1
ATOM 2680 C C . PHE A 1 325 ? -56.340 -14.904 -101.187 1.00 22.17 325 PHE A C 1
ATOM 2681 O O . PHE A 1 325 ? -56.567 -15.931 -101.839 1.00 21.77 325 PHE A O 1
ATOM 2689 N N . TRP A 1 326 ? -57.308 -14.040 -100.751 1.00 21.64 326 TRP A N 1
ATOM 2690 C CA . TRP A 1 326 ? -58.714 -14.384 -100.977 1.00 20.60 326 TRP A CA 1
ATOM 2691 C C . TRP A 1 326 ? -59.060 -14.351 -102.454 1.00 20.96 326 TRP A C 1
ATOM 2692 O O . TRP A 1 326 ? -59.846 -15.156 -102.950 1.00 24.99 326 TRP A O 1
ATOM 2703 N N . ARG A 1 327 ? -58.443 -13.419 -103.181 1.00 21.58 327 ARG A N 1
ATOM 2704 C CA . ARG A 1 327 ? -58.711 -13.446 -104.628 1.00 21.57 327 ARG A CA 1
ATOM 2705 C C . ARG A 1 327 ? -58.024 -14.609 -105.311 1.00 21.23 327 ARG A C 1
ATOM 2706 O O . ARG A 1 327 ? -58.597 -15.232 -106.185 1.00 23.23 327 ARG A O 1
ATOM 2721 N N . ALA A 1 328 ? -56.782 -14.919 -104.898 1.00 21.84 328 ALA A N 1
ATOM 2722 C CA . ALA A 1 328 ? -56.072 -16.046 -105.524 1.00 21.18 328 ALA A CA 1
ATOM 2723 C C . ALA A 1 328 ? -56.827 -17.343 -105.316 1.00 21.37 328 ALA A C 1
ATOM 2724 O O . ALA A 1 328 ? -56.975 -18.093 -106.278 1.00 24.75 328 ALA A O 1
ATOM 2726 N N . VAL A 1 329 ? -57.322 -17.614 -104.099 1.00 20.91 329 VAL A N 1
ATOM 2727 C CA . VAL A 1 329 ? -57.946 -18.910 -103.878 1.00 22.14 329 VAL A CA 1
ATOM 2728 C C . VAL A 1 329 ? -59.366 -18.966 -104.406 1.00 24.93 329 VAL A C 1
ATOM 2729 O O . VAL A 1 329 ? -59.994 -20.033 -104.373 1.00 28.56 329 VAL A O 1
ATOM 2733 N N . SER A 1 330 ? -59.908 -17.861 -104.910 1.00 24.70 330 SER A N 1
ATOM 2734 C CA . SER A 1 330 ? -61.339 -17.969 -105.295 1.00 24.41 330 SER A CA 1
ATOM 2735 C C . SER A 1 330 ? -61.604 -18.021 -106.807 1.00 24.41 330 SER A C 1
ATOM 2736 O O . SER A 1 330 ? -62.777 -17.955 -107.221 1.00 28.01 330 SER A O 1
ATOM 2741 N N . VAL A 1 331 ? -60.550 -18.168 -107.599 1.00 24.01 331 VAL A N 1
ATOM 2742 C CA . VAL A 1 331 ? -60.650 -18.273 -109.060 1.00 25.43 331 VAL A CA 1
ATOM 2743 C C . VAL A 1 331 ? -61.242 -19.599 -109.516 1.00 28.59 331 VAL A C 1
ATOM 2744 O O . VAL A 1 331 ? -61.615 -19.788 -110.674 1.00 33.92 331 VAL A O 1
ATOM 2749 N N . SER B 1 4 ? -62.691 -3.941 -111.327 1.00 51.73 1004 SER B N 1
ATOM 2750 C CA . SER B 1 4 ? -64.008 -4.424 -111.824 1.00 48.67 1004 SER B CA 1
ATOM 2751 C C . SER B 1 4 ? -64.213 -5.846 -111.330 1.00 43.83 1004 SER B C 1
ATOM 2752 O O . SER B 1 4 ? -63.794 -6.849 -111.916 1.00 47.78 1004 SER B O 1
ATOM 2755 N N . LEU B 1 5 ? -64.862 -5.976 -110.188 1.00 41.78 1005 LEU B N 1
ATOM 2756 C CA . LEU B 1 5 ? -65.190 -7.259 -109.620 1.00 35.62 1005 LEU B CA 1
ATOM 2757 C C . LEU B 1 5 ? -66.157 -8.063 -110.467 1.00 31.78 1005 LEU B C 1
ATOM 2758 O O . LEU B 1 5 ? -66.927 -7.501 -111.259 1.00 33.50 1005 LEU B O 1
ATOM 2763 N N . PRO B 1 6 ? -66.223 -9.375 -110.251 1.00 29.18 1006 PRO B N 1
ATOM 2764 C CA . PRO B 1 6 ? -67.354 -10.134 -110.814 1.00 28.84 1006 PRO B CA 1
ATOM 2765 C C . PRO B 1 6 ? -68.673 -9.575 -110.295 1.00 27.63 1006 PRO B C 1
ATOM 2766 O O . PRO B 1 6 ? -68.785 -9.246 -109.117 1.00 28.63 1006 PRO B O 1
ATOM 2770 N N . SER B 1 7 ? -69.691 -9.488 -111.156 1.00 25.97 1007 SER B N 1
ATOM 2771 C CA . SER B 1 7 ? -71.007 -9.025 -110.709 1.00 24.61 1007 SER B CA 1
ATOM 2772 C C . SER B 1 7 ? -71.843 -10.168 -110.130 1.00 23.27 1007 SER B C 1
ATOM 2773 O O . SER B 1 7 ? -72.008 -11.181 -110.817 1.00 24.52 1007 SER B O 1
ATOM 2776 N N . LEU B 1 8 ? -72.358 -10.036 -108.883 1.00 21.62 1008 LEU B N 1
ATOM 2777 C CA . LEU B 1 8 ? -73.068 -11.153 -108.283 1.00 21.61 1008 LEU B CA 1
ATOM 2778 C C . LEU B 1 8 ? -74.186 -11.702 -109.163 1.00 22.38 1008 LEU B C 1
ATOM 2779 O O . LEU B 1 8 ? -74.287 -12.929 -109.283 1.00 23.37 1008 LEU B O 1
ATOM 2784 N N . ARG B 1 9 ? -75.030 -10.840 -109.739 1.00 22.69 1009 ARG B N 1
ATOM 2785 C CA . ARG B 1 9 ? -76.140 -11.333 -110.560 1.00 21.84 1009 ARG B CA 1
ATOM 2786 C C . ARG B 1 9 ? -75.632 -12.143 -111.765 1.00 23.82 1009 ARG B C 1
ATOM 2787 O O . ARG B 1 9 ? -76.298 -13.094 -112.225 1.00 26.42 1009 ARG B O 1
ATOM 2795 N N . ASP B 1 10 ? -74.445 -11.779 -112.252 1.00 23.45 1010 ASP B N 1
ATOM 2796 C CA . ASP B 1 10 ? -73.847 -12.478 -113.391 1.00 25.09 1010 ASP B CA 1
ATOM 2797 C C . ASP B 1 10 ? -73.241 -13.810 -112.980 1.00 25.13 1010 ASP B C 1
ATOM 2798 O O . ASP B 1 10 ? -73.371 -14.830 -113.641 1.00 26.44 1010 ASP B O 1
ATOM 2803 N N . VAL B 1 11 ? -72.546 -13.840 -111.857 1.00 25.13 1011 VAL B N 1
ATOM 2804 C CA . VAL B 1 11 ? -71.919 -15.069 -111.377 1.00 25.12 1011 VAL B CA 1
ATOM 2805 C C . VAL B 1 11 ? -72.978 -16.146 -111.208 1.00 24.06 1011 VAL B C 1
ATOM 2806 O O . VAL B 1 11 ? -72.786 -17.301 -111.507 1.00 27.14 1011 VAL B O 1
ATOM 2810 N N . PHE B 1 12 ? -74.149 -15.675 -110.715 1.00 24.17 1012 PHE B N 1
ATOM 2811 C CA . PHE B 1 12 ? -75.259 -16.592 -110.427 1.00 24.08 1012 PHE B CA 1
ATOM 2812 C C . PHE B 1 12 ? -76.365 -16.560 -111.479 1.00 25.08 1012 PHE B C 1
ATOM 2813 O O . PHE B 1 12 ? -77.496 -16.989 -111.199 1.00 28.29 1012 PHE B O 1
ATOM 2821 N N . ALA B 1 13 ? -76.031 -16.120 -112.694 1.00 26.39 1013 ALA B N 1
ATOM 2822 C CA . ALA B 1 13 ? -77.037 -15.891 -113.735 1.00 27.98 1013 ALA B CA 1
ATOM 2823 C C . ALA B 1 13 ? -77.816 -17.158 -114.046 1.00 28.63 1013 ALA B C 1
ATOM 2824 O O . ALA B 1 13 ? -79.019 -17.086 -114.339 1.00 31.80 1013 ALA B O 1
ATOM 2826 N N . ASN B 1 14 ? -77.188 -18.316 -113.985 1.00 29.36 1014 ASN B N 1
ATOM 2827 C CA . ASN B 1 14 ? -77.843 -19.567 -114.325 1.00 32.07 1014 ASN B CA 1
ATOM 2828 C C . ASN B 1 14 ? -78.493 -20.229 -113.125 1.00 31.47 1014 ASN B C 1
ATOM 2829 O O . ASN B 1 14 ? -79.034 -21.316 -113.259 1.00 35.04 1014 ASN B O 1
ATOM 2834 N N . ASP B 1 15 ? -78.431 -19.606 -111.959 1.00 27.87 1015 ASP B N 1
ATOM 2835 C CA . ASP B 1 15 ? -78.853 -20.240 -110.729 1.00 27.06 1015 ASP B CA 1
ATOM 2836 C C . ASP B 1 15 ? -80.033 -19.539 -110.082 1.00 25.80 1015 ASP B C 1
ATOM 2837 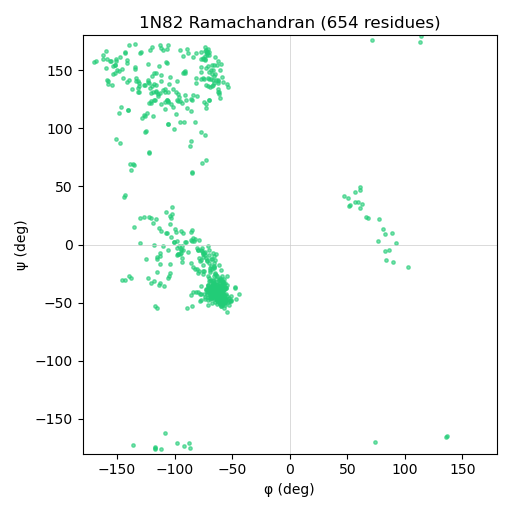O O . ASP B 1 15 ? -81.037 -20.185 -109.739 1.00 27.69 1015 ASP B O 1
ATOM 2842 N N . PHE B 1 16 ? -79.951 -18.242 -109.846 1.00 24.48 1016 PHE B N 1
ATOM 2843 C CA . PHE B 1 16 ? -81.008 -17.467 -109.176 1.00 23.60 1016 PHE B CA 1
ATOM 2844 C C . PHE B 1 16 ? -80.748 -15.966 -109.258 1.00 23.34 1016 PHE B C 1
ATOM 2845 O O . PHE B 1 16 ? -79.603 -15.539 -109.417 1.00 24.24 1016 PHE B O 1
ATOM 2853 N N . ARG B 1 17 ? -81.830 -15.158 -109.132 1.00 21.39 1017 ARG B N 1
ATOM 2854 C CA . ARG B 1 17 ? -81.641 -13.735 -108.950 1.00 20.78 1017 ARG B CA 1
ATOM 2855 C C . ARG B 1 17 ? -80.843 -13.441 -107.685 1.00 20.07 1017 ARG B C 1
ATOM 2856 O O . ARG B 1 17 ? -80.830 -14.269 -106.742 1.00 21.95 1017 ARG B O 1
ATOM 2864 N N . ILE B 1 18 ? -80.174 -12.300 -107.627 1.00 20.37 1018 ILE B N 1
ATOM 2865 C CA . ILE B 1 18 ? -79.466 -11.850 -106.441 1.00 20.50 1018 ILE B CA 1
ATOM 2866 C C . ILE B 1 18 ? -80.070 -10.512 -106.033 1.00 18.96 1018 ILE B C 1
ATOM 2867 O O . ILE B 1 18 ? -80.105 -9.567 -106.851 1.00 22.11 1018 ILE B O 1
ATOM 2872 N N . GLY B 1 19 ? -80.580 -10.423 -104.819 1.00 18.26 1019 GLY B N 1
ATOM 2873 C CA . GLY B 1 19 ? -81.291 -9.227 -104.387 1.00 17.71 1019 GLY B CA 1
ATOM 2874 C C . GLY B 1 19 ? -80.659 -8.546 -103.184 1.00 17.20 1019 GLY B C 1
ATOM 2875 O O . GLY B 1 19 ? -79.781 -9.119 -102.499 1.00 18.08 1019 GLY B O 1
ATOM 2876 N N . ALA B 1 20 ? -81.183 -7.347 -102.915 1.00 17.32 1020 ALA B N 1
ATOM 2877 C CA . ALA B 1 20 ? -80.892 -6.579 -101.720 1.00 17.44 1020 ALA B CA 1
ATOM 2878 C C . ALA B 1 20 ? -82.105 -5.854 -101.174 1.00 16.47 1020 ALA B C 1
ATOM 2879 O O . ALA B 1 20 ? -82.898 -5.330 -101.987 1.00 17.82 1020 ALA B O 1
ATOM 2881 N N . ALA B 1 21 ? -82.221 -5.855 -99.862 1.00 17.49 1021 ALA B N 1
ATOM 2882 C CA . ALA B 1 21 ? -83.117 -4.948 -99.141 1.00 17.09 1021 ALA B CA 1
ATOM 2883 C C . ALA B 1 21 ? -82.577 -3.517 -99.191 1.00 19.18 1021 ALA B C 1
ATOM 2884 O O . ALA B 1 21 ? -81.382 -3.273 -98.985 1.00 21.33 1021 ALA B O 1
ATOM 2886 N N . VAL B 1 22 ? -83.489 -2.561 -99.451 1.00 19.28 1022 VAL B N 1
ATOM 2887 C CA . VAL B 1 22 ? -83.126 -1.150 -99.589 1.00 18.93 1022 VAL B CA 1
ATOM 2888 C C . VAL B 1 22 ? -84.197 -0.229 -98.995 1.00 20.18 1022 VAL B C 1
ATOM 2889 O O . VAL B 1 22 ? -85.343 -0.656 -98.746 1.00 22.31 1022 VAL B O 1
ATOM 2893 N N . ASN B 1 23 ? -83.827 1.029 -98.782 1.00 23.10 1023 ASN B N 1
ATOM 2894 C CA . ASN B 1 23 ? -84.811 2.107 -98.588 1.00 24.36 1023 ASN B CA 1
ATOM 2895 C C . ASN B 1 23 ? -84.421 3.319 -99.415 1.00 27.11 1023 ASN B C 1
ATOM 2896 O O . ASN B 1 23 ? -83.278 3.264 -99.908 1.00 24.75 1023 ASN B O 1
ATOM 2901 N N . PRO B 1 24 ? -85.132 4.414 -99.596 1.00 29.61 1024 PRO B N 1
ATOM 2902 C CA . PRO B 1 24 ? -84.554 5.514 -100.386 1.00 29.78 1024 PRO B CA 1
ATOM 2903 C C . PRO B 1 24 ? -83.235 6.077 -99.907 1.00 30.25 1024 PRO B C 1
ATOM 2904 O O . PRO B 1 24 ? -82.465 6.526 -100.776 1.00 34.09 1024 PRO B O 1
ATOM 2908 N N . VAL B 1 25 ? -82.884 6.087 -98.636 1.00 28.77 1025 VAL B N 1
ATOM 2909 C CA . VAL B 1 25 ? -81.568 6.545 -98.219 1.00 29.32 1025 VAL B CA 1
ATOM 2910 C C . VAL B 1 25 ? -80.461 5.560 -98.584 1.00 27.94 1025 VAL B C 1
ATOM 2911 O O . VAL B 1 25 ? -79.430 6.013 -99.091 1.00 28.11 1025 VAL B O 1
ATOM 2915 N N . THR B 1 26 ? -80.644 4.250 -98.411 1.00 26.88 1026 THR B N 1
ATOM 2916 C CA . THR B 1 26 ? -79.586 3.326 -98.815 1.00 26.45 1026 THR B CA 1
ATOM 2917 C C . THR B 1 26 ? -79.510 3.160 -100.342 1.00 26.32 1026 THR B C 1
ATOM 2918 O O . THR B 1 26 ? -78.429 2.820 -100.892 1.00 27.36 1026 THR B O 1
ATOM 2922 N N . ILE B 1 27 ? -80.562 3.429 -101.095 1.00 25.86 1027 ILE B N 1
ATOM 2923 C CA . ILE B 1 27 ? -80.374 3.415 -102.564 1.00 26.56 1027 ILE B CA 1
ATOM 2924 C C . ILE B 1 27 ? -79.400 4.527 -102.900 1.00 29.33 1027 ILE B C 1
ATOM 2925 O O . ILE B 1 27 ? -78.526 4.301 -103.751 1.00 37.55 1027 ILE B O 1
ATOM 2930 N N . GLU B 1 28 ? -79.438 5.701 -102.259 1.00 29.41 1028 GLU B N 1
ATOM 2931 C CA . GLU B 1 28 ? -78.428 6.705 -102.581 1.00 29.76 1028 GLU B CA 1
ATOM 2932 C C . GLU B 1 28 ? -77.066 6.333 -101.981 1.00 28.70 1028 GLU B C 1
ATOM 2933 O O . GLU B 1 28 ? -76.028 6.472 -102.648 1.00 31.73 1028 GLU B O 1
ATOM 2939 N N . MET B 1 29 ? -77.012 5.852 -100.742 1.00 28.74 1029 MET B N 1
ATOM 2940 C CA . MET B 1 29 ? -75.697 5.572 -100.136 1.00 29.23 1029 MET B CA 1
ATOM 2941 C C . MET B 1 29 ? -75.000 4.366 -100.739 1.00 26.06 1029 MET B C 1
ATOM 2942 O O . MET B 1 29 ? -73.752 4.291 -100.732 1.00 28.39 1029 MET B O 1
ATOM 2947 N N . GLN B 1 30 ? -75.755 3.381 -101.283 1.00 23.62 1030 GLN B N 1
ATOM 2948 C CA . GLN B 1 30 ? -75.130 2.179 -101.833 1.00 24.33 1030 GLN B CA 1
ATOM 2949 C C . GLN B 1 30 ? -75.438 1.984 -103.321 1.00 23.66 1030 GLN B C 1
ATOM 2950 O O . GLN B 1 30 ? -75.394 0.886 -103.880 1.00 24.41 1030 GLN B O 1
ATOM 2956 N N . LYS B 1 31 ? -75.783 3.082 -104.026 1.00 25.07 1031 LYS B N 1
ATOM 2957 C CA . LYS B 1 31 ? -76.334 2.983 -105.361 1.00 25.61 1031 LYS B CA 1
ATOM 2958 C C . LYS B 1 31 ? -75.432 2.218 -106.325 1.00 25.02 1031 LYS B C 1
ATOM 2959 O O . LYS B 1 31 ? -75.900 1.380 -107.107 1.00 24.19 1031 LYS B O 1
ATOM 2965 N N . GLN B 1 32 ? -74.126 2.485 -106.297 1.00 26.60 1032 GLN B N 1
ATOM 2966 C CA . GLN B 1 32 ? -73.288 1.832 -107.307 1.00 27.17 1032 GLN B CA 1
ATOM 2967 C C . GLN B 1 32 ? -73.146 0.345 -107.027 1.00 25.97 1032 GLN B C 1
ATOM 2968 O O . GLN B 1 32 ? -73.119 -0.487 -107.940 1.00 27.15 1032 GLN B O 1
ATOM 2974 N N . LEU B 1 33 ? -73.082 -0.038 -105.755 1.00 26.06 1033 LEU B N 1
ATOM 2975 C CA . LEU B 1 33 ? -73.004 -1.461 -105.441 1.00 24.89 1033 LEU B CA 1
ATOM 2976 C C . LEU B 1 33 ? -74.267 -2.161 -105.933 1.00 24.56 1033 LEU B C 1
ATOM 2977 O O . LEU B 1 33 ? -74.177 -3.233 -106.502 1.00 23.33 1033 LEU B O 1
ATOM 2982 N N . LEU B 1 34 ? -75.440 -1.534 -105.684 1.00 23.30 1034 LEU B N 1
ATOM 2983 C CA . LEU B 1 34 ? -76.706 -2.130 -106.166 1.00 20.91 1034 LEU B CA 1
ATOM 2984 C C . LEU B 1 34 ? -76.695 -2.291 -107.676 1.00 21.54 1034 LEU B C 1
ATOM 2985 O O . LEU B 1 34 ? -76.945 -3.353 -108.281 1.00 21.91 1034 LEU B O 1
ATOM 2990 N N . ILE B 1 35 ? -76.362 -1.191 -108.358 1.00 21.42 1035 ILE B N 1
ATOM 2991 C CA . ILE B 1 35 ? -76.333 -1.228 -109.818 1.00 23.21 1035 ILE B CA 1
ATOM 2992 C C . ILE B 1 35 ? -75.350 -2.260 -110.342 1.00 22.05 1035 ILE B C 1
ATOM 2993 O O . ILE B 1 35 ? -75.664 -2.928 -111.318 1.00 25.28 1035 ILE B O 1
ATOM 2998 N N . ASP B 1 36 ? -74.199 -2.406 -109.687 1.00 23.09 1036 ASP B N 1
ATOM 2999 C CA . ASP B 1 36 ? -73.206 -3.348 -110.167 1.00 24.38 1036 ASP B CA 1
ATOM 3000 C C . ASP B 1 36 ? -73.558 -4.802 -109.876 1.00 23.70 1036 ASP B C 1
ATOM 3001 O O . ASP B 1 36 ? -73.066 -5.648 -110.645 1.00 26.03 1036 ASP B O 1
ATOM 3006 N N . HIS B 1 37 ? -74.360 -5.094 -108.846 1.00 22.63 1037 HIS B N 1
ATOM 3007 C CA . HIS B 1 37 ? -74.488 -6.488 -108.395 1.00 22.19 1037 HIS B CA 1
ATOM 3008 C C . HIS B 1 37 ? -75.861 -7.130 -108.427 1.00 21.48 1037 HIS B C 1
ATOM 3009 O O . HIS B 1 37 ? -75.910 -8.373 -108.599 1.00 22.30 1037 HIS B O 1
ATOM 3016 N N . VAL B 1 38 ? -76.955 -6.373 -108.203 1.00 20.29 1038 VAL B N 1
ATOM 3017 C CA . VAL B 1 38 ? -78.212 -7.091 -107.943 1.00 19.57 1038 VAL B CA 1
ATOM 3018 C C . VAL B 1 38 ? -79.133 -6.983 -109.147 1.00 20.28 1038 VAL B C 1
ATOM 3019 O O . VAL B 1 38 ? -79.030 -6.069 -109.978 1.00 21.37 1038 VAL B O 1
ATOM 3023 N N . ASN B 1 39 ? -80.046 -7.958 -109.237 1.00 19.42 1039 ASN B N 1
ATOM 3024 C CA . ASN B 1 39 ? -81.184 -7.851 -110.190 1.00 20.23 1039 ASN B CA 1
ATOM 3025 C C . ASN B 1 39 ? -82.504 -8.050 -109.489 1.00 20.34 1039 ASN B C 1
ATOM 3026 O O . ASN B 1 39 ? -83.496 -8.405 -110.139 1.00 20.16 1039 ASN B O 1
ATOM 3031 N N . SER B 1 40 ? -82.548 -7.795 -108.180 1.00 19.39 1040 SER B N 1
ATOM 3032 C CA . SER B 1 40 ? -83.797 -7.822 -107.441 1.00 20.30 1040 SER B CA 1
ATOM 3033 C C . SER B 1 40 ? -83.632 -6.900 -106.238 1.00 19.32 1040 SER B C 1
ATOM 3034 O O . SER B 1 40 ? -82.514 -6.772 -105.716 1.00 18.80 1040 SER B O 1
ATOM 3037 N N . ILE B 1 41 ? -84.740 -6.269 -105.867 1.00 18.80 1041 ILE B N 1
ATOM 3038 C CA . ILE B 1 41 ? -84.794 -5.338 -104.745 1.00 19.38 1041 ILE B CA 1
ATOM 3039 C C . ILE B 1 41 ? -85.993 -5.632 -103.883 1.00 18.61 1041 ILE B C 1
ATOM 3040 O O . ILE B 1 41 ? -87.089 -5.929 -104.426 1.00 18.90 1041 ILE B O 1
ATOM 3045 N N . THR B 1 42 ? -85.857 -5.538 -102.575 1.00 17.78 1042 THR B N 1
ATOM 3046 C CA . THR B 1 42 ? -86.976 -5.591 -101.622 1.00 17.04 1042 THR B CA 1
ATOM 3047 C C . THR B 1 42 ? -86.991 -4.328 -100.794 1.00 17.66 1042 THR B C 1
ATOM 3048 O O . THR B 1 42 ? -85.886 -3.871 -100.413 1.00 19.33 1042 THR B O 1
ATOM 3052 N N . ALA B 1 43 ? -88.149 -3.721 -100.504 1.00 17.14 1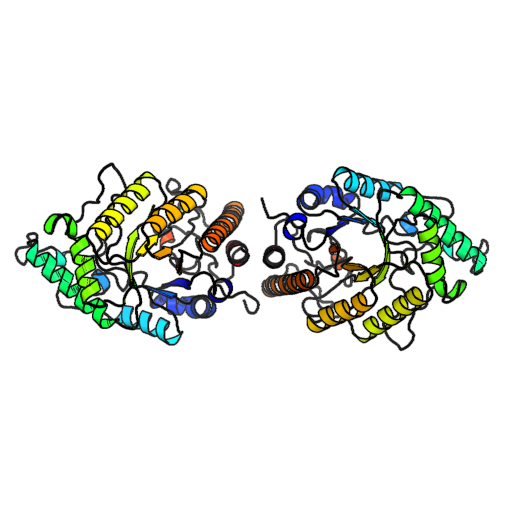043 ALA B N 1
ATOM 3053 C CA . ALA B 1 43 ? -88.145 -2.599 -99.561 1.00 16.85 1043 ALA B CA 1
ATOM 3054 C C . ALA B 1 43 ? -87.962 -3.142 -98.141 1.00 16.13 1043 ALA B C 1
ATOM 3055 O O . ALA B 1 43 ? -88.714 -4.009 -97.695 1.00 18.05 1043 ALA B O 1
ATOM 3057 N N . GLU B 1 44 ? -86.930 -2.691 -97.431 1.00 18.04 1044 GLU B N 1
ATOM 3058 C CA . GLU B 1 44 ? -86.682 -3.121 -96.059 1.00 19.22 1044 GLU B CA 1
ATOM 3059 C C . GLU B 1 44 ? -87.865 -2.819 -95.156 1.00 19.48 1044 GLU B C 1
ATOM 3060 O O . GLU B 1 44 ? -88.212 -3.619 -94.289 1.00 20.05 1044 GLU B O 1
ATOM 3066 N N . ASN B 1 45 ? -88.492 -1.656 -95.325 1.00 19.02 1045 ASN B N 1
ATOM 3067 C CA . ASN B 1 45 ? -89.565 -1.236 -94.454 1.00 18.30 1045 ASN B CA 1
ATOM 3068 C C . ASN B 1 45 ? -90.738 -0.599 -95.193 1.00 18.69 1045 ASN B C 1
ATOM 3069 O O . ASN B 1 45 ? -91.868 -0.676 -94.672 1.00 19.81 1045 ASN B O 1
ATOM 3074 N N . HIS B 1 46 ? -90.516 0.044 -96.357 1.00 18.24 1046 HIS B N 1
ATOM 3075 C CA . HIS B 1 46 ? -91.520 1.016 -96.823 1.00 18.36 1046 HIS B CA 1
ATOM 3076 C C . HIS B 1 46 ? -92.679 0.422 -97.589 1.00 18.66 1046 HIS B C 1
ATOM 3077 O O . HIS B 1 46 ? -93.528 1.171 -98.100 1.00 19.60 1046 HIS B O 1
ATOM 3084 N N . MET B 1 47 ? -92.765 -0.903 -97.682 1.00 18.20 1047 MET B N 1
ATOM 3085 C CA . MET B 1 47 ? -94.006 -1.515 -98.198 1.00 18.11 1047 MET B CA 1
ATOM 3086 C C . MET B 1 47 ? -94.700 -2.303 -97.111 1.00 17.64 1047 MET B C 1
ATOM 3087 O O . MET B 1 47 ? -95.626 -3.096 -97.389 1.00 19.32 1047 MET B O 1
ATOM 3092 N N . LYS B 1 48 ? -94.288 -2.087 -95.856 1.00 18.56 1048 LYS B N 1
ATOM 3093 C CA . LYS B 1 48 ? -95.059 -2.661 -94.735 1.00 18.42 1048 LYS B CA 1
ATOM 3094 C C . LYS B 1 48 ? -96.331 -1.865 -94.453 1.00 17.68 1048 LYS B C 1
ATOM 3095 O O . LYS B 1 48 ? -96.385 -0.687 -94.851 1.00 19.74 1048 LYS B O 1
ATOM 3101 N N . PHE B 1 49 ? -97.289 -2.488 -93.782 1.00 18.07 1049 PHE B N 1
ATOM 3102 C CA . PHE B 1 49 ? -98.584 -1.820 -93.663 1.00 18.56 1049 PHE B CA 1
ATOM 3103 C C . PHE B 1 49 ? -98.451 -0.436 -93.049 1.00 18.81 1049 PHE B C 1
ATOM 3104 O O . PHE B 1 49 ? -99.054 0.498 -93.607 1.00 19.19 1049 PHE B O 1
ATOM 3112 N N . GLU B 1 50 ? -97.694 -0.241 -91.960 1.00 19.17 1050 GLU B N 1
ATOM 3113 C CA . GLU B 1 50 ? -97.695 1.094 -91.367 1.00 19.89 1050 GLU B CA 1
ATOM 3114 C C . GLU B 1 50 ? -97.074 2.158 -92.251 1.00 18.83 1050 GLU B C 1
ATOM 3115 O O . GLU B 1 50 ? -97.305 3.358 -91.995 1.00 22.14 1050 GLU B O 1
ATOM 3121 N N . HIS B 1 51 ? -96.290 1.740 -93.238 1.00 18.05 1051 HIS B N 1
ATOM 3122 C CA . HIS B 1 51 ? -95.620 2.710 -94.114 1.00 19.01 1051 HIS B CA 1
ATOM 3123 C C . HIS B 1 51 ? -96.424 2.954 -95.394 1.00 19.32 1051 HIS B C 1
ATOM 3124 O O . HIS B 1 51 ? -96.069 3.842 -96.203 1.00 20.19 1051 HIS B O 1
ATOM 3131 N N . LEU B 1 52 ? -97.480 2.163 -95.594 1.00 18.35 1052 LEU B N 1
ATOM 3132 C CA . LEU B 1 52 ? -98.340 2.355 -96.765 1.00 18.78 1052 LEU B CA 1
ATOM 3133 C C . LEU B 1 52 ? -99.718 2.908 -96.407 1.00 18.58 1052 LEU B C 1
ATOM 3134 O O . LEU B 1 52 ? -100.260 3.672 -97.196 1.00 19.93 1052 LEU B O 1
ATOM 3139 N N . GLN B 1 53 ? -100.287 2.506 -95.262 1.00 17.79 1053 GLN B N 1
ATOM 3140 C CA . GLN B 1 53 ? -101.625 3.024 -94.927 1.00 19.06 1053 GLN B CA 1
ATOM 3141 C C . GLN B 1 53 ? -101.613 3.417 -93.453 1.00 19.60 1053 GLN B C 1
ATOM 3142 O O . GLN B 1 53 ? -102.200 2.724 -92.615 1.00 19.37 1053 GLN B O 1
ATOM 3148 N N . PRO B 1 54 ? -100.884 4.484 -93.105 1.00 19.56 1054 PRO B N 1
ATOM 3149 C CA . PRO B 1 54 ? -100.704 4.790 -91.687 1.00 20.26 1054 PRO B CA 1
ATOM 3150 C C . PRO B 1 54 ? -101.973 5.130 -90.910 1.00 20.45 1054 PRO B C 1
ATOM 3151 O O . PRO B 1 54 ? -102.024 4.926 -89.679 1.00 24.41 1054 PRO B O 1
ATOM 3155 N N . GLU B 1 55 ? -102.984 5.649 -91.602 1.00 21.36 1055 GLU B N 1
ATOM 3156 C CA . GLU B 1 55 ? -104.309 5.927 -91.076 1.00 22.87 1055 GLU B CA 1
ATOM 3157 C C . GLU B 1 55 ? -105.319 5.397 -92.100 1.00 21.02 1055 GLU B C 1
ATOM 3158 O O . GLU B 1 55 ? -104.945 5.314 -93.287 1.00 20.14 1055 GLU B O 1
ATOM 3164 N N . GLU B 1 56 ? -106.519 5.011 -91.708 1.00 21.60 1056 GLU B N 1
ATOM 3165 C CA . GLU B 1 56 ? -107.427 4.423 -92.722 1.00 21.39 1056 GLU B CA 1
ATOM 3166 C C . GLU B 1 56 ? -107.716 5.407 -93.836 1.00 21.14 1056 GLU B C 1
ATOM 3167 O O . GLU B 1 56 ? -108.187 6.544 -93.594 1.00 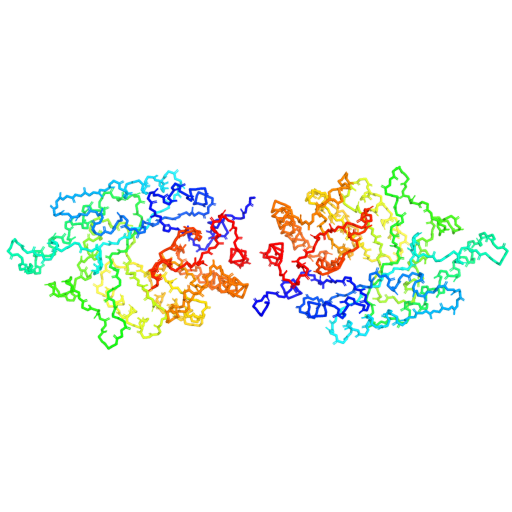22.58 1056 GLU B O 1
ATOM 3173 N N . GLY B 1 57 ? -107.493 5.023 -95.073 1.00 20.25 1057 GLY B N 1
ATOM 3174 C CA . GLY B 1 57 ? -107.807 5.901 -96.197 1.00 19.98 1057 GLY B CA 1
ATOM 3175 C C . GLY B 1 57 ? -106.695 6.854 -96.543 1.00 22.33 1057 GLY B C 1
ATOM 3176 O O . GLY B 1 57 ? -106.792 7.572 -97.571 1.00 23.03 1057 GLY B O 1
ATOM 3177 N N . LYS B 1 58 ? -105.619 6.860 -95.751 1.00 20.66 1058 LYS B N 1
ATOM 3178 C CA . LYS B 1 58 ? -104.443 7.672 -96.046 1.00 20.59 1058 LYS B CA 1
ATOM 3179 C C . LYS B 1 58 ? -103.337 6.736 -96.546 1.00 19.16 1058 LYS B C 1
ATOM 3180 O O . LYS B 1 58 ? -102.757 6.027 -95.716 1.00 20.39 1058 LYS B O 1
ATOM 3186 N N . PHE B 1 59 ? -103.126 6.744 -97.852 1.00 18.89 1059 PHE B N 1
ATOM 3187 C CA . PHE B 1 59 ? -102.065 5.927 -98.445 1.00 18.57 1059 PHE B CA 1
ATOM 3188 C C . PHE B 1 59 ? -100.829 6.791 -98.688 1.00 19.77 1059 PHE B C 1
ATOM 3189 O O . PHE B 1 59 ? -100.962 7.865 -99.255 1.00 21.78 1059 PHE B O 1
ATOM 3197 N N . THR B 1 60 ? -99.650 6.302 -98.254 1.00 20.94 1060 THR B N 1
ATOM 3198 C CA . THR B 1 60 ? -98.412 7.067 -98.408 1.00 18.82 1060 THR B CA 1
ATOM 3199 C C . THR B 1 60 ? -97.441 6.221 -99.218 1.00 19.34 1060 THR B C 1
ATOM 3200 O O . THR B 1 60 ? -96.532 5.542 -98.692 1.00 20.18 1060 THR B O 1
ATOM 3204 N N . PHE B 1 61 ? -97.665 6.224 -100.547 1.00 19.60 1061 PHE B N 1
ATOM 3205 C CA . PHE B 1 61 ? -96.813 5.419 -101.428 1.00 18.93 1061 PHE B CA 1
ATOM 3206 C C . PHE B 1 61 ? -95.514 6.095 -101.804 1.00 19.98 1061 PHE B C 1
ATOM 3207 O O . PHE B 1 61 ? -94.740 5.509 -102.628 1.00 19.85 1061 PHE B O 1
ATOM 3215 N N . GLN B 1 62 ? -95.168 7.292 -101.322 1.00 20.35 1062 GLN B N 1
ATOM 3216 C CA . GLN B 1 62 ? -94.027 8.009 -101.920 1.00 20.47 1062 GLN B CA 1
ATOM 3217 C C . GLN B 1 62 ? -92.709 7.253 -101.823 1.00 21.02 1062 GLN B C 1
ATOM 3218 O O . GLN B 1 62 ? -91.996 7.183 -102.827 1.00 22.34 1062 GLN B O 1
ATOM 3224 N N . GLU B 1 63 ? -92.431 6.707 -100.637 1.00 20.46 1063 GLU B N 1
ATOM 3225 C CA . GLU B 1 63 ? -91.149 6.021 -100.508 1.00 21.33 1063 GLU B CA 1
ATOM 3226 C C . GLU B 1 63 ? -91.110 4.711 -101.289 1.00 20.80 1063 GLU B C 1
ATOM 3227 O O . GLU B 1 63 ? -90.106 4.391 -101.920 1.00 22.39 1063 GLU B O 1
ATOM 3233 N N . ALA B 1 64 ? -92.190 3.936 -101.256 1.00 20.45 1064 ALA B N 1
ATOM 3234 C CA . ALA B 1 64 ? -92.277 2.691 -102.023 1.00 19.27 1064 ALA B CA 1
ATOM 3235 C C . ALA B 1 64 ? -92.130 2.985 -103.521 1.00 19.73 1064 ALA B C 1
ATOM 3236 O O . ALA B 1 64 ? -91.472 2.291 -104.298 1.00 20.54 1064 ALA B O 1
ATOM 3238 N N . ASP B 1 65 ? -92.777 4.064 -103.973 1.00 19.60 1065 ASP B N 1
ATOM 3239 C CA . ASP B 1 65 ? -92.670 4.483 -105.381 1.00 19.63 1065 ASP B CA 1
ATOM 3240 C C . ASP B 1 65 ? -91.220 4.741 -105.803 1.00 19.92 1065 ASP B C 1
ATOM 3241 O O . ASP B 1 65 ? -90.803 4.370 -106.910 1.00 21.65 1065 ASP B O 1
ATOM 3246 N N . ARG B 1 66 ? -90.470 5.414 -104.931 1.00 21.56 1066 ARG B N 1
ATOM 3247 C CA . ARG B 1 66 ? -89.053 5.721 -105.177 1.00 22.46 1066 ARG B CA 1
ATOM 3248 C C . ARG B 1 66 ? -88.264 4.420 -105.294 1.00 20.88 1066 ARG B C 1
ATOM 3249 O O . ARG B 1 66 ? -87.395 4.328 -106.203 1.00 22.97 1066 ARG B O 1
ATOM 3257 N N . ILE B 1 67 ? -88.587 3.457 -104.418 1.00 20.42 1067 ILE B N 1
ATOM 3258 C CA . ILE B 1 67 ? -87.823 2.176 -104.525 1.00 20.23 1067 ILE B CA 1
ATOM 3259 C C . ILE B 1 67 ? -88.158 1.454 -105.799 1.00 20.35 1067 ILE B C 1
ATOM 3260 O O . ILE B 1 67 ? -87.278 0.921 -106.486 1.00 22.58 1067 ILE B O 1
ATOM 3265 N N . VAL B 1 68 ? -89.432 1.420 -106.170 1.00 20.51 1068 VAL B N 1
ATOM 3266 C CA . VAL B 1 68 ? -89.862 0.752 -107.400 1.00 20.75 1068 VAL B CA 1
ATOM 3267 C C . VAL B 1 68 ? -89.300 1.445 -108.636 1.00 21.73 1068 VAL B C 1
ATOM 3268 O O . VAL B 1 68 ? -88.845 0.845 -109.605 1.00 23.35 1068 VAL B O 1
ATOM 3272 N N . ASP B 1 69 ? -89.300 2.780 -108.635 1.00 22.48 1069 ASP B N 1
ATOM 3273 C CA . ASP B 1 69 ? -88.742 3.492 -109.778 1.00 24.08 1069 ASP B CA 1
ATOM 3274 C C . ASP B 1 69 ? -87.251 3.199 -109.968 1.00 22.77 1069 ASP B C 1
ATOM 3275 O O . ASP B 1 69 ? -86.743 3.004 -111.077 1.00 26.63 1069 ASP B O 1
ATOM 3280 N N . PHE B 1 70 ? -86.512 3.183 -108.862 1.00 22.19 1070 PHE B N 1
ATOM 3281 C CA . PHE B 1 70 ? -85.091 2.799 -108.955 1.00 22.77 1070 PHE B CA 1
ATOM 3282 C C . PHE B 1 70 ? -84.917 1.435 -109.578 1.00 22.64 1070 PHE B C 1
ATOM 3283 O O . PHE B 1 70 ? -84.141 1.247 -110.522 1.00 24.13 1070 PHE B O 1
ATOM 3291 N N . ALA B 1 71 ? -85.672 0.459 -109.051 1.00 21.91 1071 ALA B N 1
ATOM 3292 C CA . ALA B 1 71 ? -85.541 -0.911 -109.542 1.00 22.18 1071 ALA B CA 1
ATOM 3293 C C . ALA B 1 71 ? -85.859 -0.937 -111.032 1.00 22.79 1071 ALA B C 1
ATOM 3294 O O . ALA B 1 71 ? -85.126 -1.513 -111.828 1.00 25.25 1071 ALA B O 1
ATOM 3296 N N . CYS B 1 72 ? -87.010 -0.334 -111.384 1.00 24.21 1072 CYS B N 1
ATOM 3297 C CA . CYS B 1 72 ? -87.439 -0.458 -112.766 1.00 27.01 1072 CYS B CA 1
ATOM 3298 C C . CYS B 1 72 ? -86.469 0.275 -113.685 1.00 28.66 1072 CYS B C 1
ATOM 3299 O O . CYS B 1 72 ? -86.279 -0.166 -114.831 1.00 36.39 1072 CYS B O 1
ATOM 3302 N N . SER B 1 73 ? -85.831 1.340 -113.215 1.00 27.83 1073 SER B N 1
ATOM 3303 C CA . SER B 1 73 ? -84.890 2.070 -114.065 1.00 29.57 1073 SER B CA 1
ATOM 3304 C C . SER B 1 73 ? -83.596 1.271 -114.282 1.00 29.36 1073 SER B C 1
ATOM 3305 O O . SER B 1 73 ? -82.835 1.646 -115.197 1.00 34.47 1073 SER B O 1
ATOM 3310 N N . HIS B 1 74 ? -83.366 0.244 -113.500 1.00 28.80 1074 HIS B N 1
ATOM 3311 C CA . HIS B 1 74 ? -82.123 -0.544 -113.633 1.00 30.24 1074 HIS B CA 1
ATOM 3312 C C . HIS B 1 74 ? -82.423 -2.008 -113.909 1.00 30.89 1074 HIS B C 1
ATOM 3313 O O . HIS B 1 74 ? -81.568 -2.854 -113.609 1.00 36.35 1074 HIS B O 1
ATOM 3320 N N . ARG B 1 75 ? -83.580 -2.329 -114.462 1.00 30.86 1075 ARG B N 1
ATOM 3321 C CA . ARG B 1 75 ? -83.857 -3.713 -114.842 1.00 33.89 1075 ARG B CA 1
ATOM 3322 C C . ARG B 1 75 ? -83.789 -4.664 -113.659 1.00 31.68 1075 ARG B C 1
ATOM 3323 O O . ARG B 1 75 ? -83.299 -5.811 -113.760 1.00 41.72 1075 ARG B O 1
ATOM 3325 N N . MET B 1 76 ? -84.246 -4.204 -112.500 1.00 23.42 1076 MET B N 1
ATOM 3326 C CA . MET B 1 76 ? -84.241 -5.052 -111.307 1.00 24.02 1076 MET B CA 1
ATOM 3327 C C . MET B 1 76 ? -85.658 -5.511 -111.029 1.00 22.60 1076 MET B C 1
ATOM 3328 O O . MET B 1 76 ? -86.583 -4.665 -111.137 1.00 23.26 1076 MET B O 1
ATOM 3333 N N . ALA B 1 77 ? -85.822 -6.774 -110.678 1.00 21.80 1077 ALA B N 1
ATOM 3334 C CA . ALA B 1 77 ? -87.142 -7.189 -110.195 1.00 21.19 1077 ALA B CA 1
ATOM 3335 C C . ALA B 1 77 ? -87.385 -6.590 -108.810 1.00 20.24 1077 ALA B C 1
ATOM 3336 O O . ALA B 1 77 ? -86.441 -6.102 -108.175 1.00 20.37 1077 ALA B O 1
ATOM 3338 N N . VAL B 1 78 ? -88.628 -6.672 -108.343 1.00 19.79 1078 VAL B 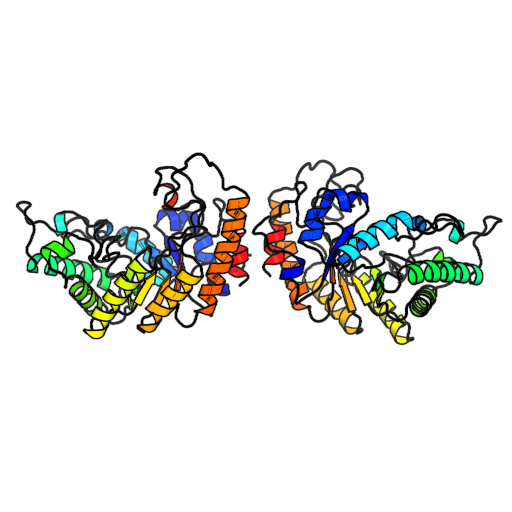N 1
ATOM 3339 C CA . VAL B 1 78 ? -88.979 -6.242 -107.003 1.00 18.62 1078 VAL B CA 1
ATOM 3340 C C . VAL B 1 78 ? -89.805 -7.320 -106.302 1.00 18.78 1078 VAL B C 1
ATOM 3341 O O . VAL B 1 78 ? -90.790 -7.795 -106.875 1.00 20.80 1078 VAL B O 1
ATOM 3345 N N . ARG B 1 79 ? -89.396 -7.637 -105.062 1.00 18.70 1079 ARG B N 1
ATOM 3346 C CA . ARG B 1 79 ? -90.212 -8.470 -104.199 1.00 18.09 1079 ARG B CA 1
ATOM 3347 C C . ARG B 1 79 ? -91.026 -7.548 -103.275 1.00 17.08 1079 ARG B C 1
ATOM 3348 O O . ARG B 1 79 ? -90.463 -6.676 -102.599 1.00 19.45 1079 ARG B O 1
ATOM 3356 N N . GLY B 1 80 ? -92.345 -7.709 -103.224 1.00 18.43 1080 GLY B N 1
ATOM 3357 C CA . GLY B 1 80 ? -93.171 -6.899 -102.345 1.00 17.91 1080 GLY B CA 1
ATOM 3358 C C . GLY B 1 80 ? -93.142 -7.437 -100.923 1.00 17.82 1080 GLY B C 1
ATOM 3359 O O . GLY B 1 80 ? -93.423 -8.638 -100.740 1.00 19.98 1080 GLY B O 1
ATOM 3360 N N . HIS B 1 81 ? -92.851 -6.595 -99.925 1.00 17.93 1081 HIS B N 1
ATOM 3361 C CA . HIS B 1 81 ? -92.713 -7.080 -98.548 1.00 17.77 1081 HIS B CA 1
ATOM 3362 C C . HIS B 1 81 ? -93.361 -6.040 -97.631 1.00 16.98 1081 HIS B C 1
ATOM 3363 O O . HIS B 1 81 ? -92.813 -4.901 -97.625 1.00 17.91 1081 HIS B O 1
ATOM 3370 N N . THR B 1 82 ? -94.428 -6.285 -96.886 1.00 17.04 1082 THR B N 1
ATOM 3371 C CA . THR B 1 82 ? -95.202 -7.522 -96.735 1.00 17.94 1082 THR B CA 1
ATOM 3372 C C . THR B 1 82 ? -96.634 -7.097 -96.424 1.00 17.87 1082 THR B C 1
ATOM 3373 O O . THR B 1 82 ? -96.852 -6.016 -95.859 1.00 18.33 1082 THR B O 1
ATOM 3377 N N . LEU B 1 83 ? -97.628 -7.885 -96.819 1.00 17.62 1083 LEU B N 1
ATOM 3378 C CA . LEU B 1 83 ? -99.024 -7.412 -96.708 1.00 17.35 1083 LEU B CA 1
ATOM 3379 C C . LEU B 1 83 ? -99.605 -7.658 -95.323 1.00 18.48 1083 LEU B C 1
ATOM 3380 O O . LEU B 1 83 ? -100.143 -6.693 -94.751 1.00 20.89 1083 LEU B O 1
ATOM 3385 N N . VAL B 1 84 ? -99.551 -8.891 -94.805 1.00 19.62 1084 VAL B N 1
ATOM 3386 C CA . VAL B 1 84 ? -100.218 -9.265 -93.540 1.00 19.82 1084 VAL B CA 1
ATOM 3387 C C . VAL B 1 84 ? -99.197 -9.886 -92.591 1.00 19.69 1084 VAL B C 1
ATOM 3388 O O . VAL B 1 84 ? -98.709 -11.009 -92.797 1.00 23.48 1084 VAL B O 1
ATOM 3392 N N . TRP B 1 85 ? -98.913 -9.131 -91.557 1.00 20.74 1085 TRP B N 1
ATOM 3393 C CA . TRP B 1 85 ? -97.886 -9.395 -90.546 1.00 19.93 1085 TRP B CA 1
ATOM 3394 C C . TRP B 1 85 ? -98.319 -8.919 -89.169 1.00 20.57 1085 TRP B C 1
ATOM 3395 O O . TRP B 1 85 ? -98.966 -7.860 -89.091 1.00 22.42 1085 TRP B O 1
ATOM 3406 N N . HIS B 1 86 ? -97.968 -9.655 -88.095 1.00 22.30 1086 HIS B N 1
ATOM 3407 C CA . HIS B 1 86 ? -98.354 -9.115 -86.784 1.00 23.89 1086 HIS B CA 1
ATOM 3408 C C . HIS B 1 86 ? -97.579 -7.860 -86.402 1.00 23.91 1086 HIS B C 1
ATOM 3409 O O . HIS B 1 86 ? -98.053 -6.998 -85.630 1.00 29.42 1086 HIS B O 1
ATOM 3416 N N . ASN B 1 87 ? -96.407 -7.658 -86.961 1.00 22.02 1087 ASN B N 1
ATOM 3417 C CA . ASN B 1 87 ? -95.653 -6.438 -86.694 1.00 21.99 1087 ASN B CA 1
ATOM 3418 C C . ASN B 1 87 ? -95.915 -5.325 -87.723 1.00 23.19 1087 ASN B C 1
ATOM 3419 O O . ASN B 1 87 ? -96.381 -5.569 -88.844 1.00 21.98 1087 ASN B O 1
ATOM 3424 N N . GLN B 1 88 ? -95.557 -4.098 -87.334 1.00 22.72 1088 GLN B N 1
ATOM 3425 C CA . GLN B 1 88 ? -95.574 -2.908 -88.178 1.00 22.50 1088 GLN B CA 1
ATOM 3426 C C . GLN B 1 88 ? -96.922 -2.765 -88.871 1.00 23.07 1088 GLN B C 1
ATOM 3427 O O . GLN B 1 88 ? -97.009 -2.364 -90.026 1.00 21.86 1088 GLN B O 1
ATOM 3433 N N . THR B 1 89 ? -97.982 -3.055 -88.135 1.00 22.35 1089 THR B N 1
ATOM 3434 C CA . THR B 1 89 ? -99.372 -2.805 -88.543 1.00 22.01 1089 THR B CA 1
ATOM 3435 C C . THR B 1 89 ? -100.029 -1.822 -87.579 1.00 22.15 1089 THR B C 1
ATOM 3436 O O . THR B 1 89 ? -99.999 -2.085 -86.371 1.00 23.36 1089 THR B O 1
ATOM 3440 N N . PRO B 1 90 ? -100.575 -0.709 -88.060 1.00 22.08 1090 PRO B N 1
ATOM 3441 C CA . PRO B 1 90 ? -101.094 0.283 -87.098 1.00 23.20 1090 PRO B CA 1
ATOM 3442 C C . PRO B 1 90 ? -102.289 -0.208 -86.302 1.00 24.99 1090 PRO B C 1
ATOM 3443 O O . PRO B 1 90 ? -103.059 -1.073 -86.735 1.00 25.98 1090 PRO B O 1
ATOM 3447 N N . ASP B 1 91 ? -102.465 0.373 -85.112 1.00 25.45 1091 ASP B N 1
ATOM 3448 C CA . ASP B 1 91 ? -103.565 0.000 -84.255 1.00 25.58 1091 ASP B CA 1
ATOM 3449 C C . ASP B 1 91 ? -104.940 0.205 -84.897 1.00 25.31 1091 ASP B C 1
ATOM 3450 O O . ASP B 1 91 ? -105.888 -0.538 -84.563 1.00 26.04 1091 ASP B O 1
ATOM 3455 N N . TRP B 1 92 ? -105.056 1.194 -85.789 1.00 24.42 1092 TRP B N 1
ATOM 3456 C CA . TRP B 1 92 ? -106.411 1.517 -86.294 1.00 23.18 1092 TRP B CA 1
ATOM 3457 C C . TRP B 1 92 ? -107.046 0.298 -86.940 1.00 23.93 1092 TRP B C 1
ATOM 3458 O O . TRP B 1 92 ? -108.274 0.116 -86.953 1.00 23.44 1092 TRP B O 1
ATOM 3469 N N . VAL B 1 93 ? -106.160 -0.515 -87.525 1.00 23.42 1093 VAL B N 1
ATOM 3470 C CA . VAL B 1 93 ? -106.601 -1.647 -88.352 1.00 23.95 1093 VAL B CA 1
ATOM 3471 C C . VAL B 1 93 ? -107.549 -2.571 -87.608 1.00 24.26 1093 VAL B C 1
ATOM 3472 O O . VAL B 1 93 ? -108.536 -3.089 -88.179 1.00 25.63 1093 VAL B O 1
ATOM 3476 N N . PHE B 1 94 ? -107.297 -2.781 -86.315 1.00 25.42 1094 PHE B N 1
ATOM 3477 C CA . PHE B 1 94 ? -108.096 -3.755 -85.599 1.00 25.61 1094 PHE B CA 1
ATOM 3478 C C . PHE B 1 94 ? -109.194 -3.134 -84.745 1.00 26.53 1094 PHE B C 1
ATOM 3479 O O . PHE B 1 94 ? -109.899 -3.864 -84.043 1.00 28.15 1094 PHE B O 1
ATOM 3487 N N . GLN B 1 95 ? -109.351 -1.808 -84.766 1.00 26.69 1095 GLN B N 1
ATOM 3488 C CA . GLN B 1 95 ? -110.249 -1.121 -83.857 1.00 32.30 1095 GLN B CA 1
ATOM 3489 C C . GLN B 1 95 ? -111.440 -0.457 -84.531 1.00 32.43 1095 GLN B C 1
ATOM 3490 O O . GLN B 1 95 ? -111.350 -0.058 -85.701 1.00 28.43 1095 GLN B O 1
ATOM 3496 N N . ASP B 1 96 ? -112.520 -0.324 -83.743 1.00 34.84 1096 ASP B N 1
ATOM 3497 C CA . ASP B 1 96 ? -113.660 0.465 -84.200 1.00 35.01 1096 ASP B CA 1
ATOM 3498 C C . ASP B 1 96 ? -113.464 1.895 -83.702 1.00 39.15 1096 ASP B C 1
ATOM 3499 O O . ASP B 1 96 ? -112.468 2.329 -83.130 1.00 42.80 1096 ASP B O 1
ATOM 3504 N N . GLY B 1 97 ? -114.495 2.681 -83.921 1.00 42.81 1097 GLY B N 1
ATOM 3505 C CA . GLY B 1 97 ? -114.411 4.063 -83.460 1.00 47.59 1097 GLY B CA 1
ATOM 3506 C C . GLY B 1 97 ? -114.444 4.164 -81.955 1.00 50.89 1097 GLY B C 1
ATOM 3507 O O . GLY B 1 97 ? -114.021 5.187 -81.412 1.00 52.49 1097 GLY B O 1
ATOM 3508 N N . GLN B 1 98 ? -114.927 3.154 -81.241 1.00 52.40 1098 GLN B N 1
ATOM 3509 C CA . GLN B 1 98 ? -114.964 3.346 -79.779 1.00 51.43 1098 GLN B CA 1
ATOM 3510 C C . GLN B 1 98 ? -113.785 2.641 -79.137 1.00 53.74 1098 GLN B C 1
ATOM 3511 O O . GLN B 1 98 ? -113.721 2.441 -77.930 1.00 58.76 1098 GLN B O 1
ATOM 3513 N N . GLY B 1 99 ? -112.817 2.230 -79.961 1.00 53.02 1099 GLY B N 1
ATOM 3514 C CA . GLY B 1 99 ? -111.645 1.555 -79.446 1.00 54.81 1099 GLY B CA 1
ATOM 3515 C C . GLY B 1 99 ? -111.784 0.063 -79.194 1.00 53.42 1099 GLY B C 1
ATOM 3516 O O . GLY B 1 99 ? -110.771 -0.582 -78.872 1.00 60.79 1099 GLY B O 1
ATOM 3517 N N . HIS B 1 100 ? -112.965 -0.528 -79.335 1.00 49.82 1100 HIS B N 1
ATOM 3518 C CA . HIS B 1 100 ? -113.116 -1.965 -79.284 1.00 45.29 1100 HIS B CA 1
ATOM 3519 C C . HIS B 1 100 ? -112.590 -2.683 -80.535 1.00 39.84 1100 HIS B C 1
ATOM 3520 O O . HIS B 1 100 ? -112.484 -2.097 -81.619 1.00 38.74 1100 HIS B O 1
ATOM 3527 N N . PHE B 1 101 ? -112.285 -3.983 -80.447 1.00 34.05 1101 PHE B N 1
ATOM 3528 C CA . PHE B 1 101 ? -111.888 -4.742 -81.630 1.00 32.77 1101 PHE B CA 1
ATOM 3529 C C . PHE B 1 101 ? -113.028 -4.881 -82.647 1.00 33.39 1101 PHE B C 1
ATOM 3530 O O . PHE B 1 101 ? -114.179 -5.144 -82.260 1.00 35.90 1101 PHE B O 1
ATOM 3538 N N . VAL B 1 102 ? -112.675 -4.739 -83.931 1.00 30.84 1102 VAL B N 1
ATOM 3539 C CA . VAL B 1 102 ? -113.686 -4.918 -84.962 1.00 30.45 1102 VAL B CA 1
ATOM 3540 C C . VAL B 1 102 ? -114.028 -6.400 -85.112 1.00 30.40 1102 VAL B C 1
ATOM 3541 O O . VAL B 1 102 ? -113.328 -7.271 -84.595 1.00 33.19 1102 VAL B O 1
ATOM 3545 N N . SER B 1 103 ? -115.110 -6.664 -85.815 1.00 31.03 1103 SER B N 1
ATOM 3546 C CA . SER B 1 103 ? -115.531 -7.993 -86.187 1.00 29.87 1103 SER B CA 1
ATOM 3547 C C . SER B 1 103 ? -114.657 -8.629 -87.266 1.00 29.45 1103 SER B C 1
ATOM 3548 O O . SER B 1 103 ? -113.895 -7.932 -87.960 1.00 30.80 1103 SER B O 1
ATOM 3551 N N . ARG B 1 104 ? -114.829 -9.941 -87.414 1.00 28.97 1104 ARG B N 1
ATOM 3552 C CA . ARG B 1 104 ? -114.196 -10.676 -88.512 1.00 28.15 1104 ARG B CA 1
ATOM 3553 C C . ARG B 1 104 ? -114.493 -10.040 -89.859 1.00 28.40 1104 ARG B C 1
ATOM 3554 O O . ARG B 1 104 ? -113.582 -9.713 -90.647 1.00 29.90 1104 ARG B O 1
ATOM 3562 N N . ASP B 1 105 ? -115.763 -9.791 -90.159 1.00 28.63 1105 ASP B N 1
ATOM 3563 C CA . ASP B 1 105 ? -116.103 -9.208 -91.439 1.00 26.66 1105 ASP B CA 1
ATOM 3564 C C . ASP B 1 105 ? -115.534 -7.821 -91.669 1.00 25.32 1105 ASP B C 1
ATOM 3565 O O . ASP B 1 105 ? -115.043 -7.501 -92.765 1.00 27.71 1105 ASP B O 1
ATOM 3570 N N . VAL B 1 106 ? -115.542 -6.946 -90.672 1.00 27.31 1106 VAL B N 1
ATOM 3571 C CA . VAL B 1 106 ? -114.901 -5.637 -90.894 1.00 25.59 1106 VAL B CA 1
ATOM 3572 C C . VAL B 1 106 ? -113.403 -5.760 -91.090 1.00 24.19 1106 VAL B C 1
ATOM 3573 O O . VAL B 1 106 ? -112.799 -5.081 -91.957 1.00 25.25 1106 VAL B O 1
ATOM 3577 N N . LEU B 1 107 ? -112.715 -6.628 -90.342 1.00 24.26 1107 LEU B N 1
ATOM 3578 C CA . LEU B 1 107 ? -111.285 -6.793 -90.553 1.00 22.80 1107 LEU B CA 1
ATOM 3579 C C . LEU B 1 107 ? -111.032 -7.376 -91.937 1.00 21.72 1107 LEU B C 1
ATOM 3580 O O . LEU B 1 107 ? -110.067 -6.954 -92.588 1.00 23.29 1107 LEU B O 1
ATOM 3585 N N . LEU B 1 108 ? -111.818 -8.317 -92.424 1.00 22.23 1108 LEU B N 1
ATOM 3586 C CA . LEU B 1 108 ? -111.586 -8.843 -93.787 1.00 22.28 1108 LEU B CA 1
ATOM 3587 C C . LEU B 1 108 ? -111.781 -7.734 -94.806 1.00 22.22 1108 LEU B C 1
ATOM 3588 O O . LEU B 1 108 ? -111.022 -7.642 -95.782 1.00 22.86 1108 LEU B O 1
ATOM 3593 N N . GLU B 1 109 ? -112.800 -6.881 -94.605 1.00 22.46 1109 GLU B N 1
ATOM 3594 C CA . GLU B 1 109 ? -112.932 -5.763 -95.557 1.00 23.32 1109 GLU B CA 1
ATOM 3595 C C . GLU B 1 109 ? -111.685 -4.879 -95.600 1.00 22.90 1109 GLU B C 1
ATOM 3596 O O . GLU B 1 109 ? -111.261 -4.445 -96.672 1.00 22.56 1109 GLU B O 1
ATOM 3602 N N . ARG B 1 110 ? -111.124 -4.595 -94.428 1.00 21.27 1110 ARG B N 1
ATOM 3603 C CA . ARG B 1 110 ? -109.970 -3.718 -94.341 1.00 20.31 1110 ARG B CA 1
ATOM 3604 C C . ARG B 1 110 ? -108.767 -4.406 -94.968 1.00 20.40 1110 ARG B C 1
ATOM 3605 O O . ARG B 1 110 ? -107.988 -3.759 -95.687 1.00 19.82 1110 ARG B O 1
ATOM 3613 N N . MET B 1 111 ? -108.641 -5.712 -94.705 1.00 20.60 1111 MET B N 1
ATOM 3614 C CA . MET B 1 111 ? -107.520 -6.491 -95.268 1.00 19.89 1111 MET B CA 1
ATOM 3615 C C . MET B 1 111 ? -107.614 -6.485 -96.780 1.00 20.00 1111 MET B C 1
ATOM 3616 O O . MET B 1 111 ? -106.643 -6.213 -97.502 1.00 20.53 1111 MET B O 1
ATOM 3621 N N . LYS B 1 112 ? -108.819 -6.774 -97.307 1.00 20.11 1112 LYS B N 1
ATOM 3622 C CA . LYS B 1 112 ? -109.009 -6.742 -98.761 1.00 21.36 1112 LYS B CA 1
ATOM 3623 C C . LYS B 1 112 ? -108.728 -5.380 -99.370 1.00 20.56 1112 LYS B C 1
ATOM 3624 O O . LYS B 1 112 ? -108.139 -5.310 -100.441 1.00 21.43 1112 LYS B O 1
ATOM 3630 N N . CYS B 1 113 ? -109.214 -4.310 -98.720 1.00 20.19 1113 CYS B N 1
ATOM 3631 C CA . CYS B 1 113 ? -109.010 -2.968 -99.279 1.00 19.32 1113 CYS B CA 1
ATOM 3632 C C . CYS B 1 113 ? -107.541 -2.607 -99.358 1.00 19.72 1113 CYS B C 1
ATOM 3633 O O . CYS B 1 113 ? -107.006 -2.096 -100.348 1.00 20.49 1113 CYS B O 1
ATOM 3636 N N . HIS B 1 114 ? -106.801 -2.863 -98.274 1.00 19.87 1114 HIS B N 1
ATOM 3637 C CA . HIS B 1 114 ? -105.379 -2.590 -98.275 1.00 18.48 1114 HIS B CA 1
ATOM 3638 C C . HIS B 1 114 ? -104.665 -3.399 -99.373 1.00 18.26 1114 HIS B C 1
ATOM 3639 O O . HIS B 1 114 ? -103.904 -2.838 -100.179 1.00 18.05 1114 HIS B O 1
ATOM 3646 N N . ILE B 1 115 ? -104.878 -4.731 -99.391 1.00 18.64 1115 ILE B N 1
ATOM 3647 C CA . ILE B 1 115 ? -104.178 -5.576 -100.345 1.00 17.87 1115 ILE B CA 1
ATOM 3648 C C . ILE B 1 115 ? -104.498 -5.159 -101.764 1.00 17.74 1115 ILE B C 1
ATOM 3649 O O . ILE B 1 115 ? -103.636 -5.022 -102.635 1.00 19.21 1115 ILE B O 1
ATOM 3654 N N . SER B 1 116 ? -105.805 -4.923 -102.024 1.00 18.10 1116 SER B N 1
ATOM 3655 C CA . SER B 1 116 ? -106.175 -4.524 -103.400 1.00 18.63 1116 SER B CA 1
ATOM 3656 C C . SER B 1 116 ? -105.514 -3.219 -103.829 1.00 18.50 1116 SER B C 1
ATOM 3657 O O . SER B 1 116 ? -105.000 -3.104 -104.946 1.00 19.68 1116 SER B O 1
ATOM 3662 N N . THR B 1 117 ? -105.553 -2.227 -102.923 1.00 17.81 1117 THR B N 1
ATOM 3663 C CA . THR B 1 117 ? -105.006 -0.923 -103.337 1.00 17.56 1117 THR B CA 1
ATOM 3664 C C . THR B 1 117 ? -103.502 -0.991 -103.560 1.00 17.35 1117 THR B C 1
ATOM 3665 O O . THR B 1 117 ? -102.964 -0.478 -104.535 1.00 17.51 1117 THR B O 1
ATOM 3669 N N . VAL B 1 118 ? -102.821 -1.685 -102.641 1.00 17.26 1118 VAL B N 1
ATOM 3670 C CA . VAL B 1 118 ? -101.348 -1.782 -102.709 1.00 17.24 1118 VAL B CA 1
ATOM 3671 C C . VAL B 1 118 ? -100.919 -2.654 -103.872 1.00 17.32 1118 VAL B C 1
ATOM 3672 O O . VAL B 1 118 ? -100.080 -2.264 -104.681 1.00 17.95 1118 VAL B O 1
ATOM 3676 N N . VAL B 1 119 ? -101.464 -3.874 -103.963 1.00 17.74 1119 VAL B N 1
ATOM 3677 C CA . VAL B 1 119 ? -101.047 -4.751 -105.063 1.00 18.19 1119 VAL B CA 1
ATOM 3678 C C . VAL B 1 119 ? -101.418 -4.173 -106.415 1.00 17.71 1119 VAL B C 1
ATOM 3679 O O . VAL B 1 119 ? -100.620 -4.272 -107.373 1.00 19.78 1119 VAL B O 1
ATOM 3683 N N . ARG B 1 120 ? -102.611 -3.596 -106.556 1.00 18.10 1120 ARG B N 1
ATOM 3684 C CA . ARG B 1 120 ? -102.953 -3.064 -107.886 1.00 19.64 1120 ARG B CA 1
ATOM 3685 C C . ARG B 1 120 ? -102.012 -1.938 -108.300 1.00 20.35 1120 ARG B C 1
ATOM 3686 O O . ARG B 1 120 ? -101.697 -1.762 -109.500 1.00 22.60 1120 ARG B O 1
ATOM 3694 N N . ARG B 1 121 ? -101.555 -1.142 -107.319 1.00 19.30 1121 ARG B N 1
ATOM 3695 C CA . ARG B 1 121 ? -100.703 -0.016 -107.739 1.00 19.09 1121 ARG B CA 1
ATOM 3696 C C . ARG B 1 121 ? -99.433 -0.483 -108.478 1.00 18.41 1121 ARG B C 1
ATOM 3697 O O . ARG B 1 121 ? -98.978 0.150 -109.454 1.00 21.44 1121 ARG B O 1
ATOM 3705 N N . TYR B 1 122 ? -98.864 -1.601 -107.994 1.00 18.43 1122 TYR B N 1
ATOM 3706 C CA . TYR B 1 122 ? -97.557 -2.048 -108.468 1.00 20.08 1122 TYR B CA 1
ATOM 3707 C C . TYR B 1 122 ? -97.645 -3.216 -109.436 1.00 21.00 1122 TYR B C 1
ATOM 3708 O O . TYR B 1 122 ? -96.617 -3.812 -109.807 1.00 21.39 1122 TYR B O 1
ATOM 3717 N N . LYS B 1 123 ? -98.868 -3.586 -109.831 1.00 22.35 1123 LYS B N 1
ATOM 3718 C CA . LYS B 1 123 ? -99.088 -4.688 -110.763 1.00 24.63 1123 LYS B CA 1
ATOM 3719 C C . LYS B 1 123 ? -98.245 -4.433 -111.995 1.00 25.71 1123 LYS B C 1
ATOM 3720 O O . LYS B 1 123 ? -98.208 -3.306 -112.513 1.00 29.15 1123 LYS B O 1
ATOM 3726 N N . GLY B 1 124 ? -97.551 -5.432 -112.524 1.00 27.21 1124 GLY B N 1
ATOM 3727 C CA . GLY B 1 124 ? -96.734 -5.204 -113.722 1.00 29.74 1124 GLY B CA 1
ATOM 3728 C C . GLY B 1 124 ? -95.326 -4.765 -113.337 1.00 29.11 1124 GLY B C 1
ATOM 3729 O O . GLY B 1 124 ? -94.427 -4.808 -114.188 1.00 33.77 1124 GLY B O 1
ATOM 3730 N N . LYS B 1 125 ? -95.087 -4.346 -112.094 1.00 24.94 1125 LYS B N 1
ATOM 3731 C CA . LYS B 1 125 ? -93.726 -3.967 -111.708 1.00 23.69 1125 LYS B CA 1
ATOM 3732 C C . LYS B 1 125 ? -93.149 -4.834 -110.607 1.00 22.03 1125 LYS B C 1
ATOM 3733 O O . LYS B 1 125 ? -91.947 -5.042 -110.501 1.00 25.14 1125 LYS B O 1
ATOM 3739 N N . ILE B 1 126 ? -94.037 -5.315 -109.721 1.00 21.33 1126 ILE B N 1
ATOM 3740 C CA . ILE B 1 126 ? -93.638 -6.208 -108.646 1.00 19.93 1126 ILE B CA 1
ATOM 3741 C C . ILE B 1 126 ? -94.095 -7.612 -108.983 1.00 20.18 1126 ILE B C 1
ATOM 3742 O O . ILE B 1 126 ? -95.297 -7.850 -109.208 1.00 23.25 1126 ILE B O 1
ATOM 3747 N N . TYR B 1 127 ? -93.132 -8.533 -109.034 1.00 20.21 1127 TYR B N 1
ATOM 3748 C CA . TYR B 1 127 ? -93.535 -9.846 -109.517 1.00 20.66 1127 TYR B CA 1
ATOM 3749 C C . TYR B 1 127 ? -93.930 -10.828 -108.446 1.00 21.56 1127 TYR B C 1
ATOM 3750 O O . TYR B 1 127 ? -94.525 -11.868 -108.766 1.00 22.95 1127 TYR B O 1
ATOM 3759 N N . CYS B 1 128 ? -93.605 -10.543 -107.196 1.00 20.01 1128 CYS B N 1
ATOM 3760 C CA . CYS B 1 128 ? -94.025 -11.458 -106.144 1.00 20.09 1128 CYS B CA 1
ATOM 3761 C C . CYS B 1 128 ? -94.303 -10.686 -104.856 1.00 19.27 1128 CYS B C 1
ATOM 3762 O O . CYS B 1 128 ? -93.812 -9.561 -104.751 1.00 20.29 1128 CYS B O 1
ATOM 3765 N N . TRP B 1 129 ? -95.055 -11.290 -103.929 1.00 19.11 1129 TRP B N 1
ATOM 3766 C CA . TRP B 1 129 ? -95.414 -10.663 -102.675 1.00 19.83 1129 TRP B CA 1
ATOM 3767 C C . TRP B 1 129 ? -95.279 -11.647 -101.509 1.00 20.12 1129 TRP B C 1
ATOM 3768 O O . TRP B 1 129 ? -95.757 -12.795 -101.615 1.00 22.01 1129 TRP B O 1
ATOM 3779 N N . ASP B 1 130 ? -94.644 -11.158 -100.440 1.00 20.56 1130 ASP B N 1
ATOM 3780 C CA . ASP B 1 130 ? -94.737 -11.835 -99.131 1.00 19.48 1130 ASP B CA 1
ATOM 3781 C C . ASP B 1 130 ? -96.114 -11.471 -98.580 1.00 19.22 1130 ASP B C 1
ATOM 3782 O O . ASP B 1 130 ? -96.320 -10.405 -98.003 1.00 21.07 1130 ASP B O 1
ATOM 3787 N N . VAL B 1 131 ? -97.090 -12.362 -98.780 1.00 19.81 1131 VAL B N 1
ATOM 3788 C CA . VAL B 1 131 ? -98.485 -12.080 -98.442 1.00 19.60 1131 VAL B CA 1
ATOM 3789 C C . VAL B 1 131 ? -98.684 -12.222 -96.942 1.00 19.63 1131 VAL B C 1
ATOM 3790 O O . VAL B 1 131 ? -99.270 -11.335 -96.296 1.00 22.38 1131 VAL B O 1
ATOM 3794 N N . ILE B 1 132 ? -98.188 -13.336 -96.402 1.00 21.18 1132 ILE B N 1
ATOM 3795 C CA . ILE B 1 132 ? -98.226 -13.578 -94.960 1.00 21.55 1132 ILE B CA 1
ATOM 3796 C C . ILE B 1 132 ? -96.799 -13.707 -94.455 1.00 20.70 1132 ILE B C 1
ATOM 3797 O O . ILE B 1 132 ? -96.011 -14.457 -95.046 1.00 24.09 1132 ILE B O 1
ATOM 3802 N N . ASN B 1 133 ? -96.511 -12.988 -93.396 1.00 20.78 1133 ASN B N 1
ATOM 3803 C CA . ASN B 1 133 ? -95.171 -13.016 -92.788 1.00 20.47 1133 ASN B CA 1
ATOM 3804 C C . ASN B 1 133 ? -95.219 -13.607 -91.395 1.00 22.46 1133 ASN B C 1
ATOM 3805 O O . ASN B 1 133 ? -95.992 -13.140 -90.549 1.00 21.90 1133 ASN B O 1
ATOM 3810 N N . GLU B 1 134 ? -94.401 -14.608 -91.088 1.00 23.55 1134 GLU B N 1
ATOM 3811 C CA . GLU B 1 134 ? -94.105 -15.035 -89.728 1.00 23.91 1134 GLU B CA 1
ATOM 3812 C C . GLU B 1 134 ? -95.332 -15.422 -88.904 1.00 25.06 1134 GLU B C 1
ATOM 3813 O O . GLU B 1 134 ? -95.465 -15.084 -87.707 1.00 28.19 1134 GLU B O 1
ATOM 3819 N N . ALA B 1 135 ? -96.233 -16.199 -89.502 1.00 26.13 1135 ALA B N 1
ATOM 3820 C CA . ALA B 1 135 ? -97.418 -16.627 -88.747 1.00 25.74 1135 ALA B CA 1
ATOM 3821 C C . ALA B 1 135 ? -97.176 -17.810 -87.812 1.00 28.54 1135 ALA B C 1
ATOM 3822 O O . ALA B 1 135 ? -97.963 -18.022 -86.865 1.00 29.57 1135 ALA B O 1
ATOM 3824 N N . VAL B 1 136 ? -96.145 -18.604 -88.019 1.00 30.92 1136 VAL B N 1
ATOM 3825 C CA . VAL B 1 136 ? -95.896 -19.802 -87.202 1.00 32.93 1136 VAL B CA 1
ATOM 3826 C C . VAL B 1 136 ? -95.212 -19.476 -85.890 1.00 34.07 1136 VAL B C 1
ATOM 3827 O O . VAL B 1 136 ? -94.353 -18.580 -85.841 1.00 34.46 1136 VAL B O 1
ATOM 3831 N N . ALA B 1 137 ? -95.548 -20.158 -84.793 1.00 36.48 1137 ALA B N 1
ATOM 3832 C CA . ALA B 1 137 ? -94.995 -19.884 -83.480 1.00 38.89 1137 ALA B CA 1
ATOM 3833 C C . ALA B 1 137 ? -93.528 -20.269 -83.300 1.00 41.45 1137 ALA B C 1
ATOM 3834 O O . ALA B 1 137 ? -93.034 -21.202 -83.949 1.00 45.28 1137 ALA B O 1
ATOM 3836 N N . ASP B 1 138 ? -92.830 -19.603 -82.393 1.00 46.22 1138 ASP B N 1
ATOM 3837 C CA . ASP B 1 138 ? -91.521 -19.935 -81.893 1.00 47.84 1138 ASP B CA 1
ATOM 3838 C C . ASP B 1 138 ? -91.236 -21.312 -81.297 1.00 50.41 1138 ASP B C 1
ATOM 3839 O O . ASP B 1 138 ? -90.337 -22.075 -81.611 1.00 54.05 1138 ASP B O 1
ATOM 3841 N N . GLU B 1 139 ? -92.079 -21.484 -80.286 1.00 50.25 1139 GLU B N 1
ATOM 3842 C CA . GLU B 1 139 ? -91.912 -22.634 -79.388 1.00 50.87 1139 GLU B CA 1
ATOM 3843 C C . GLU B 1 139 ? -93.301 -23.222 -79.147 1.00 52.13 1139 GLU B C 1
ATOM 3844 O O . GLU B 1 139 ? -94.286 -22.815 -79.797 1.00 49.05 1139 GLU B O 1
ATOM 3850 N N . GLY B 1 140 ? -93.398 -24.180 -78.240 1.00 51.41 1140 GLY B N 1
ATOM 3851 C CA . GLY B 1 140 ? -94.672 -24.810 -77.944 1.00 52.27 1140 GLY B CA 1
ATOM 3852 C C . GLY B 1 140 ? -95.131 -25.700 -79.085 1.00 52.62 1140 GLY B C 1
ATOM 3853 O O . GLY B 1 140 ? -94.487 -25.764 -80.140 1.00 53.63 1140 GLY B O 1
ATOM 3854 N N . ASP B 1 141 ? -96.253 -26.372 -78.844 1.00 51.75 1141 ASP B N 1
ATOM 3855 C CA . ASP B 1 141 ? -96.861 -27.285 -79.788 1.00 53.04 1141 ASP B CA 1
ATOM 3856 C C . ASP B 1 141 ? -97.917 -26.632 -80.658 1.00 52.34 1141 ASP B C 1
ATOM 3857 O O . ASP B 1 141 ? -98.387 -27.172 -81.672 1.00 55.76 1141 ASP B O 1
ATOM 3858 N N . GLU B 1 142 ? -98.312 -25.412 -80.280 1.00 51.70 1142 GLU B N 1
ATOM 3859 C CA . GLU B 1 142 ? -99.266 -24.691 -81.122 1.00 50.84 1142 GLU B CA 1
ATOM 3860 C C . GLU B 1 142 ? -98.581 -24.327 -82.434 1.00 48.89 1142 GLU B C 1
ATOM 3861 O O . GLU B 1 142 ? -97.426 -23.896 -82.353 1.00 50.02 1142 GLU B O 1
ATOM 3863 N N . LEU B 1 143 ? -99.268 -24.506 -83.552 1.00 45.33 1143 LEU B N 1
ATOM 3864 C CA . LEU B 1 143 ? -98.688 -24.248 -84.863 1.00 41.98 1143 LEU B CA 1
ATOM 3865 C C . LEU B 1 143 ? -98.501 -22.753 -85.106 1.00 38.84 1143 LEU B C 1
ATOM 3866 O O . LEU B 1 143 ? -97.409 -22.388 -85.543 1.00 39.11 1143 LEU B O 1
ATOM 3871 N N . LEU B 1 144 ? -99.547 -21.986 -84.825 1.00 36.27 1144 LEU B N 1
ATOM 3872 C CA . LEU B 1 144 ? -99.567 -20.557 -85.116 1.00 33.77 1144 LEU B CA 1
ATOM 3873 C C . LEU B 1 144 ? -99.367 -19.687 -83.877 1.00 32.36 1144 LEU B C 1
ATOM 3874 O O . LEU B 1 144 ? -99.878 -20.025 -82.797 1.00 36.21 1144 LEU B O 1
ATOM 3879 N N . ARG B 1 145 ? -98.649 -18.566 -84.076 1.00 30.34 1145 ARG B N 1
ATOM 3880 C CA . ARG B 1 145 ? -98.552 -17.576 -82.991 1.00 32.11 1145 ARG B CA 1
ATOM 3881 C C . ARG B 1 145 ? -99.863 -16.814 -82.818 1.00 31.34 1145 ARG B C 1
ATOM 3882 O O . ARG B 1 145 ? -100.662 -16.611 -83.717 1.00 30.92 1145 ARG B O 1
ATOM 3890 N N . PRO B 1 146 ? -100.173 -16.338 -81.630 1.00 31.88 1146 PRO B N 1
ATOM 3891 C CA . PRO B 1 146 ? -101.357 -15.470 -81.507 1.00 32.45 1146 PRO B CA 1
ATOM 3892 C C . PRO B 1 146 ? -101.077 -14.158 -82.227 1.00 31.49 1146 PRO B C 1
ATOM 3893 O O . PRO B 1 146 ? -99.918 -13.744 -82.298 1.00 32.60 1146 PRO B O 1
ATOM 3897 N N . SER B 1 147 ? -102.132 -13.549 -82.754 1.00 29.17 1147 SER B N 1
ATOM 3898 C CA . SER B 1 147 ? -102.026 -12.218 -83.319 1.00 28.09 1147 SER B CA 1
ATOM 3899 C C . SER B 1 147 ? -103.421 -11.611 -83.440 1.00 28.86 1147 SER B C 1
ATOM 3900 O O . SER B 1 147 ? -104.421 -12.337 -83.381 1.00 30.83 1147 SER B O 1
ATOM 3903 N N . LYS B 1 148 ? -103.450 -10.276 -83.607 1.00 28.67 1148 LYS B N 1
ATOM 3904 C CA . LYS B 1 148 ? -104.772 -9.644 -83.713 1.00 27.32 1148 LYS B CA 1
ATOM 3905 C C . LYS B 1 148 ? -105.458 -10.124 -84.988 1.00 27.41 1148 LYS B C 1
ATOM 3906 O O . LYS B 1 148 ? -106.689 -10.305 -85.016 1.00 27.62 1148 LYS B O 1
ATOM 3912 N N . TRP B 1 149 ? -104.666 -10.345 -86.034 1.00 27.52 1149 TRP B N 1
ATOM 3913 C CA . TRP B 1 149 ? -105.266 -10.794 -87.278 1.00 26.83 1149 TRP B CA 1
ATOM 3914 C C . TRP B 1 149 ? -106.018 -12.107 -87.041 1.00 27.57 1149 TRP B C 1
ATOM 3915 O O . TRP B 1 149 ? -107.179 -12.291 -87.414 1.00 28.25 1149 TRP B O 1
ATOM 3926 N N . ARG B 1 150 ? -105.296 -13.020 -86.403 1.00 28.27 1150 ARG B N 1
ATOM 3927 C CA . ARG B 1 150 ? -105.809 -14.366 -86.172 1.00 28.87 1150 ARG B CA 1
ATOM 3928 C C . ARG B 1 150 ? -106.932 -14.344 -85.156 1.00 30.77 1150 ARG B C 1
ATOM 3929 O O . ARG B 1 150 ? -107.947 -15.048 -85.315 1.00 33.29 1150 ARG B O 1
ATOM 3937 N N . GLN B 1 151 ? -106.815 -13.553 -84.100 1.00 30.77 1151 GLN B N 1
ATOM 3938 C CA . GLN B 1 151 ? -107.822 -13.435 -83.035 1.00 31.74 1151 GLN B CA 1
ATOM 3939 C C . GLN B 1 151 ? -109.168 -12.987 -83.558 1.00 32.09 1151 GLN B C 1
ATOM 3940 O O . GLN B 1 151 ? -110.218 -13.534 -83.211 1.00 32.47 1151 GLN B O 1
ATOM 3946 N N . ILE B 1 152 ? -109.145 -11.949 -84.394 1.00 31.18 1152 ILE B N 1
ATOM 3947 C CA . ILE B 1 152 ? -110.405 -11.386 -84.874 1.00 29.49 1152 ILE B CA 1
ATOM 3948 C C . ILE B 1 152 ? -111.050 -12.157 -86.012 1.00 30.26 1152 ILE B C 1
ATOM 3949 O O . ILE B 1 152 ? -112.276 -12.342 -86.029 1.00 31.86 1152 ILE B O 1
ATOM 3954 N N . ILE B 1 153 ? -110.217 -12.607 -86.956 1.00 28.54 1153 ILE B N 1
ATOM 3955 C CA . ILE B 1 153 ? -110.758 -13.305 -88.114 1.00 28.41 1153 ILE B CA 1
ATOM 3956 C C . ILE B 1 153 ? -110.981 -14.798 -87.903 1.00 31.17 1153 ILE B C 1
ATOM 3957 O O . ILE B 1 153 ? -112.025 -15.294 -88.306 1.00 34.12 1153 ILE B O 1
ATOM 3962 N N . GLY B 1 154 ? -110.047 -15.483 -87.295 1.00 31.18 1154 GLY B N 1
ATOM 3963 C CA . GLY B 1 154 ? -109.988 -16.906 -87.126 1.00 33.65 1154 GLY B CA 1
ATOM 3964 C C . GLY B 1 154 ? -108.815 -17.477 -87.905 1.00 35.34 1154 GLY B C 1
ATOM 3965 O O . GLY B 1 154 ? -108.083 -16.725 -88.581 1.00 33.39 1154 GLY B O 1
ATOM 3966 N N . ASP B 1 155 ? -108.637 -18.797 -87.818 1.00 38.01 1155 ASP B N 1
ATOM 3967 C CA . ASP B 1 155 ? -107.396 -19.327 -88.411 1.00 38.19 1155 ASP B CA 1
ATOM 3968 C C . ASP B 1 155 ? -107.431 -19.244 -89.932 1.00 37.54 1155 ASP B C 1
ATOM 3969 O O . ASP B 1 155 ? -106.393 -19.456 -90.577 1.00 38.90 1155 ASP B O 1
ATOM 3974 N N . ASP B 1 156 ? -108.558 -18.909 -90.556 1.00 34.89 1156 ASP B N 1
ATOM 3975 C CA . ASP B 1 156 ? -108.522 -18.838 -92.019 1.00 34.30 1156 ASP B CA 1
ATOM 3976 C C . ASP B 1 156 ? -108.029 -17.467 -92.471 1.00 31.50 1156 ASP B C 1
ATOM 3977 O O . ASP B 1 156 ? -108.155 -17.162 -93.656 1.00 31.06 1156 ASP B O 1
ATOM 3982 N N . PHE B 1 157 ? -107.471 -16.665 -91.565 1.00 28.50 1157 PHE B N 1
ATOM 3983 C CA . PHE B 1 157 ? -107.031 -15.341 -92.020 1.00 27.27 1157 PHE B CA 1
ATOM 3984 C C . PHE B 1 157 ? -105.977 -15.417 -93.121 1.00 26.83 1157 PHE B C 1
ATOM 3985 O O . PHE B 1 157 ? -105.903 -14.569 -94.022 1.00 26.84 1157 PHE B O 1
ATOM 3993 N N . MET B 1 158 ? -105.127 -16.435 -93.104 1.00 27.15 1158 MET B N 1
ATOM 3994 C CA . MET B 1 158 ? -104.101 -16.562 -94.135 1.00 26.13 1158 MET B CA 1
ATOM 3995 C C . MET B 1 158 ? -104.731 -16.941 -95.473 1.00 27.03 1158 MET B C 1
ATOM 3996 O O . MET B 1 158 ? -104.356 -16.383 -96.505 1.00 26.56 1158 MET B O 1
ATOM 4001 N N . GLU B 1 159 ? -105.655 -17.909 -95.471 1.00 27.46 1159 GLU B N 1
ATOM 4002 C CA . GLU B 1 159 ? -106.369 -18.273 -96.684 1.00 27.83 1159 GLU B CA 1
ATOM 4003 C C . GLU B 1 159 ? -106.946 -17.030 -97.335 1.00 26.43 1159 GLU B C 1
ATOM 4004 O O . GLU B 1 159 ? -106.772 -16.857 -98.543 1.00 26.75 1159 GLU B O 1
ATOM 4015 N N . GLN B 1 160 ? -107.598 -16.195 -96.533 1.00 25.41 1160 GLN B N 1
ATOM 4016 C CA . GLN B 1 160 ? -108.235 -14.991 -97.111 1.00 25.53 1160 GLN B CA 1
ATOM 4017 C C . GLN B 1 160 ? -107.230 -14.014 -97.688 1.00 24.05 1160 GLN B C 1
ATOM 4018 O O . GLN B 1 160 ? -107.451 -13.417 -98.763 1.00 24.82 1160 GLN B O 1
ATOM 4024 N N . ALA B 1 161 ? -106.107 -13.829 -96.973 1.00 23.75 1161 ALA B N 1
ATOM 4025 C CA . ALA B 1 161 ? -105.082 -12.894 -97.460 1.00 21.71 1161 ALA B CA 1
ATOM 4026 C C . ALA B 1 161 ? -104.552 -13.320 -98.820 1.00 21.47 1161 ALA B C 1
ATOM 4027 O O . ALA B 1 161 ? -104.371 -12.482 -99.717 1.00 21.91 1161 ALA B O 1
ATOM 4029 N N . PHE B 1 162 ? -104.271 -14.627 -98.973 1.00 22.95 1162 PHE B N 1
ATOM 4030 C CA . PHE B 1 162 ? -103.798 -15.154 -100.259 1.00 21.64 1162 PHE B CA 1
ATOM 4031 C C . PHE B 1 162 ? -104.853 -15.003 -101.349 1.00 21.31 1162 PHE B C 1
ATOM 4032 O O . PHE B 1 162 ? -104.533 -14.624 -102.488 1.00 21.95 1162 PHE B O 1
ATOM 4040 N N . LEU B 1 163 ? -106.120 -15.315 -101.030 1.00 23.17 1163 LEU B N 1
ATOM 4041 C CA . LEU B 1 163 ? -107.154 -15.088 -102.071 1.00 23.14 1163 LEU B CA 1
ATOM 4042 C C . LEU B 1 163 ? -107.280 -13.620 -102.426 1.00 23.37 1163 LEU B C 1
ATOM 4043 O O . LEU B 1 163 ? -107.493 -13.285 -103.596 1.00 25.03 1163 LEU B O 1
ATOM 4048 N N . TYR B 1 164 ? -107.153 -12.694 -101.491 1.00 23.92 1164 TYR B N 1
ATOM 4049 C CA . TYR B 1 164 ? -107.303 -11.284 -101.838 1.00 21.26 1164 TYR B CA 1
ATOM 4050 C C . TYR B 1 164 ? -106.123 -10.837 -102.694 1.00 21.40 1164 TYR B C 1
ATOM 4051 O O . TYR B 1 164 ? -106.312 -10.039 -103.612 1.00 23.16 1164 TYR B O 1
ATOM 4060 N N . ALA B 1 165 ? -104.910 -11.297 -102.355 1.00 21.11 1165 ALA B N 1
ATOM 4061 C CA . ALA B 1 165 ? -103.751 -10.897 -103.141 1.00 20.02 1165 ALA B CA 1
ATOM 4062 C C . ALA B 1 165 ? -103.821 -11.464 -104.560 1.00 20.34 1165 ALA B C 1
ATOM 4063 O O . ALA B 1 165 ? -103.506 -10.763 -105.520 1.00 22.75 1165 ALA B O 1
ATOM 4065 N N . TYR B 1 166 ? -104.238 -12.706 -104.728 1.00 21.95 1166 TYR B N 1
ATOM 4066 C CA . TYR B 1 166 ? -104.417 -13.353 -106.028 1.00 22.46 1166 TYR B CA 1
ATOM 4067 C C . TYR B 1 166 ? -105.434 -12.578 -106.865 1.00 22.03 1166 TYR B C 1
ATOM 4068 O O . TYR B 1 166 ? -105.191 -12.315 -108.048 1.00 23.60 1166 TYR B O 1
ATOM 4077 N N . GLU B 1 167 ? -106.559 -12.214 -106.239 1.00 22.90 1167 GLU B N 1
ATOM 4078 C CA . GLU B 1 167 ? -107.579 -11.469 -106.984 1.00 23.64 1167 GLU B CA 1
ATOM 4079 C C . GLU B 1 167 ? -107.021 -10.140 -107.494 1.00 23.16 1167 GLU B C 1
ATOM 4080 O O . GLU B 1 167 ? -107.350 -9.664 -108.607 1.00 23.69 1167 GLU B O 1
ATOM 4091 N N . ALA B 1 168 ? -106.207 -9.489 -106.677 1.00 22.23 1168 ALA B N 1
ATOM 4092 C CA . ALA B 1 168 ? -105.633 -8.191 -107.053 1.00 22.58 1168 ALA B CA 1
ATOM 4093 C C . ALA B 1 168 ? -104.595 -8.377 -108.149 1.00 22.27 1168 ALA B C 1
ATOM 4094 O O . ALA B 1 168 ? -104.479 -7.495 -109.002 1.00 25.11 1168 ALA B O 1
ATOM 4096 N N . ASP B 1 169 ? -103.815 -9.456 -108.185 1.00 21.53 1169 ASP B N 1
ATOM 4097 C CA . ASP B 1 169 ? -102.866 -9.692 -109.292 1.00 22.11 1169 ASP B CA 1
ATOM 4098 C C . ASP B 1 169 ? -102.658 -11.179 -109.502 1.00 21.75 1169 ASP B C 1
ATOM 4099 O O . ASP B 1 169 ? -101.788 -11.801 -108.880 1.00 22.50 1169 ASP B O 1
ATOM 4104 N N . PRO B 1 170 ? -103.466 -11.779 -110.354 1.00 22.47 1170 PRO B N 1
ATOM 4105 C CA . PRO B 1 170 ? -103.361 -13.231 -110.607 1.00 23.01 1170 PRO B CA 1
ATOM 4106 C C . PRO B 1 170 ? -102.051 -13.681 -111.251 1.00 23.85 1170 PRO B C 1
ATOM 4107 O O . PRO B 1 170 ? -101.823 -14.883 -111.366 1.00 27.04 1170 PRO B O 1
ATOM 4114 N N . ASP B 1 171 ? -101.224 -12.729 -111.661 1.00 24.96 1171 ASP B N 1
ATOM 4115 C CA . ASP B 1 171 ? -99.952 -13.081 -112.272 1.00 24.65 1171 ASP B CA 1
ATOM 4116 C C . ASP B 1 171 ? -98.807 -13.032 -111.259 1.00 22.97 1171 ASP B C 1
ATOM 4117 O O . ASP B 1 171 ? -97.683 -13.427 -111.562 1.00 26.23 1171 ASP B O 1
ATOM 4122 N N . ALA B 1 172 ? -99.021 -12.550 -110.057 1.00 22.82 1172 ALA B N 1
ATOM 4123 C CA . ALA B 1 172 ? -97.962 -12.483 -109.044 1.00 22.67 1172 ALA B CA 1
ATOM 4124 C C . ALA B 1 172 ? -97.691 -13.844 -108.410 1.00 22.80 1172 ALA B C 1
ATOM 4125 O O . ALA B 1 172 ? -98.596 -14.686 -108.250 1.00 27.06 1172 ALA B O 1
ATOM 4127 N N . LEU B 1 173 ? -96.420 -14.047 -108.025 1.00 21.50 1173 LEU B N 1
ATOM 4128 C CA . LEU B 1 173 ? -96.076 -15.177 -107.186 1.00 23.05 1173 LEU B CA 1
ATOM 4129 C C . LEU B 1 173 ? -96.302 -14.801 -105.714 1.00 22.49 1173 LEU B C 1
ATOM 4130 O O . LEU B 1 173 ? -95.739 -13.799 -105.254 1.00 22.90 1173 LEU B O 1
ATOM 4135 N N . LEU B 1 174 ? -97.103 -15.546 -104.968 1.00 22.85 1174 LEU B N 1
ATOM 4136 C CA . LEU B 1 174 ? -97.508 -15.240 -103.595 1.00 20.94 1174 LEU B CA 1
ATOM 4137 C C . LEU B 1 174 ? -96.806 -16.156 -102.594 1.00 21.39 1174 LEU B C 1
ATOM 4138 O O . LEU B 1 174 ? -96.827 -17.385 -102.728 1.00 23.10 1174 LEU B O 1
ATOM 4143 N N . PHE B 1 175 ? -96.121 -15.544 -101.632 1.00 20.42 1175 PHE B N 1
ATOM 4144 C CA . PHE B 1 175 ? -95.265 -16.240 -100.679 1.00 20.21 1175 PHE B CA 1
ATOM 4145 C C . PHE B 1 175 ? -95.758 -16.237 -99.230 1.00 19.99 1175 PHE B C 1
ATOM 4146 O O . PHE B 1 175 ? -96.353 -15.249 -98.787 1.00 21.73 1175 PHE B O 1
ATOM 4154 N N . TYR B 1 176 ? -95.482 -17.333 -98.550 1.00 20.89 1176 TYR B N 1
ATOM 4155 C CA . TYR B 1 176 ? -95.468 -17.423 -97.086 1.00 21.60 1176 TYR B CA 1
ATOM 4156 C C . TYR B 1 176 ? -94.006 -17.160 -96.678 1.00 22.79 1176 TYR B C 1
ATOM 4157 O O . TYR B 1 176 ? -93.193 -17.979 -97.176 1.00 23.47 1176 TYR B O 1
ATOM 4166 N N . ASN B 1 177 ? -93.612 -16.203 -95.873 1.00 21.74 1177 ASN B N 1
ATOM 4167 C CA . ASN B 1 177 ? -92.215 -15.873 -95.527 1.00 20.58 1177 ASN B CA 1
ATOM 4168 C C . ASN B 1 177 ? -91.953 -16.084 -94.060 1.00 21.81 1177 ASN B C 1
ATOM 4169 O O . ASN B 1 177 ? -92.826 -15.685 -93.247 1.00 22.13 1177 ASN B O 1
ATOM 4174 N N . ASP B 1 178 ? -90.813 -16.681 -93.658 1.00 22.60 1178 ASP B N 1
ATOM 4175 C CA . ASP B 1 178 ? -90.586 -16.894 -92.219 1.00 22.85 1178 ASP B CA 1
ATOM 4176 C C . ASP B 1 178 ? -89.097 -17.080 -91.930 1.00 22.99 1178 ASP B C 1
ATOM 4177 O O . ASP B 1 178 ? -88.345 -17.369 -92.860 1.00 23.54 1178 ASP B O 1
ATOM 4182 N N . TYR B 1 179 ? -88.746 -16.860 -90.671 1.00 24.45 1179 TYR B N 1
ATOM 4183 C CA . TYR B 1 179 ? -87.385 -17.059 -90.175 1.00 24.28 1179 TYR B CA 1
ATOM 4184 C C . TYR B 1 179 ? -87.274 -18.322 -89.314 1.00 26.27 1179 TYR B C 1
ATOM 4185 O O . TYR B 1 179 ? -88.285 -18.911 -88.919 1.00 26.43 1179 TYR B O 1
ATOM 4194 N N . ASN B 1 180 ? -86.046 -18.692 -88.953 1.00 26.84 1180 ASN B N 1
ATOM 4195 C CA . ASN B 1 180 ? -85.747 -19.924 -88.241 1.00 27.32 1180 ASN B CA 1
ATOM 4196 C C . ASN B 1 180 ? -86.365 -21.118 -88.964 1.00 29.00 1180 ASN B C 1
ATOM 4197 O O . ASN B 1 180 ? -86.788 -22.127 -88.366 1.00 31.48 1180 ASN B O 1
ATOM 4202 N N . GLU B 1 181 ? -86.390 -21.022 -90.278 1.00 27.25 1181 GLU B N 1
ATOM 4203 C CA . GLU B 1 181 ? -87.040 -21.898 -91.248 1.00 28.89 1181 GLU B CA 1
ATOM 4204 C C . GLU B 1 181 ? -86.324 -23.244 -91.409 1.00 29.72 1181 GLU B C 1
ATOM 4205 O O . GLU B 1 181 ? -86.935 -24.137 -92.011 1.00 28.40 1181 GLU B O 1
ATOM 4211 N N . CYS B 1 182 ? -85.110 -23.337 -90.853 1.00 28.30 1182 CYS B N 1
ATOM 4212 C CA . CYS B 1 182 ? -84.410 -24.620 -90.944 1.00 29.30 1182 CYS B CA 1
ATOM 4213 C C . CYS B 1 182 ? -84.294 -25.347 -89.600 1.00 32.66 1182 CYS B C 1
ATOM 4214 O O . CYS B 1 182 ? -83.758 -26.452 -89.524 1.00 35.67 1182 CYS B O 1
ATOM 4219 N N . PHE B 1 183 ? -84.793 -24.767 -88.524 1.00 34.29 1183 PHE B N 1
ATOM 4220 C CA . PHE B 1 183 ? -84.882 -25.534 -87.288 1.00 36.69 1183 PHE B CA 1
ATOM 4221 C C . PHE B 1 183 ? -85.956 -26.599 -87.463 1.00 36.09 1183 PHE B C 1
ATOM 4222 O O . PHE B 1 183 ? -87.080 -26.243 -87.802 1.00 36.50 1183 PHE B O 1
ATOM 4230 N N . PRO B 1 184 ? -85.628 -27.867 -87.253 1.00 36.75 1184 PRO B N 1
ATOM 4231 C CA . PRO B 1 184 ? -86.554 -28.964 -87.524 1.00 38.05 1184 PRO B CA 1
ATOM 4232 C C . PRO B 1 184 ? -87.970 -28.790 -87.001 1.00 38.33 1184 PRO B C 1
ATOM 4233 O O . PRO B 1 184 ? -88.934 -29.037 -87.753 1.00 39.13 1184 PRO B O 1
ATOM 4237 N N . GLU B 1 185 ? -88.162 -28.380 -85.739 1.00 40.38 1185 GLU B N 1
ATOM 4238 C CA . GLU B 1 185 ? -89.522 -28.228 -85.223 1.00 38.76 1185 GLU B CA 1
ATOM 4239 C C . GLU B 1 185 ? -90.285 -27.159 -85.987 1.00 37.57 1185 GLU B C 1
ATOM 4240 O O . GLU B 1 185 ? -91.420 -27.383 -86.400 1.00 39.83 1185 GLU B O 1
ATOM 4246 N N . LYS B 1 186 ? -89.650 -26.004 -86.163 1.00 35.45 1186 LYS B N 1
ATOM 4247 C CA . LYS B 1 186 ? -90.314 -24.905 -86.850 1.00 34.68 1186 LYS B CA 1
ATOM 4248 C C . LYS B 1 186 ? -90.464 -25.282 -88.320 1.00 35.27 1186 LYS B C 1
ATOM 4249 O O . LYS B 1 186 ? -91.481 -24.958 -88.943 1.00 36.06 1186 LYS B O 1
ATOM 4255 N N . ARG B 1 187 ? -89.467 -25.962 -88.875 1.00 37.11 1187 ARG B N 1
ATOM 4256 C CA . ARG B 1 187 ? -89.558 -26.391 -90.278 1.00 34.81 1187 ARG B CA 1
ATOM 4257 C C . ARG B 1 187 ? -90.802 -27.260 -90.462 1.00 37.09 1187 ARG B C 1
ATOM 4258 O O . ARG B 1 187 ? -91.565 -27.153 -91.439 1.00 36.57 1187 ARG B O 1
ATOM 4266 N N . GLU B 1 188 ? -91.038 -28.161 -89.501 1.00 38.83 1188 GLU B N 1
ATOM 4267 C CA . GLU B 1 188 ? -92.172 -29.061 -89.770 1.00 37.43 1188 GLU B CA 1
ATOM 4268 C C . GLU B 1 188 ? -93.500 -28.321 -89.681 1.00 37.27 1188 GLU B C 1
ATOM 4269 O O . GLU B 1 188 ? -94.479 -28.620 -90.393 1.00 38.51 1188 GLU B O 1
ATOM 4275 N N . LYS B 1 189 ? -93.591 -27.298 -88.827 1.00 37.43 1189 LYS B N 1
ATOM 4276 C CA . LYS B 1 189 ? -94.829 -26.499 -88.797 1.00 34.70 1189 LYS B CA 1
ATOM 4277 C C . LYS B 1 189 ? -95.053 -25.712 -90.084 1.00 33.06 1189 LYS B C 1
ATOM 4278 O O . LYS B 1 189 ? -96.187 -25.548 -90.568 1.00 34.45 1189 LYS B O 1
ATOM 4284 N N . ILE B 1 190 ? -93.967 -25.183 -90.659 1.00 33.11 1190 ILE B N 1
ATOM 4285 C CA . ILE B 1 190 ? -94.085 -24.328 -91.850 1.00 31.33 1190 ILE B CA 1
ATOM 4286 C C . ILE B 1 190 ? -94.543 -25.236 -92.984 1.00 31.25 1190 ILE B C 1
ATOM 4287 O O . ILE B 1 190 ? -95.447 -24.923 -93.755 1.00 30.18 1190 ILE B O 1
ATOM 4292 N N . PHE B 1 191 ? -93.899 -26.404 -93.018 1.00 33.23 1191 PHE B N 1
ATOM 4293 C CA . PHE B 1 191 ? -94.283 -27.418 -93.987 1.00 34.82 1191 PHE B CA 1
ATOM 4294 C C . PHE B 1 191 ? -95.766 -27.763 -93.844 1.00 35.73 1191 PHE B C 1
ATOM 4295 O O . PHE B 1 191 ? -96.549 -27.792 -94.799 1.00 37.11 1191 PHE B O 1
ATOM 4303 N N . ALA B 1 192 ? -96.208 -28.030 -92.621 1.00 36.81 1192 ALA B N 1
ATOM 4304 C CA . ALA B 1 192 ? -97.599 -28.451 -92.479 1.00 36.73 1192 ALA B CA 1
ATOM 4305 C C . ALA B 1 192 ? -98.522 -27.322 -92.873 1.00 36.13 1192 ALA B C 1
ATOM 4306 O O . ALA B 1 192 ? -99.578 -27.462 -93.480 1.00 38.04 1192 ALA B O 1
ATOM 4308 N N . LEU B 1 193 ? -98.124 -26.105 -92.515 1.00 34.85 1193 LEU B N 1
ATOM 4309 C CA . LEU B 1 193 ? -99.006 -24.991 -92.851 1.00 33.63 1193 LEU B CA 1
ATOM 4310 C C . LEU B 1 193 ? -99.185 -24.805 -94.343 1.00 33.58 1193 LEU B C 1
ATOM 4311 O O . LEU B 1 193 ? -100.280 -24.615 -94.874 1.00 33.85 1193 LEU B O 1
ATOM 4316 N N . VAL B 1 194 ? -98.074 -24.799 -95.072 1.00 34.02 1194 VAL B N 1
ATOM 4317 C CA . VAL B 1 194 ? -98.189 -24.529 -96.513 1.00 32.07 1194 VAL B CA 1
ATOM 4318 C C . VAL B 1 194 ? -98.835 -25.692 -97.245 1.00 34.11 1194 VAL B C 1
ATOM 4319 O O . VAL B 1 194 ? -99.591 -25.507 -98.210 1.00 33.43 1194 VAL B O 1
ATOM 4323 N N . LYS B 1 195 ? -98.544 -26.908 -96.783 1.00 36.41 1195 LYS B N 1
ATOM 4324 C CA . LYS B 1 195 ? -99.128 -28.082 -97.407 1.00 37.82 1195 LYS B CA 1
ATOM 4325 C C . LYS B 1 195 ? -100.647 -28.013 -97.269 1.00 38.60 1195 LYS B C 1
ATOM 4326 O O . LYS B 1 195 ? -101.335 -28.286 -98.251 1.00 39.10 1195 LYS B O 1
ATOM 4332 N N . SER B 1 196 ? -101.119 -27.678 -96.083 1.00 39.37 1196 SER B N 1
ATOM 4333 C CA . SER B 1 196 ? -102.543 -27.503 -95.810 1.00 41.20 1196 SER B CA 1
ATOM 4334 C C . SER B 1 196 ? -103.181 -26.460 -96.727 1.00 36.20 1196 SER B C 1
ATOM 4335 O O . SER B 1 196 ? -104.246 -26.656 -97.321 1.00 38.66 1196 SER B O 1
ATOM 4338 N N . LEU B 1 197 ? -102.549 -25.293 -96.877 1.00 34.74 1197 LEU B N 1
ATOM 4339 C CA . LEU B 1 197 ? -103.133 -24.309 -97.774 1.00 34.17 1197 LEU B CA 1
ATOM 4340 C C . LEU B 1 197 ? -103.172 -24.767 -99.231 1.00 35.46 1197 LEU B C 1
ATOM 4341 O O . LEU B 1 197 ? -104.132 -24.602 -99.995 1.00 39.57 1197 LEU B O 1
ATOM 4346 N N . ARG B 1 198 ? -102.052 -25.354 -99.672 1.00 36.50 1198 ARG B N 1
ATOM 4347 C CA . ARG B 1 198 ? -101.924 -25.827 -101.040 1.00 36.48 1198 ARG B CA 1
ATOM 4348 C C . ARG B 1 198 ? -102.984 -26.857 -101.395 1.00 37.33 1198 ARG B C 1
ATOM 4349 O O . ARG B 1 198 ? -103.663 -26.850 -102.414 1.00 39.21 1198 ARG B O 1
ATOM 4357 N N . ASP B 1 199 ? -103.147 -27.844 -100.512 1.00 40.02 1199 ASP B N 1
ATOM 4358 C CA . ASP B 1 199 ? -104.107 -28.906 -100.805 1.00 42.23 1199 ASP B CA 1
ATOM 4359 C C . ASP B 1 199 ? -105.534 -28.357 -100.792 1.00 42.96 1199 ASP B C 1
ATOM 4360 O O . ASP B 1 199 ? -106.429 -28.989 -101.364 1.00 45.04 1199 ASP B O 1
ATOM 4365 N N . LYS B 1 200 ? -105.773 -27.219 -100.139 1.00 40.40 1200 LYS B N 1
ATOM 4366 C CA . LYS B 1 200 ? -107.079 -26.578 -100.104 1.00 40.29 1200 LYS B CA 1
ATOM 4367 C C . LYS B 1 200 ? -107.304 -25.788 -101.384 1.00 39.29 1200 LYS B C 1
ATOM 4368 O O . LYS B 1 200 ? -108.337 -25.171 -101.625 1.00 42.05 1200 LYS B O 1
ATOM 4374 N N . GLY B 1 201 ? -106.300 -25.757 -102.250 1.00 37.33 1201 GLY B N 1
ATOM 4375 C CA . GLY B 1 201 ? -106.417 -24.964 -103.451 1.00 36.62 1201 GLY B CA 1
ATOM 4376 C C . GLY B 1 201 ? -106.125 -23.498 -103.225 1.00 35.29 1201 GLY B C 1
ATOM 4377 O O . GLY B 1 201 ? -106.444 -22.689 -104.101 1.00 35.95 1201 GLY B O 1
ATOM 4378 N N . ILE B 1 202 ? -105.544 -23.079 -102.103 1.00 33.50 1202 ILE B N 1
ATOM 4379 C CA . ILE B 1 202 ? -105.268 -21.648 -101.941 1.00 31.89 1202 ILE B CA 1
ATOM 4380 C C . ILE B 1 202 ? -104.114 -21.236 -102.839 1.00 28.31 1202 ILE B C 1
ATOM 4381 O O . ILE B 1 202 ? -103.166 -22.033 -102.899 1.00 29.66 1202 ILE B O 1
ATOM 4386 N N . PRO B 1 203 ? -104.184 -20.094 -103.523 1.00 27.98 1203 PRO B N 1
ATOM 4387 C CA . PRO B 1 203 ? -103.092 -19.646 -104.373 1.00 27.42 1203 PRO B CA 1
ATOM 4388 C C . PRO B 1 203 ? -101.888 -19.142 -103.577 1.00 27.36 1203 PRO B C 1
ATOM 4389 O O . PRO B 1 203 ? -101.580 -17.956 -103.502 1.00 32.16 1203 PRO B O 1
ATOM 4393 N N . ILE B 1 204 ? -101.174 -20.071 -102.974 1.00 27.23 1204 ILE B N 1
ATOM 4394 C CA . ILE B 1 204 ? -99.865 -19.828 -102.390 1.00 26.49 1204 ILE B CA 1
ATOM 4395 C C . ILE B 1 204 ? -98.811 -20.517 -103.268 1.00 28.29 1204 ILE B C 1
ATOM 4396 O O . ILE B 1 204 ? -98.961 -21.731 -103.457 1.00 34.98 1204 ILE B O 1
ATOM 4401 N N . HIS B 1 205 ? -97.809 -19.820 -103.799 1.00 27.70 1205 HIS B N 1
ATOM 4402 C CA . HIS B 1 205 ? -96.938 -20.341 -104.832 1.00 28.86 1205 HIS B CA 1
ATOM 4403 C C . HIS B 1 205 ? -95.493 -20.561 -104.369 1.00 27.52 1205 HIS B C 1
ATOM 4404 O O . HIS B 1 205 ? -94.693 -21.280 -105.019 1.00 28.60 1205 HIS B O 1
ATOM 4411 N N . GLY B 1 206 ? -95.147 -19.940 -103.246 1.00 25.19 1206 GLY B N 1
ATOM 4412 C CA . GLY B 1 206 ? -93.750 -19.815 -102.847 1.00 25.08 1206 GLY B CA 1
ATOM 4413 C C . GLY B 1 206 ? -93.544 -19.881 -101.351 1.00 24.83 1206 GLY B C 1
ATOM 4414 O O . GLY B 1 206 ? -94.475 -19.507 -100.624 1.00 25.23 1206 GLY B O 1
ATOM 4415 N N . ILE B 1 207 ? -92.363 -20.368 -100.927 1.00 24.66 1207 ILE B N 1
ATOM 4416 C CA . ILE B 1 207 ? -91.998 -20.242 -99.523 1.00 24.11 1207 ILE B CA 1
ATOM 4417 C C . ILE B 1 207 ? -90.757 -19.341 -99.514 1.00 22.77 1207 ILE B C 1
ATOM 4418 O O . ILE B 1 207 ? -89.855 -19.572 -100.348 1.00 24.06 1207 ILE B O 1
ATOM 4423 N N . GLY B 1 208 ? -90.759 -18.344 -98.641 1.00 21.67 1208 GLY B N 1
ATOM 4424 C CA . GLY B 1 208 ? -89.675 -17.400 -98.403 1.00 21.15 1208 GLY B CA 1
ATOM 4425 C C . GLY B 1 208 ? -88.921 -17.864 -97.175 1.00 22.10 1208 GLY B C 1
ATOM 4426 O O . GLY B 1 208 ? -89.424 -17.876 -96.037 1.00 23.58 1208 GLY B O 1
ATOM 4427 N N . MET B 1 209 ? -87.682 -18.287 -97.375 1.00 22.35 1209 MET B N 1
ATOM 4428 C CA . MET B 1 209 ? -86.775 -18.665 -96.292 1.00 22.60 1209 MET B CA 1
ATOM 4429 C C . MET B 1 209 ? -85.957 -17.446 -95.891 1.00 21.13 1209 MET B C 1
ATOM 4430 O O . MET B 1 209 ? -85.073 -17.064 -96.689 1.00 21.77 1209 MET B O 1
ATOM 4435 N N . GLN B 1 210 ? -86.229 -16.797 -94.742 1.00 21.93 1210 GLN B N 1
ATOM 4436 C CA . GLN B 1 210 ? -85.550 -15.531 -94.479 1.00 21.31 1210 GLN B CA 1
ATOM 4437 C C . GLN B 1 210 ? -84.037 -15.685 -94.373 1.00 21.45 1210 GLN B C 1
ATOM 4438 O O . GLN B 1 210 ? -83.312 -14.781 -94.841 1.00 20.46 1210 GLN B O 1
ATOM 4444 N N . ALA B 1 211 ? -83.554 -16.769 -93.780 1.00 22.16 1211 ALA B N 1
ATOM 4445 C CA . ALA B 1 211 ? -82.114 -17.030 -93.682 1.00 21.14 1211 ALA B CA 1
ATOM 4446 C C . ALA B 1 211 ? -81.379 -15.948 -92.913 1.00 22.06 1211 ALA B C 1
ATOM 4447 O O . ALA B 1 211 ? -80.309 -15.458 -93.316 1.00 21.92 1211 ALA B O 1
ATOM 4449 N N . HIS B 1 212 ? -81.927 -15.572 -91.747 1.00 21.85 1212 HIS B N 1
ATOM 4450 C CA . HIS B 1 212 ? -81.242 -14.727 -90.771 1.00 22.35 1212 HIS B CA 1
ATOM 4451 C C . HIS B 1 212 ? -80.417 -15.710 -89.939 1.00 22.73 1212 HIS B C 1
ATOM 4452 O O . HIS B 1 212 ? -80.921 -16.244 -88.961 1.00 27.18 1212 HIS B O 1
ATOM 4459 N N . TRP B 1 213 ? -79.206 -15.954 -90.414 1.00 23.24 1213 TRP B N 1
ATOM 4460 C CA . TRP B 1 213 ? -78.399 -17.016 -89.852 1.00 24.54 1213 TRP B CA 1
ATOM 4461 C C . TRP B 1 213 ? -77.177 -16.533 -89.086 1.00 24.63 1213 TRP B C 1
ATOM 4462 O O . TRP B 1 213 ? -76.770 -15.375 -89.112 1.00 24.57 1213 TRP B O 1
ATOM 4473 N N . SER B 1 214 ? -76.567 -17.485 -88.376 1.00 25.93 1214 SER B N 1
ATOM 4474 C CA . SER B 1 214 ? -75.330 -17.200 -87.651 1.00 25.78 1214 SER B CA 1
ATOM 4475 C C . SER B 1 214 ? -74.176 -17.964 -88.309 1.00 27.45 1214 SER B C 1
ATOM 4476 O O . SER B 1 214 ? -74.347 -18.620 -89.329 1.00 26.38 1214 SER B O 1
ATOM 4479 N N . LEU B 1 215 ? -72.977 -17.889 -87.712 1.00 27.73 1215 LEU B N 1
ATOM 4480 C CA . LEU B 1 215 ? -71.808 -18.593 -88.262 1.00 27.96 1215 LEU B CA 1
ATOM 4481 C C . LEU B 1 215 ? -71.979 -20.089 -88.190 1.00 28.63 1215 LEU B C 1
ATOM 4482 O O . LEU B 1 215 ? -71.375 -20.859 -88.955 1.00 32.96 1215 LEU B O 1
ATOM 4487 N N . THR B 1 216 ? -72.779 -20.558 -87.222 1.00 30.47 1216 THR B N 1
ATOM 4488 C CA . THR B 1 216 ? -72.890 -22.007 -87.119 1.00 32.84 1216 THR B CA 1
ATOM 4489 C C . THR B 1 216 ? -74.324 -22.518 -87.179 1.00 33.36 1216 THR B C 1
ATOM 4490 O O . THR B 1 216 ? -74.484 -23.744 -87.349 1.00 36.93 1216 THR B O 1
ATOM 4494 N N . ARG B 1 217 ? -75.384 -21.696 -87.071 1.00 31.90 1217 ARG B N 1
ATOM 4495 C CA . ARG B 1 217 ? -76.726 -22.250 -87.005 1.00 31.70 1217 ARG B CA 1
ATOM 4496 C C . ARG B 1 217 ? -77.580 -21.603 -88.082 1.00 29.53 1217 ARG B C 1
ATOM 4497 O O . ARG B 1 217 ? -77.498 -20.383 -88.208 1.00 28.98 1217 ARG B O 1
ATOM 4505 N N . PRO B 1 218 ? -78.401 -22.315 -88.802 1.00 28.72 1218 PRO B N 1
ATOM 4506 C CA . PRO B 1 218 ? -78.562 -23.757 -88.771 1.00 29.50 1218 PRO B CA 1
ATOM 4507 C C . PRO B 1 218 ? -77.355 -24.399 -89.418 1.00 30.01 1218 PRO B C 1
ATOM 4508 O O . PRO B 1 218 ? -76.560 -23.681 -90.016 1.00 31.15 1218 PRO B O 1
ATOM 4512 N N . SER B 1 219 ? -77.259 -25.705 -89.228 1.00 32.24 1219 SER B N 1
ATOM 4513 C CA . SER B 1 219 ? -76.213 -26.498 -89.833 1.00 33.17 1219 SER B CA 1
ATOM 4514 C C . SER B 1 219 ? -76.479 -26.674 -91.316 1.00 33.07 1219 SER B C 1
ATOM 4515 O O . SER B 1 219 ? -77.624 -26.504 -91.770 1.00 33.54 1219 SER B O 1
ATOM 4518 N N . LEU B 1 220 ? -75.423 -26.988 -92.076 1.00 34.89 1220 LEU B N 1
ATOM 4519 C CA . LEU B 1 220 ? -75.631 -27.287 -93.491 1.00 35.06 1220 LEU B CA 1
ATOM 4520 C C . LEU B 1 220 ? -76.602 -28.447 -93.676 1.00 34.56 1220 LEU B C 1
ATOM 4521 O O . LEU B 1 220 ? -77.420 -28.415 -94.599 1.00 37.09 1220 LEU B O 1
ATOM 4526 N N . ASP B 1 221 ? -76.507 -29.485 -92.813 1.00 36.09 1221 ASP B N 1
ATOM 4527 C CA . ASP B 1 221 ? -77.479 -30.570 -92.966 1.00 38.67 1221 ASP B CA 1
ATOM 4528 C C . ASP B 1 221 ? -78.904 -30.057 -92.700 1.00 37.54 1221 ASP B C 1
ATOM 4529 O O . ASP B 1 221 ? -79.846 -30.472 -93.401 1.00 39.26 1221 ASP B O 1
ATOM 4534 N N . GLU B 1 222 ? -79.089 -29.184 -91.699 1.00 35.06 1222 GLU B N 1
ATOM 4535 C CA . GLU B 1 222 ? -80.403 -28.593 -91.468 1.00 33.32 1222 GLU B CA 1
ATOM 4536 C C . GLU B 1 222 ? -80.868 -27.764 -92.666 1.00 31.50 1222 GLU B C 1
ATOM 4537 O O . GLU B 1 222 ? -82.060 -27.797 -93.004 1.00 31.38 1222 GLU B O 1
ATOM 4543 N N . ILE B 1 223 ? -79.987 -27.004 -93.292 1.00 30.81 1223 ILE B N 1
ATOM 4544 C CA . ILE B 1 223 ? -80.390 -26.191 -94.439 1.00 30.05 1223 ILE B CA 1
ATOM 4545 C C . ILE B 1 223 ? -80.769 -27.081 -95.618 1.00 29.80 1223 ILE B C 1
ATOM 4546 O O . ILE B 1 223 ? -81.816 -26.809 -96.233 1.00 32.58 1223 ILE B O 1
ATOM 4551 N N . ARG B 1 224 ? -80.003 -28.121 -95.916 1.00 32.11 1224 ARG B N 1
ATOM 4552 C CA . ARG B 1 224 ? -80.356 -29.064 -96.962 1.00 34.52 1224 ARG B CA 1
ATOM 4553 C C . ARG B 1 224 ? -81.685 -29.767 -96.696 1.00 33.08 1224 ARG B C 1
ATOM 4554 O O . ARG B 1 224 ? -82.556 -29.924 -97.572 1.00 32.90 1224 ARG B O 1
ATOM 4569 N N . ALA B 1 225 ? -81.930 -30.253 -95.473 1.00 33.01 1225 ALA B N 1
ATOM 4570 C CA . ALA B 1 225 ? -83.209 -30.918 -95.197 1.00 34.36 1225 ALA B CA 1
ATOM 4571 C C . ALA B 1 225 ? -84.438 -30.023 -95.426 1.00 34.12 1225 ALA B C 1
ATOM 4572 O O . ALA B 1 225 ? -85.456 -30.456 -95.967 1.00 36.59 1225 ALA B O 1
ATOM 4574 N N . ALA B 1 226 ? -84.309 -28.776 -94.966 1.00 32.81 1226 ALA B N 1
ATOM 4575 C CA . ALA B 1 226 ? -85.370 -27.794 -95.080 1.00 33.00 1226 ALA B CA 1
ATOM 4576 C C . ALA B 1 226 ? -85.594 -27.460 -96.557 1.00 31.73 1226 ALA B C 1
ATOM 4577 O O . ALA B 1 226 ? -86.743 -27.397 -97.007 1.00 32.78 1226 ALA B O 1
ATOM 4579 N N . ILE B 1 227 ? -84.502 -27.250 -97.314 1.00 32.89 1227 ILE B N 1
ATOM 4580 C CA . ILE B 1 227 ? -84.702 -27.013 -98.755 1.00 32.94 1227 ILE B CA 1
ATOM 4581 C C . ILE B 1 227 ? -85.449 -28.190 -99.357 1.00 32.90 1227 ILE B C 1
ATOM 4582 O O . ILE B 1 227 ? -86.406 -28.078 -100.111 1.00 35.83 1227 ILE B O 1
ATOM 4587 N N . GLU B 1 228 ? -85.018 -29.407 -99.033 1.00 36.15 1228 GLU B N 1
ATOM 4588 C CA . GLU B 1 228 ? -85.673 -30.588 -99.580 1.00 38.35 1228 GLU B CA 1
ATOM 4589 C C . GLU B 1 228 ? -87.138 -30.677 -99.181 1.00 37.17 1228 GLU B C 1
ATOM 4590 O O . GLU B 1 228 ? -87.982 -30.949 -100.038 1.00 41.64 1228 GLU B O 1
ATOM 4596 N N . ARG B 1 229 ? -87.411 -30.464 -97.903 1.00 36.28 1229 ARG B N 1
ATOM 4597 C CA . ARG B 1 229 ? -88.755 -30.598 -97.356 1.00 36.99 1229 ARG B CA 1
ATOM 4598 C C . ARG B 1 229 ? -89.713 -29.612 -98.003 1.00 35.11 1229 ARG B C 1
ATOM 4599 O O . ARG B 1 229 ? -90.832 -29.897 -98.431 1.00 37.49 1229 ARG B O 1
ATOM 4607 N N . TYR B 1 230 ? -89.310 -28.346 -98.109 1.00 32.97 1230 TYR B N 1
ATOM 4608 C CA . TYR B 1 230 ? -90.159 -27.317 -98.699 1.00 30.33 1230 TYR B CA 1
ATOM 4609 C C . TYR B 1 230 ? -90.335 -27.541 -100.195 1.00 30.86 1230 TYR B C 1
ATOM 4610 O O . TYR B 1 230 ? -91.436 -27.436 -100.749 1.00 32.02 1230 TYR B O 1
ATOM 4619 N N . ALA B 1 231 ? -89.209 -27.874 -100.849 1.00 32.78 1231 ALA B N 1
ATOM 4620 C CA . ALA B 1 231 ? -89.288 -28.116 -102.291 1.00 34.86 1231 ALA B CA 1
ATOM 4621 C C . ALA B 1 231 ? -90.229 -29.278 -102.608 1.00 36.74 1231 ALA B C 1
ATOM 4622 O O . ALA B 1 231 ? -90.858 -29.296 -103.677 1.00 37.71 1231 ALA B O 1
ATOM 4624 N N . SER B 1 232 ? -90.378 -30.248 -101.704 1.00 37.63 1232 SER B N 1
ATOM 4625 C CA . SER B 1 232 ? -91.240 -31.391 -102.007 1.00 39.31 1232 SER B CA 1
ATOM 4626 C C . SER B 1 232 ? -92.688 -30.936 -102.076 1.00 38.55 1232 SER B C 1
ATOM 4627 O O . SER B 1 232 ? -93.526 -31.676 -102.592 1.00 41.85 1232 SER B O 1
ATOM 4630 N N . LEU B 1 233 ? -93.008 -29.724 -101.622 1.00 36.89 1233 LEU B N 1
ATOM 4631 C CA . LEU B 1 233 ? -94.356 -29.211 -101.807 1.00 37.21 1233 LEU B CA 1
ATOM 4632 C C . LEU B 1 233 ? -94.614 -28.774 -103.238 1.00 37.68 1233 LEU B C 1
ATOM 4633 O O . LEU B 1 233 ? -95.752 -28.587 -103.677 1.00 40.97 1233 LEU B O 1
ATOM 4638 N N . GLY B 1 234 ? -93.584 -28.564 -104.042 1.00 36.01 1234 GLY B N 1
ATOM 4639 C CA . GLY B 1 234 ? -93.868 -28.086 -105.395 1.00 35.02 1234 GLY B CA 1
ATOM 4640 C C . GLY B 1 234 ? -93.832 -26.557 -105.485 1.00 33.32 1234 GLY B C 1
ATOM 4641 O O . GLY B 1 234 ? -94.082 -26.053 -106.601 1.00 33.79 1234 GLY B O 1
ATOM 4642 N N . VAL B 1 235 ? -93.528 -25.865 -104.385 1.00 32.45 1235 VAL B N 1
ATOM 4643 C CA . VAL B 1 235 ? -93.486 -24.416 -104.413 1.00 31.41 1235 VAL B CA 1
ATOM 4644 C C . VAL B 1 235 ? -92.153 -23.884 -104.921 1.00 29.45 1235 VAL B C 1
ATOM 4645 O O . VAL B 1 235 ? -91.085 -24.515 -104.974 1.00 32.71 1235 VAL B O 1
ATOM 4649 N N . VAL B 1 236 ? -92.182 -22.617 -105.333 1.00 28.60 1236 VAL B N 1
ATOM 4650 C CA . VAL B 1 236 ? -90.978 -21.847 -105.565 1.00 28.00 1236 VAL B CA 1
ATOM 4651 C C . VAL B 1 236 ? -90.314 -21.546 -104.217 1.00 27.03 1236 VAL B C 1
ATOM 4652 O O . VAL B 1 236 ? -91.015 -21.278 -103.241 1.00 27.27 1236 VAL B O 1
ATOM 4656 N N . LEU B 1 237 ? -88.979 -21.577 -104.196 1.00 26.15 1237 LEU B N 1
ATOM 4657 C CA . LEU B 1 237 ? -88.242 -21.152 -103.015 1.00 22.94 1237 LEU B CA 1
ATOM 4658 C C . LEU B 1 237 ? -87.437 -19.871 -103.275 1.00 23.16 1237 LEU B C 1
ATOM 4659 O O . LEU B 1 237 ? -86.692 -19.847 -104.282 1.00 24.52 1237 LEU B O 1
ATOM 4664 N N . HIS B 1 238 ? -87.596 -18.909 -102.378 1.00 21.44 1238 HIS B N 1
ATOM 4665 C CA . HIS B 1 238 ? -86.736 -17.731 -102.397 1.00 20.44 1238 HIS B CA 1
ATOM 4666 C C . HIS B 1 238 ? -86.009 -17.696 -101.066 1.00 20.90 1238 HIS B C 1
ATOM 4667 O O . HIS B 1 238 ? -86.667 -17.931 -100.036 1.00 23.74 1238 HIS B O 1
ATOM 4674 N N . ILE B 1 239 ? -84.734 -17.420 -101.079 1.00 21.58 1239 ILE B N 1
ATOM 4675 C CA . ILE B 1 239 ? -83.998 -17.014 -99.868 1.00 21.27 1239 ILE B CA 1
ATOM 4676 C C . ILE B 1 239 ? -84.219 -15.500 -99.790 1.00 19.19 1239 ILE B C 1
ATOM 4677 O O . ILE B 1 239 ? -83.787 -14.805 -100.717 1.00 20.40 1239 ILE B O 1
ATOM 4682 N N . THR B 1 240 ? -84.919 -15.034 -98.753 1.00 19.50 1240 THR B N 1
ATOM 4683 C CA . THR B 1 240 ? -85.445 -13.662 -98.862 1.00 17.91 1240 THR B CA 1
ATOM 4684 C C . THR B 1 240 ? -84.693 -12.633 -98.081 1.00 19.62 1240 THR B C 1
ATOM 4685 O O . THR B 1 240 ? -84.818 -11.421 -98.411 1.00 19.40 1240 THR B O 1
ATOM 4689 N N . GLU B 1 241 ? -83.971 -12.939 -97.001 1.00 19.19 1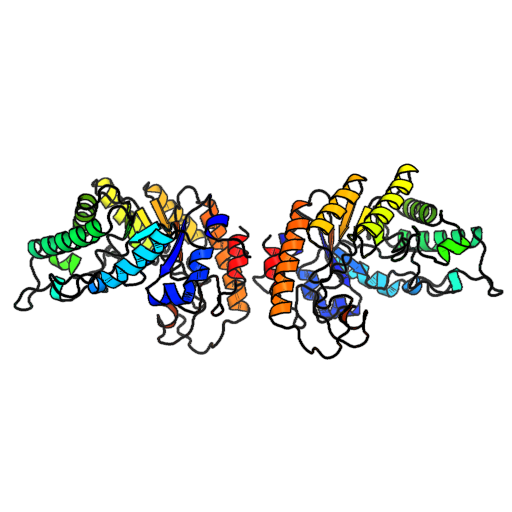241 GLU B N 1
ATOM 4690 C CA . GLU B 1 241 ? -83.465 -11.873 -96.112 1.00 19.56 1241 GLU B CA 1
ATOM 4691 C C . GLU B 1 241 ? -82.084 -12.300 -95.608 1.00 19.77 1241 GLU B C 1
ATOM 4692 O O . GLU B 1 241 ? -81.780 -12.127 -94.417 1.00 19.37 1241 GLU B O 1
ATOM 4698 N N . LEU B 1 242 ? -81.231 -12.880 -96.444 1.00 19.36 1242 LEU B N 1
ATOM 4699 C CA . LEU B 1 242 ? -80.028 -13.543 -95.973 1.00 18.74 1242 LEU B CA 1
ATOM 4700 C C . LEU B 1 242 ? -79.091 -12.594 -95.270 1.00 18.98 1242 LEU B C 1
ATOM 4701 O O . LEU B 1 242 ? -78.797 -11.526 -95.838 1.00 19.74 1242 LEU B O 1
ATOM 4706 N N . ASP B 1 243 ? -78.588 -13.054 -94.104 1.00 20.48 1243 ASP B N 1
ATOM 4707 C CA . ASP B 1 243 ? -77.415 -12.353 -93.527 1.00 20.82 1243 ASP B CA 1
ATOM 4708 C C . ASP B 1 243 ? -76.698 -13.351 -92.621 1.00 21.52 1243 ASP B C 1
ATOM 4709 O O . ASP B 1 243 ? -77.339 -14.324 -92.210 1.00 23.45 1243 ASP B O 1
ATOM 4714 N N . VAL B 1 244 ? -75.411 -13.144 -92.349 1.00 23.12 1244 VAL B N 1
ATOM 4715 C CA . VAL B 1 244 ? -74.654 -14.091 -91.512 1.00 24.66 1244 VAL B CA 1
ATOM 4716 C C . VAL B 1 244 ? -74.060 -13.263 -90.361 1.00 23.96 1244 VAL B C 1
ATOM 4717 O O . VAL B 1 244 ? -73.042 -12.572 -90.510 1.00 25.44 1244 VAL B O 1
ATOM 4721 N N . SER B 1 245 ? -74.762 -13.293 -89.224 1.00 24.69 1245 SER B N 1
ATOM 4722 C CA . SER B 1 245 ? -74.359 -12.526 -88.085 1.00 25.30 1245 SER B CA 1
ATOM 4723 C C . SER B 1 245 ? -72.997 -12.975 -87.523 1.00 27.19 1245 SER B C 1
ATOM 4724 O O . SER B 1 245 ? -72.726 -14.173 -87.488 1.00 28.58 1245 SER B O 1
ATOM 4727 N N . MET B 1 246 ? -72.177 -12.025 -87.079 1.00 28.03 1246 MET B N 1
ATOM 4728 C CA . MET B 1 246 ? -70.927 -12.365 -86.437 1.00 30.88 1246 MET B CA 1
ATOM 4729 C C . MET B 1 246 ? -71.171 -12.856 -85.002 1.00 32.44 1246 MET B C 1
ATOM 4730 O O . MET B 1 246 ? -70.157 -13.249 -84.368 1.00 38.36 1246 MET B O 1
ATOM 4735 N N . PHE B 1 247 ? -72.409 -12.840 -84.549 1.00 32.65 1247 PHE B N 1
ATOM 4736 C CA . PHE B 1 247 ? -72.789 -13.315 -83.209 1.00 33.61 1247 PHE B CA 1
ATOM 4737 C C . PHE B 1 247 ? -73.894 -14.369 -83.230 1.00 34.79 1247 PHE B C 1
ATOM 4738 O O . PHE B 1 247 ? -74.909 -14.287 -83.944 1.00 33.98 1247 PHE B O 1
ATOM 4746 N N . GLU B 1 248 ? -73.693 -15.400 -82.384 1.00 33.98 1248 GLU B N 1
ATOM 4747 C CA . GLU B 1 248 ? -74.771 -16.383 -82.178 1.00 35.69 1248 GLU B CA 1
ATOM 4748 C C . GLU B 1 248 ? -75.922 -15.666 -81.458 1.00 37.16 1248 GLU B C 1
ATOM 4749 O O . GLU B 1 248 ? -75.657 -14.659 -80.823 1.00 36.51 1248 GLU B O 1
ATOM 4755 N N . PHE B 1 249 ? -77.177 -16.119 -81.597 1.00 40.59 1249 PHE B N 1
ATOM 4756 C CA . PHE B 1 249 ? -78.335 -15.278 -81.281 1.00 41.84 1249 PHE B CA 1
ATOM 4757 C C . PHE B 1 249 ? -78.298 -14.913 -79.802 1.00 43.72 1249 PHE B C 1
ATOM 4758 O O . PHE B 1 249 ? -78.539 -13.753 -79.467 1.00 46.29 1249 PHE B O 1
ATOM 4766 N N . HIS B 1 250 ? -77.985 -15.907 -78.985 1.00 41.44 1250 HIS B N 1
ATOM 4767 C CA . HIS B 1 250 ? -77.944 -15.656 -77.533 1.00 42.21 1250 HIS B CA 1
ATOM 4768 C C . HIS B 1 250 ? -76.690 -14.893 -77.097 1.00 39.20 1250 HIS B C 1
ATOM 4769 O O . HIS B 1 250 ? -76.659 -14.564 -75.887 1.00 40.10 1250 HIS B O 1
ATOM 4776 N N . ASP B 1 251 ? -75.752 -14.648 -77.995 1.00 35.52 1251 ASP B N 1
ATOM 4777 C CA . ASP B 1 251 ? -74.521 -13.903 -77.613 1.00 35.68 1251 ASP B CA 1
ATOM 4778 C C . ASP B 1 251 ? -74.833 -12.436 -77.637 1.00 37.24 1251 ASP B C 1
ATOM 4779 O O . ASP B 1 251 ? -74.956 -11.821 -78.707 1.00 37.88 1251 ASP B O 1
ATOM 4784 N N . ARG B 1 252 ? -74.986 -11.783 -76.513 1.00 37.12 1252 ARG B N 1
ATOM 4785 C CA . ARG B 1 252 ? -75.386 -10.372 -76.483 1.00 36.49 1252 ARG B CA 1
ATOM 4786 C C . ARG B 1 252 ? -74.194 -9.463 -76.164 1.00 33.70 1252 ARG B C 1
ATOM 4787 O O . ARG B 1 252 ? -74.381 -8.347 -75.645 1.00 33.82 1252 ARG B O 1
ATOM 4795 N N . ARG B 1 253 ? -73.009 -9.978 -76.468 1.00 30.70 1253 ARG B N 1
ATOM 4796 C CA . ARG B 1 253 ? -71.772 -9.259 -76.083 1.00 31.75 1253 ARG B CA 1
ATOM 4797 C C . ARG B 1 253 ? -71.589 -7.955 -76.814 1.00 34.10 1253 ARG B C 1
ATOM 4798 O O . ARG B 1 253 ? -71.996 -7.803 -77.961 1.00 32.89 1253 ARG B O 1
ATOM 4806 N N . THR B 1 254 ? -70.951 -6.933 -76.262 1.00 35.43 1254 THR B N 1
ATOM 4807 C CA . THR B 1 254 ? -71.033 -5.611 -76.893 1.00 36.01 1254 THR B CA 1
ATOM 4808 C C . THR B 1 254 ? -69.682 -4.953 -76.952 1.00 34.42 1254 THR B C 1
ATOM 4809 O O . THR B 1 254 ? -69.613 -3.756 -77.175 1.00 32.57 1254 THR B O 1
ATOM 4813 N N . ASP B 1 255 ? -68.701 -5.828 -76.732 1.00 36.06 1255 ASP B N 1
ATOM 4814 C CA . ASP B 1 255 ? -67.331 -5.332 -76.561 1.00 37.58 1255 ASP B CA 1
ATOM 4815 C C . ASP B 1 255 ? -66.548 -5.195 -77.859 1.00 37.54 1255 ASP B C 1
ATOM 4816 O O . ASP B 1 255 ? -65.418 -4.669 -77.825 1.00 43.57 1255 ASP B O 1
ATOM 4821 N N . LEU B 1 256 ? -67.089 -5.644 -78.981 1.00 39.07 1256 LEU B N 1
ATOM 4822 C CA . LEU B 1 256 ? -66.237 -5.680 -80.166 1.00 39.06 1256 LEU B CA 1
ATOM 4823 C C . LEU B 1 256 ? -66.434 -4.467 -81.053 1.00 40.57 1256 LEU B C 1
ATOM 4824 O O . LEU B 1 256 ? -67.572 -4.277 -81.477 1.00 40.36 1256 LEU B O 1
ATOM 4829 N N . ALA B 1 257 ? -65.377 -3.715 -81.339 1.00 38.22 1257 ALA B N 1
ATOM 4830 C CA . ALA B 1 257 ? -65.511 -2.582 -82.251 1.00 38.85 1257 ALA B CA 1
ATOM 4831 C C . ALA B 1 257 ? -65.154 -2.923 -83.687 1.00 40.49 1257 ALA B C 1
ATOM 4832 O O . ALA B 1 257 ? -65.312 -2.130 -84.622 1.00 44.52 1257 ALA B O 1
ATOM 4834 N N . ALA B 1 258 ? -64.635 -4.115 -83.920 1.00 40.80 1258 ALA B N 1
ATOM 4835 C CA . ALA B 1 258 ? -64.326 -4.548 -85.280 1.00 42.20 1258 ALA B CA 1
ATOM 4836 C C . ALA B 1 258 ? -64.394 -6.070 -85.261 1.00 40.51 1258 ALA B C 1
ATOM 4837 O O . ALA B 1 258 ? -64.201 -6.687 -84.215 1.00 42.53 1258 ALA B O 1
ATOM 4839 N N . PRO B 1 259 ? -64.688 -6.599 -86.440 1.00 40.46 1259 PRO B N 1
ATOM 4840 C CA . PRO B 1 259 ? -64.693 -8.051 -86.512 1.00 38.13 1259 PRO B CA 1
ATOM 4841 C C . PRO B 1 259 ? -63.285 -8.578 -86.281 1.00 39.66 1259 PRO B C 1
ATOM 4842 O O . PRO B 1 259 ? -62.327 -7.930 -86.694 1.00 44.18 1259 PRO B O 1
ATOM 4846 N N . THR B 1 260 ? -63.209 -9.732 -85.621 1.00 40.21 1260 THR B N 1
ATOM 4847 C CA . THR B 1 260 ? -61.882 -10.334 -85.433 1.00 39.62 1260 THR B CA 1
ATOM 4848 C C . THR B 1 260 ? -61.496 -11.086 -86.728 1.00 36.26 1260 THR B C 1
ATOM 4849 O O . THR B 1 260 ? -62.368 -11.336 -87.583 1.00 37.80 1260 THR B O 1
ATOM 4853 N N . SER B 1 261 ? -60.204 -11.416 -86.824 1.00 35.44 1261 SER B N 1
ATOM 4854 C CA . SER B 1 261 ? -59.777 -12.211 -87.961 1.00 33.40 1261 SER B CA 1
ATOM 4855 C C . SER B 1 261 ? -60.510 -13.548 -87.998 1.00 35.00 1261 SER B C 1
ATOM 4856 O O . SER B 1 261 ? -60.864 -13.979 -89.115 1.00 35.63 1261 SER B O 1
ATOM 4861 N N . GLU B 1 262 ? -60.750 -14.171 -86.859 1.00 35.44 1262 GLU B N 1
ATOM 4862 C CA . GLU B 1 262 ? -61.463 -15.437 -86.841 1.00 38.68 1262 GLU B CA 1
ATOM 4863 C C . GLU B 1 262 ? -62.916 -15.320 -87.352 1.00 33.65 1262 GLU B C 1
ATOM 4864 O O . GLU B 1 262 ? -63.347 -16.245 -88.043 1.00 30.27 1262 GLU B O 1
ATOM 4870 N N . MET B 1 263 ? -63.556 -14.240 -86.953 1.00 32.57 1263 MET B N 1
ATOM 4871 C CA . MET B 1 263 ? -64.905 -13.898 -87.420 1.00 29.25 1263 MET B CA 1
ATOM 4872 C C . MET B 1 263 ? -64.955 -13.780 -88.955 1.00 30.32 1263 MET B C 1
ATOM 4873 O O . MET B 1 263 ? -65.772 -14.436 -89.599 1.00 27.85 1263 MET B O 1
ATOM 4882 N N . ILE B 1 264 ? -64.036 -12.920 -89.417 1.00 27.45 1264 ILE B N 1
ATOM 4883 C CA . ILE B 1 264 ? -63.966 -12.712 -90.869 1.00 30.00 1264 ILE B CA 1
ATOM 4884 C C . ILE B 1 264 ? -63.704 -14.021 -91.593 1.00 27.71 1264 ILE B C 1
ATOM 4885 O O . ILE B 1 264 ? -64.378 -14.312 -92.602 1.00 29.66 1264 ILE B O 1
ATOM 4890 N N . GLU B 1 265 ? -62.747 -14.830 -91.144 1.00 30.22 1265 GLU B N 1
ATOM 4891 C CA . GLU B 1 265 ? -62.443 -16.084 -91.823 1.00 29.23 1265 GLU B CA 1
ATOM 4892 C C . GLU B 1 265 ? -63.553 -17.124 -91.677 1.00 30.21 1265 GLU B C 1
ATOM 4893 O O . GLU B 1 265 ? -63.892 -17.832 -92.632 1.00 29.62 1265 GLU B O 1
ATOM 4899 N N . ARG B 1 266 ? -64.158 -17.237 -90.474 1.00 30.39 1266 ARG B N 1
ATOM 4900 C CA . ARG B 1 266 ? -65.240 -18.204 -90.408 1.00 30.67 1266 ARG B CA 1
ATOM 4901 C C . ARG B 1 266 ? -66.436 -17.765 -91.254 1.00 27.69 1266 ARG B C 1
ATOM 4902 O O . ARG B 1 266 ? -67.162 -18.549 -91.861 1.00 27.71 1266 ARG B O 1
ATOM 4910 N N . GLN B 1 267 ? -66.727 -16.475 -91.285 1.00 26.25 1267 GLN B N 1
ATOM 4911 C CA . GLN B 1 267 ? -67.861 -16.043 -92.077 1.00 24.36 1267 GLN B CA 1
ATOM 4912 C C . GLN B 1 267 ? -67.611 -16.346 -93.545 1.00 24.60 1267 GLN B C 1
ATOM 4913 O O . GLN B 1 267 ? -68.577 -16.664 -94.277 1.00 25.68 1267 GLN B O 1
ATOM 4919 N N . ALA B 1 268 ? -66.360 -16.202 -93.963 1.00 24.57 1268 ALA B N 1
ATOM 4920 C CA . ALA B 1 268 ? -66.040 -16.497 -95.377 1.00 25.39 1268 ALA B CA 1
ATOM 4921 C C . ALA B 1 268 ? -66.332 -17.958 -95.712 1.00 26.45 1268 ALA B C 1
ATOM 4922 O O . ALA B 1 268 ? -66.936 -18.262 -96.753 1.00 26.96 1268 ALA B O 1
ATOM 4924 N N . GLU B 1 269 ? -65.836 -18.852 -94.843 1.00 25.90 1269 GLU B N 1
ATOM 4925 C CA . GLU B 1 269 ? -66.098 -20.268 -95.059 1.00 27.55 1269 GLU B CA 1
ATOM 4926 C C . GLU B 1 269 ? -67.587 -20.541 -95.048 1.00 26.49 1269 GLU B C 1
ATOM 4927 O O . GLU B 1 269 ? -68.135 -21.235 -95.913 1.00 26.18 1269 GLU B O 1
ATOM 4933 N N . ARG B 1 270 ? -68.319 -19.947 -94.099 1.00 26.26 1270 ARG B N 1
ATOM 4934 C CA . ARG B 1 270 ? -69.765 -20.117 -94.007 1.00 27.51 1270 ARG B CA 1
ATOM 4935 C C . ARG B 1 270 ? -70.515 -19.689 -95.275 1.00 27.29 1270 ARG B C 1
ATOM 4936 O O . ARG B 1 270 ? -71.392 -20.407 -95.779 1.00 27.34 1270 ARG B O 1
ATOM 4944 N N . TYR B 1 271 ? -70.170 -18.506 -95.783 1.00 25.36 1271 TYR B N 1
ATOM 4945 C CA . TYR B 1 271 ? -70.835 -18.000 -97.007 1.00 24.47 1271 TYR B CA 1
ATOM 4946 C C . TYR B 1 271 ? -70.454 -18.852 -98.215 1.00 23.80 1271 TYR B C 1
ATOM 4947 O O . TYR B 1 271 ? -71.281 -19.108 -99.091 1.00 25.68 1271 TYR B O 1
ATOM 4956 N N . GLY B 1 272 ? -69.212 -19.347 -98.230 1.00 24.15 1272 GLY B N 1
ATOM 4957 C CA . GLY B 1 272 ? -68.877 -20.255 -99.331 1.00 23.88 1272 GLY B CA 1
ATOM 4958 C C . GLY B 1 272 ? -69.686 -21.545 -99.211 1.00 25.79 1272 GLY B C 1
ATOM 4959 O O . GLY B 1 272 ? -70.191 -22.051 -100.221 1.00 27.16 1272 GLY B O 1
ATOM 4960 N N . GLN B 1 273 ? -69.832 -22.109 -98.006 1.00 25.84 1273 GLN B N 1
ATOM 4961 C CA . GLN B 1 273 ? -70.623 -23.329 -97.868 1.00 27.40 1273 GLN B CA 1
ATOM 4962 C C . GLN B 1 273 ? -72.083 -23.139 -98.238 1.00 25.80 1273 GLN B C 1
ATOM 4963 O O . GLN B 1 273 ? -72.716 -24.006 -98.845 1.00 27.50 1273 GLN B O 1
ATOM 4969 N N . ILE B 1 274 ? -72.620 -21.975 -97.860 1.00 26.21 1274 ILE B N 1
ATOM 4970 C CA . ILE B 1 274 ? -74.029 -21.693 -98.125 1.00 25.74 1274 ILE B CA 1
ATOM 4971 C C . ILE B 1 274 ? -74.329 -21.543 -99.614 1.00 23.82 1274 ILE B C 1
ATOM 4972 O O . ILE B 1 274 ? -75.295 -22.079 -100.136 1.00 26.58 1274 ILE B O 1
ATOM 4977 N N . PHE B 1 275 ? -73.502 -20.795 -100.334 1.00 24.02 1275 PHE B N 1
ATOM 4978 C CA . PHE B 1 275 ? -73.724 -20.572 -101.751 1.00 24.18 1275 PHE B CA 1
ATOM 4979 C C . PHE B 1 275 ? -73.478 -21.835 -102.564 1.00 24.94 1275 PHE B C 1
ATOM 4980 O O . PHE B 1 275 ? -74.112 -22.046 -103.630 1.00 27.53 1275 PHE B O 1
ATOM 4988 N N . ALA B 1 276 ? -72.570 -22.710 -102.066 1.00 26.96 1276 ALA B N 1
ATOM 4989 C CA . ALA B 1 276 ? -72.359 -23.982 -102.784 1.00 28.53 1276 ALA B CA 1
ATOM 4990 C C . ALA B 1 276 ? -73.616 -24.844 -102.677 1.00 28.79 1276 ALA B C 1
ATOM 4991 O O . ALA B 1 276 ? -74.039 -25.567 -103.583 1.00 33.79 1276 ALA B O 1
ATOM 4993 N N . LEU B 1 277 ? -74.211 -24.730 -101.484 1.00 28.84 1277 LEU B N 1
ATOM 4994 C CA . LEU B 1 277 ? -75.441 -25.517 -101.294 1.00 29.00 1277 LEU B CA 1
ATOM 4995 C C . LEU B 1 277 ? -76.612 -24.936 -102.109 1.00 29.22 1277 LEU B C 1
ATOM 4996 O O . LEU B 1 277 ? -77.412 -25.667 -102.724 1.00 30.10 1277 LEU B O 1
ATOM 5001 N N . PHE B 1 278 ? -76.734 -23.598 -102.133 1.00 27.87 1278 PHE B N 1
ATOM 5002 C CA . PHE B 1 278 ? -77.781 -22.942 -102.911 1.00 27.76 1278 PHE B CA 1
ATOM 5003 C C . PHE B 1 278 ? -77.618 -23.346 -104.373 1.00 28.47 1278 PHE B C 1
ATOM 5004 O O . PHE B 1 278 ? -78.569 -23.701 -105.057 1.00 30.61 1278 PHE B O 1
ATOM 5012 N N . LYS B 1 279 ? -76.374 -23.286 -104.865 1.00 29.62 1279 LYS B N 1
ATOM 5013 C CA . LYS B 1 279 ? -76.103 -23.639 -106.247 1.00 33.03 1279 LYS B CA 1
ATOM 5014 C C . LYS B 1 279 ? -76.521 -25.085 -106.492 1.00 35.36 1279 LYS B C 1
ATOM 5015 O O . LYS B 1 279 ? -77.091 -25.439 -107.528 1.00 38.67 1279 LYS B O 1
ATOM 5021 N N . GLU B 1 280 ? -76.216 -25.929 -105.502 1.00 36.37 1280 GLU B N 1
ATOM 5022 C CA . GLU B 1 280 ? -76.554 -27.343 -105.705 1.00 37.33 1280 GLU B CA 1
ATOM 5023 C C . GLU B 1 280 ? -78.056 -27.488 -105.905 1.00 36.61 1280 GLU B C 1
ATOM 5024 O O . GLU B 1 280 ? -78.486 -28.344 -106.680 1.00 41.08 1280 GLU B O 1
ATOM 5030 N N . TYR B 1 281 ? -78.823 -26.635 -105.241 1.00 34.50 1281 TYR B N 1
ATOM 5031 C CA . TYR B 1 281 ? -80.282 -26.687 -105.273 1.00 34.94 1281 TYR B CA 1
ATOM 5032 C C . TYR B 1 281 ? -80.854 -25.626 -106.194 1.00 32.86 1281 TYR B C 1
ATOM 5033 O O . TYR B 1 281 ? -81.979 -25.146 -106.065 1.00 33.10 1281 TYR B O 1
ATOM 5042 N N . ARG B 1 282 ? -80.040 -25.232 -107.192 1.00 31.21 1282 ARG B N 1
ATOM 5043 C CA . ARG B 1 282 ? -80.503 -24.224 -108.148 1.00 31.87 1282 ARG B CA 1
ATOM 5044 C C . ARG B 1 282 ? -81.822 -24.587 -108.818 1.00 33.60 1282 ARG B C 1
ATOM 5045 O O . ARG B 1 282 ? -82.589 -23.724 -109.244 1.00 33.97 1282 ARG B O 1
ATOM 5053 N N . ASP B 1 283 ? -82.114 -25.887 -108.934 1.00 36.15 1283 ASP B N 1
ATOM 5054 C CA . ASP B 1 283 ? -83.345 -26.274 -109.600 1.00 38.34 1283 ASP B CA 1
ATOM 5055 C C . ASP B 1 283 ? -84.591 -25.824 -108.852 1.00 38.98 1283 ASP B C 1
ATOM 5056 O O . ASP B 1 283 ? -85.654 -25.664 -109.474 1.00 38.98 1283 ASP B O 1
ATOM 5061 N N . VAL B 1 284 ? -84.442 -25.645 -107.537 1.00 37.37 1284 VAL B N 1
ATOM 5062 C CA . VAL B 1 284 ? -85.617 -25.334 -106.706 1.00 36.85 1284 VAL B CA 1
ATOM 5063 C C . VAL B 1 284 ? -85.506 -23.949 -106.099 1.00 34.75 1284 VAL B C 1
ATOM 5064 O O . VAL B 1 284 ? -86.471 -23.418 -105.575 1.00 41.40 1284 VAL B O 1
ATOM 5068 N N . ILE B 1 285 ? -84.382 -23.262 -106.148 1.00 31.32 1285 ILE B N 1
ATOM 5069 C CA . ILE B 1 285 ? -84.234 -21.922 -105.584 1.00 29.00 1285 ILE B CA 1
ATOM 5070 C C . ILE B 1 285 ? -84.179 -20.912 -106.710 1.00 27.97 1285 ILE B C 1
ATOM 5071 O O . ILE B 1 285 ? -83.328 -21.093 -107.581 1.00 28.61 1285 ILE B O 1
ATOM 5076 N N . GLN B 1 286 ? -85.050 -19.892 -106.726 1.00 26.78 1286 GLN B N 1
ATOM 5077 C CA . GLN B 1 286 ? -85.025 -19.020 -107.901 1.00 26.44 1286 GLN B CA 1
ATOM 5078 C C . GLN B 1 286 ? -84.536 -17.608 -107.595 1.00 25.58 1286 GLN B C 1
ATOM 5079 O O . GLN B 1 286 ? -84.331 -16.812 -108.544 1.00 26.03 1286 GLN B O 1
ATOM 5090 N N . SER B 1 287 ? -84.325 -17.242 -106.331 1.00 23.43 1287 SER B N 1
ATOM 5091 C CA . SER B 1 287 ? -83.829 -15.928 -105.941 1.00 21.47 1287 SER B CA 1
ATOM 5092 C C . SER B 1 287 ? -83.205 -15.978 -104.561 1.00 20.65 1287 SER B C 1
ATOM 5093 O O . SER B 1 287 ? -83.758 -16.692 -103.715 1.00 22.41 1287 SER B O 1
ATOM 5098 N N . VAL B 1 288 ? -82.109 -15.242 -104.406 1.00 19.34 1288 VAL B N 1
ATOM 5099 C CA . VAL B 1 288 ? -81.409 -15.114 -103.133 1.00 19.52 1288 VAL B CA 1
ATOM 5100 C C . VAL B 1 288 ? -81.233 -13.620 -102.857 1.00 17.76 1288 VAL B C 1
ATOM 5101 O O . VAL B 1 288 ? -80.456 -12.956 -103.572 1.00 19.56 1288 VAL B O 1
ATOM 5105 N N . THR B 1 289 ? -81.982 -13.154 -101.870 1.00 18.48 1289 THR B N 1
ATOM 5106 C CA . THR B 1 289 ? -81.895 -11.758 -101.461 1.00 18.59 1289 THR B CA 1
ATOM 5107 C C . THR B 1 289 ? -81.196 -11.655 -100.101 1.00 17.69 1289 THR B C 1
ATOM 5108 O O . THR B 1 289 ? -81.550 -12.420 -99.204 1.00 20.73 1289 THR B O 1
ATOM 5112 N N . PHE B 1 290 ? -80.254 -10.725 -100.015 1.00 18.37 1290 PHE B N 1
ATOM 5113 C CA . PHE B 1 290 ? -79.626 -10.382 -98.751 1.00 17.83 1290 PHE B CA 1
ATOM 5114 C C . PHE B 1 290 ? -80.379 -9.246 -98.081 1.00 18.23 1290 PHE B C 1
ATOM 5115 O O . PHE B 1 290 ? -80.925 -8.364 -98.773 1.00 18.92 1290 PHE B O 1
ATOM 5123 N N . TRP B 1 291 ? -80.355 -9.251 -96.734 1.00 18.68 1291 TRP B N 1
ATOM 5124 C CA . TRP B 1 291 ? -81.070 -8.186 -96.028 1.00 18.40 1291 TRP B CA 1
ATOM 5125 C C . TRP B 1 291 ? -80.179 -6.954 -95.898 1.00 18.33 1291 TRP B C 1
ATOM 5126 O O . TRP B 1 291 ? -79.822 -6.528 -94.789 1.00 21.23 1291 TRP B O 1
ATOM 5137 N N . GLY B 1 292 ? -79.809 -6.434 -97.050 1.00 17.60 1292 GLY B N 1
ATOM 5138 C CA . GLY B 1 292 ? -78.860 -5.340 -97.187 1.00 19.50 1292 GLY B CA 1
ATOM 5139 C C . GLY B 1 292 ? -77.870 -5.644 -98.314 1.00 19.93 1292 GLY B C 1
ATOM 5140 O O . GLY B 1 292 ? -78.126 -6.564 -99.118 1.00 21.21 1292 GLY B O 1
ATOM 5141 N N . ILE B 1 293 ? -76.763 -4.910 -98.399 1.00 19.37 1293 ILE B N 1
ATOM 5142 C CA . ILE B 1 293 ? -75.723 -5.287 -99.374 1.00 19.73 1293 ILE B CA 1
ATOM 5143 C C . ILE B 1 293 ? -74.365 -5.020 -98.762 1.00 20.12 1293 ILE B C 1
ATOM 5144 O O . ILE B 1 293 ? -73.430 -5.773 -99.100 1.00 20.82 1293 ILE B O 1
ATOM 5149 N N . ALA B 1 294 ? -74.196 -4.025 -97.882 1.00 20.58 1294 ALA B N 1
ATOM 5150 C CA . ALA B 1 294 ? -72.845 -3.822 -97.337 1.00 21.07 1294 ALA B CA 1
ATOM 5151 C C . ALA B 1 294 ? -72.958 -3.457 -95.856 1.00 21.65 1294 ALA B C 1
ATOM 5152 O O . ALA B 1 294 ? -73.991 -2.960 -95.395 1.00 23.91 1294 ALA B O 1
ATOM 5154 N N . ASP B 1 295 ? -71.849 -3.680 -95.141 1.00 24.28 1295 ASP B N 1
ATOM 5155 C CA . ASP B 1 295 ? -71.919 -3.572 -93.687 1.00 23.29 1295 ASP B CA 1
ATOM 5156 C C . ASP B 1 295 ? -72.080 -2.148 -93.175 1.00 25.14 1295 ASP B C 1
ATOM 5157 O O . ASP B 1 295 ? -72.193 -1.956 -91.947 1.00 25.75 1295 ASP B O 1
ATOM 5162 N N . ASP B 1 296 ? -72.112 -1.134 -94.025 1.00 25.17 1296 ASP B N 1
ATOM 5163 C CA . ASP B 1 296 ? -72.478 0.202 -93.525 1.00 27.03 1296 ASP B CA 1
ATOM 5164 C C . ASP B 1 296 ? -73.968 0.339 -93.238 1.00 26.58 1296 ASP B C 1
ATOM 5165 O O . ASP B 1 296 ? -74.337 1.378 -92.635 1.00 27.81 1296 ASP B O 1
ATOM 5170 N N . HIS B 1 297 ? -74.792 -0.650 -93.593 1.00 23.47 1297 HIS B N 1
ATOM 5171 C CA . HIS B 1 297 ? -76.205 -0.609 -93.195 1.00 23.81 1297 HIS B CA 1
ATOM 5172 C C . HIS B 1 297 ? -76.716 -2.018 -92.951 1.00 23.42 1297 HIS B C 1
ATOM 5173 O O . HIS B 1 297 ? -76.721 -2.862 -93.868 1.00 22.97 1297 HIS B O 1
ATOM 5180 N N . THR B 1 298 ? -77.144 -2.275 -91.719 1.00 22.72 1298 THR B N 1
ATOM 5181 C CA . THR B 1 298 ? -77.743 -3.591 -91.432 1.00 22.72 1298 THR B CA 1
ATOM 5182 C C . THR B 1 298 ? -78.625 -3.477 -90.209 1.00 22.82 1298 THR B C 1
ATOM 5183 O O . THR B 1 298 ? -78.220 -2.839 -89.226 1.00 24.39 1298 THR B O 1
ATOM 5187 N N . TRP B 1 299 ? -79.794 -4.102 -90.252 1.00 22.46 1299 TRP B N 1
ATOM 5188 C CA . TRP B 1 299 ? -80.669 -4.149 -89.066 1.00 22.93 1299 TRP B CA 1
ATOM 5189 C C . TRP B 1 299 ? -80.006 -4.828 -87.883 1.00 24.18 1299 TRP B C 1
ATOM 5190 O O . TRP B 1 299 ? -80.396 -4.610 -86.714 1.00 27.40 1299 TRP B O 1
ATOM 5201 N N . LEU B 1 300 ? -78.987 -5.664 -88.146 1.00 25.44 1300 LEU B N 1
ATOM 5202 C CA . LEU B 1 300 ? -78.331 -6.346 -87.019 1.00 26.01 1300 LEU B CA 1
ATOM 5203 C C . LEU B 1 300 ? -77.441 -5.412 -86.206 1.00 28.00 1300 LEU B C 1
ATOM 5204 O O . LEU B 1 300 ? -76.890 -5.815 -85.166 1.00 30.07 1300 LEU B O 1
ATOM 5209 N N . ASP B 1 301 ? -77.240 -4.167 -86.637 1.00 28.06 1301 ASP B N 1
ATOM 5210 C CA . ASP B 1 301 ? -76.548 -3.178 -85.818 1.00 28.92 1301 ASP B CA 1
ATOM 5211 C C . ASP B 1 301 ? -77.370 -2.729 -84.607 1.00 29.88 1301 ASP B C 1
ATOM 5212 O O . ASP B 1 301 ? -76.810 -2.122 -83.678 1.00 35.49 1301 ASP B O 1
ATOM 5217 N N . ASN B 1 302 ? -78.678 -3.013 -84.622 1.00 30.23 1302 ASN B N 1
ATOM 5218 C CA . ASN B 1 302 ? -79.472 -2.639 -83.448 1.00 32.21 1302 ASN B CA 1
ATOM 5219 C C . ASN B 1 302 ? -80.337 -3.788 -82.934 1.00 31.93 1302 ASN B C 1
ATOM 5220 O O . ASN B 1 302 ? -81.054 -3.612 -81.964 1.00 35.90 1302 ASN B O 1
ATOM 5225 N N . PHE B 1 303 ? -80.276 -4.964 -83.551 1.00 31.34 1303 PHE B N 1
ATOM 5226 C CA . PHE B 1 303 ? -80.966 -6.131 -83.018 1.00 30.37 1303 PHE B CA 1
ATOM 5227 C C . PHE B 1 303 ? -80.001 -7.299 -82.974 1.00 31.96 1303 PHE B C 1
ATOM 5228 O O . PHE B 1 303 ? -79.273 -7.510 -83.971 1.00 32.19 1303 PHE B O 1
ATOM 5236 N N . PRO B 1 304 ? -79.986 -8.120 -81.937 1.00 32.29 1304 PRO B N 1
ATOM 5237 C CA . PRO B 1 304 ? -80.775 -7.923 -80.727 1.00 32.33 1304 PRO B CA 1
ATOM 5238 C C . PRO B 1 304 ? -80.153 -6.965 -79.718 1.00 34.63 1304 PRO B C 1
ATOM 5239 O O . PRO B 1 304 ? -80.713 -6.838 -78.599 1.00 36.41 1304 PRO B O 1
ATOM 5243 N N . VAL B 1 305 ? -79.037 -6.347 -80.072 1.00 35.19 1305 VAL B N 1
ATOM 5244 C CA . VAL B 1 305 ? -78.343 -5.406 -79.176 1.00 36.92 1305 VAL B CA 1
ATOM 5245 C C . VAL B 1 305 ? -78.270 -4.007 -79.766 1.00 34.66 1305 VAL B C 1
ATOM 5246 O O . VAL B 1 305 ? -77.649 -3.660 -80.770 1.00 37.07 1305 VAL B O 1
ATOM 5250 N N . HIS B 1 306 ? -79.035 -3.123 -79.122 1.00 35.95 1306 HIS B N 1
ATOM 5251 C CA . HIS B 1 306 ? -79.160 -1.767 -79.623 1.00 36.23 1306 HIS B CA 1
ATOM 5252 C C . HIS B 1 306 ? -77.786 -1.117 -79.623 1.00 35.83 1306 HIS B C 1
ATOM 5253 O O . HIS B 1 306 ? -77.069 -1.152 -78.646 1.00 41.30 1306 HIS B O 1
ATOM 5260 N N . GLY B 1 307 ? -77.481 -0.514 -80.752 1.00 37.41 1307 GLY B N 1
ATOM 5261 C CA . GLY B 1 307 ? -76.239 0.165 -80.987 1.00 40.28 1307 GLY B CA 1
ATOM 5262 C C . GLY B 1 307 ? -75.004 -0.714 -80.881 1.00 40.18 1307 GLY B C 1
ATOM 5263 O O . GLY B 1 307 ? -74.000 -0.108 -80.484 1.00 44.05 1307 GLY B O 1
ATOM 5264 N N . ARG B 1 308 ? -75.037 -2.011 -81.203 1.00 38.16 1308 ARG B N 1
ATOM 5265 C CA . ARG B 1 308 ? -73.867 -2.899 -81.254 1.00 35.73 1308 ARG B CA 1
ATOM 5266 C C . ARG B 1 308 ? -73.533 -3.240 -82.713 1.00 34.54 1308 ARG B C 1
ATOM 5267 O O . ARG B 1 308 ? -74.350 -3.873 -83.407 1.00 37.70 1308 ARG B O 1
ATOM 5275 N N . LYS B 1 309 ? -72.370 -2.856 -83.231 1.00 33.65 1309 LYS B N 1
ATOM 5276 C CA . LYS B 1 309 ? -72.125 -3.038 -84.657 1.00 32.44 1309 LYS B CA 1
ATOM 5277 C C . LYS B 1 309 ? -71.943 -4.513 -85.031 1.00 33.12 1309 LYS B C 1
ATOM 5278 O O . LYS B 1 309 ? -71.362 -5.280 -84.243 1.00 36.07 1309 LYS B O 1
ATOM 5284 N N . ASN B 1 310 ? -72.453 -4.845 -86.205 1.00 31.53 1310 ASN B N 1
ATOM 5285 C CA . ASN B 1 310 ? -72.328 -6.190 -86.781 1.00 30.07 1310 ASN B CA 1
ATOM 5286 C C . ASN B 1 310 ? -71.798 -6.078 -88.200 1.00 27.73 1310 ASN B C 1
ATOM 5287 O O . ASN B 1 310 ? -71.716 -4.979 -88.751 1.00 28.84 1310 ASN B O 1
ATOM 5292 N N . TRP B 1 311 ? -71.347 -7.173 -88.789 1.00 27.96 1311 TRP B N 1
ATOM 5293 C CA . TRP B 1 311 ? -70.639 -7.142 -90.078 1.00 27.44 1311 TRP B CA 1
ATOM 5294 C C . TRP B 1 311 ? -71.163 -8.309 -90.908 1.00 25.62 1311 TRP B C 1
ATOM 5295 O O . TRP B 1 311 ? -70.368 -9.235 -91.112 1.00 26.24 1311 TRP B O 1
ATOM 5306 N N . PRO B 1 312 ? -72.426 -8.358 -91.286 1.00 22.50 1312 PRO B N 1
ATOM 5307 C CA . PRO B 1 312 ? -73.061 -9.590 -91.745 1.00 22.07 1312 PRO B CA 1
ATOM 5308 C C . PRO B 1 312 ? -73.101 -9.896 -93.234 1.00 22.02 1312 PRO B C 1
ATOM 5309 O O . PRO B 1 312 ? -73.649 -10.972 -93.615 1.00 22.12 1312 PRO B O 1
ATOM 5313 N N . LEU B 1 313 ? -72.566 -8.986 -94.041 1.00 21.98 1313 LEU B N 1
ATOM 5314 C CA . LEU B 1 313 ? -72.803 -9.067 -95.500 1.00 21.90 1313 LEU B CA 1
ATOM 5315 C C . LEU B 1 313 ? -71.537 -9.278 -96.310 1.00 22.36 1313 LEU B C 1
ATOM 5316 O O . LEU B 1 313 ? -70.442 -9.505 -95.731 1.00 22.41 1313 LEU B O 1
ATOM 5321 N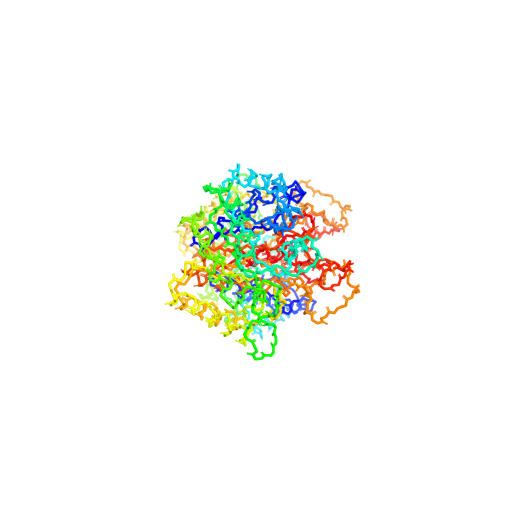 N . LEU B 1 314 ? -71.644 -9.243 -97.644 1.00 20.50 1314 LEU B N 1
ATOM 5322 C CA . LEU B 1 314 ? -70.477 -9.593 -98.471 1.00 19.65 1314 LEU B CA 1
ATOM 5323 C C . LEU B 1 314 ? -69.496 -8.455 -98.713 1.00 20.43 1314 LEU B C 1
ATOM 5324 O O . LEU B 1 314 ? -68.321 -8.744 -99.068 1.00 21.95 1314 LEU B O 1
ATOM 5329 N N . PHE B 1 315 ? -69.907 -7.218 -98.541 1.00 20.39 1315 PHE B N 1
ATOM 5330 C CA . PHE B 1 315 ? -69.069 -6.026 -98.693 1.00 21.49 1315 PHE B CA 1
ATOM 5331 C C . PHE B 1 315 ? -68.946 -5.244 -97.406 1.00 22.54 1315 PHE B C 1
ATOM 5332 O O . PHE B 1 315 ? -69.879 -5.228 -96.567 1.00 22.62 1315 PHE B O 1
ATOM 5340 N N . ASP B 1 316 ? -67.798 -4.607 -97.217 1.00 24.28 1316 ASP B N 1
ATOM 5341 C CA . ASP B 1 316 ? -67.523 -3.942 -95.923 1.00 24.68 1316 ASP B CA 1
ATOM 5342 C C . ASP B 1 316 ? -68.085 -2.522 -95.899 1.00 25.91 1316 ASP B C 1
ATOM 5343 O O . ASP B 1 316 ? -68.808 -2.088 -96.826 1.00 26.13 1316 ASP B O 1
ATOM 5348 N N . GLU B 1 317 ? -67.809 -1.788 -94.808 1.00 29.29 1317 GLU B N 1
ATOM 5349 C CA . GLU B 1 317 ? -68.408 -0.451 -94.674 1.00 29.84 1317 GLU B CA 1
ATOM 5350 C C . GLU B 1 317 ? -67.890 0.504 -95.739 1.00 30.49 1317 GLU B C 1
ATOM 5351 O O . GLU B 1 317 ? -68.509 1.550 -96.007 1.00 33.89 1317 GLU B O 1
ATOM 5357 N N . GLN B 1 318 ? -66.746 0.170 -96.344 1.00 31.02 1318 GLN B N 1
ATOM 5358 C CA . GLN B 1 318 ? -66.176 0.969 -97.423 1.00 31.93 1318 GLN B CA 1
ATOM 5359 C C . GLN B 1 318 ? -66.630 0.451 -98.787 1.00 30.02 1318 GLN B C 1
ATOM 5360 O O . GLN B 1 318 ? -66.069 0.897 -99.813 1.00 31.04 1318 GLN B O 1
ATOM 5366 N N . HIS B 1 319 ? -67.585 -0.471 -98.816 1.00 26.20 1319 HIS B N 1
ATOM 5367 C CA . HIS B 1 319 ? -68.112 -1.071 -100.053 1.00 25.34 1319 HIS B CA 1
ATOM 5368 C C . HIS B 1 319 ? -67.058 -1.915 -100.772 1.00 24.56 1319 HIS B C 1
ATOM 5369 O O . HIS B 1 319 ? -67.209 -2.158 -101.976 1.00 27.33 1319 HIS B O 1
ATOM 5376 N N . LYS B 1 320 ? -66.046 -2.400 -100.053 1.00 24.71 1320 LYS B N 1
ATOM 5377 C CA . LYS B 1 320 ? -65.053 -3.316 -100.618 1.00 25.74 1320 LYS B CA 1
ATOM 5378 C C . LYS B 1 320 ? -65.443 -4.769 -100.406 1.00 23.54 1320 LYS B C 1
ATOM 5379 O O . LYS B 1 320 ? -66.045 -5.096 -99.390 1.00 24.92 1320 LYS B O 1
ATOM 5390 N N . PRO B 1 321 ? -65.081 -5.679 -101.320 1.00 24.40 1321 PRO B N 1
ATOM 5391 C CA . PRO B 1 321 ? -65.454 -7.091 -101.089 1.00 22.82 1321 PRO B CA 1
ATOM 5392 C C . PRO B 1 321 ? -64.667 -7.664 -99.913 1.00 25.51 1321 PRO B C 1
ATOM 5393 O O . PRO B 1 321 ? -63.464 -7.513 -99.721 1.00 28.56 1321 PRO B O 1
ATOM 5397 N N . LYS B 1 322 ? -65.419 -8.385 -99.078 1.00 23.63 1322 LYS B N 1
ATOM 5398 C CA . LYS B 1 322 ? -64.801 -9.106 -97.954 1.00 23.56 1322 LYS B CA 1
ATOM 5399 C C . LYS B 1 322 ? -64.384 -10.499 -98.373 1.00 23.97 1322 LYS B C 1
ATOM 5400 O O . LYS B 1 322 ? -64.756 -10.923 -99.463 1.00 23.48 1322 LYS B O 1
ATOM 5406 N N . PRO B 1 323 ? -63.613 -11.192 -97.567 1.00 25.82 1323 PRO B N 1
ATOM 5407 C CA . PRO B 1 323 ? -63.349 -12.624 -97.844 1.00 23.91 1323 PRO B CA 1
ATOM 5408 C C . PRO B 1 323 ? -64.628 -13.392 -98.155 1.00 24.89 1323 PRO B C 1
ATOM 5409 O O . PRO B 1 323 ? -64.659 -14.253 -99.056 1.00 25.54 1323 PRO B O 1
ATOM 5413 N N . ALA B 1 324 ? -65.726 -13.059 -97.480 1.00 23.49 1324 ALA B N 1
ATOM 5414 C CA . ALA B 1 324 ? -66.991 -13.724 -97.793 1.00 22.36 1324 ALA B CA 1
ATOM 5415 C C . ALA B 1 324 ? -67.449 -13.599 -99.247 1.00 23.41 1324 ALA B C 1
ATOM 5416 O O . ALA B 1 324 ? -68.033 -14.526 -99.817 1.00 24.05 1324 ALA B O 1
ATOM 5418 N N . PHE B 1 325 ? -67.223 -12.437 -99.867 1.00 21.57 1325 PHE B N 1
ATOM 5419 C CA . PHE B 1 325 ? -67.587 -12.180 -101.258 1.00 22.06 1325 PHE B CA 1
ATOM 5420 C C . PHE B 1 325 ? -66.846 -13.210 -102.115 1.00 22.43 1325 PHE B C 1
ATOM 5421 O O . PHE B 1 325 ? -67.421 -13.888 -102.977 1.00 23.41 1325 PHE B O 1
ATOM 5429 N N . TRP B 1 326 ? -65.525 -13.251 -101.892 1.00 22.83 1326 TRP B N 1
ATOM 5430 C CA . TRP B 1 326 ? -64.695 -14.124 -102.738 1.00 24.11 1326 TRP B CA 1
ATOM 5431 C C . TRP B 1 326 ? -65.032 -15.594 -102.568 1.00 25.30 1326 TRP B C 1
ATOM 5432 O O . TRP B 1 326 ? -65.088 -16.342 -103.563 1.00 24.07 1326 TRP B O 1
ATOM 5443 N N . ARG B 1 327 ? -65.302 -16.016 -101.329 1.00 23.58 1327 ARG B N 1
ATOM 5444 C CA . ARG B 1 327 ? -65.694 -17.420 -101.222 1.00 22.98 1327 ARG B CA 1
ATOM 5445 C C . ARG B 1 327 ? -67.068 -17.688 -101.821 1.00 23.98 1327 ARG B C 1
ATOM 5446 O O . ARG B 1 327 ? -67.296 -18.736 -102.438 1.00 24.78 1327 ARG B O 1
ATOM 5454 N N . ALA B 1 328 ? -68.013 -16.748 -101.658 1.00 22.74 1328 ALA B N 1
ATOM 5455 C CA . ALA B 1 328 ? -69.320 -16.970 -102.276 1.00 22.51 1328 ALA B CA 1
ATOM 5456 C C . ALA B 1 328 ? -69.233 -17.124 -103.784 1.00 23.58 1328 ALA B C 1
ATOM 5457 O O . ALA B 1 328 ? -69.847 -17.994 -104.400 1.00 24.33 1328 ALA B O 1
ATOM 5459 N N . VAL B 1 329 ? -68.441 -16.234 -104.425 1.00 22.42 1329 VAL B N 1
ATOM 5460 C CA . VAL B 1 329 ? -68.436 -16.299 -105.870 1.00 23.71 1329 VAL B CA 1
ATOM 5461 C C . VAL B 1 329 ? -67.538 -17.425 -106.378 1.00 25.29 1329 VAL B C 1
ATOM 5462 O O . VAL B 1 329 ? -67.550 -17.565 -107.617 1.00 30.08 1329 VAL B O 1
ATOM 5466 N N . SER B 1 330 ? -66.827 -18.112 -105.509 1.00 24.70 1330 SER B N 1
ATOM 5467 C CA . SER B 1 330 ? -65.873 -19.158 -105.868 1.00 26.32 1330 SER B CA 1
ATOM 5468 C C . SER B 1 330 ? -66.567 -20.470 -106.207 1.00 28.48 1330 SER B C 1
ATOM 5469 O O . SER B 1 330 ? -65.939 -21.384 -106.761 1.00 30.91 1330 SER B O 1
ATOM 5472 N N . VAL B 1 331 ? -67.837 -20.568 -105.851 1.00 26.99 1331 VAL B N 1
ATOM 5473 C CA . VAL B 1 331 ? -68.494 -21.880 -105.888 1.00 30.05 1331 VAL B CA 1
ATOM 5474 C C . VAL B 1 331 ? -68.821 -22.299 -107.304 1.00 32.41 1331 VAL B C 1
ATOM 5475 O O . VAL B 1 331 ? -69.126 -23.486 -107.487 1.00 37.44 1331 VAL B O 1
#